Protein AF-0000000079576536 (afdb_homodimer)

Radius of gyration: 27.24 Å; Cα contacts (8 Å, |Δi|>4): 1091; chains: 2; bounding box: 53×83×66 Å

InterPro domains:
  IPR023696 Ureohydrolase domain superfamily [SSF52768] (43-243)

Organism: NCBI:txid418240

Nearest PDB structures (foldseek):
  3m1r-assembly2_A  TM=6.534E-01  e=5.932E-09  Bacillus subtilis
  7lox-assembly1_B-2  TM=6.594E-01  e=1.314E-08  Escherichia coli
  1gq6-assembly1_A-2  TM=6.313E-01  e=2.279E-08  Streptomyces clavuligerus
  1gq6-assembly1_C-2  TM=6.467E-01  e=3.953E-08  Streptomyces clavuligerus
  1gq6-assembly1_B  TM=6.017E-01  e=1.397E-08  Streptomyces clavuligerus

Solvent-accessible surface area (backbone atoms only — not comparable to full-atom values): 29236 Å² total; per-residue (Å²): 123,81,79,70,56,36,32,34,42,40,36,57,74,58,47,71,78,78,47,60,63,57,72,92,50,77,66,39,80,43,87,40,61,78,52,56,29,45,41,31,34,40,38,72,69,32,48,53,53,50,49,63,72,45,63,86,53,69,58,55,21,41,34,36,40,40,29,50,47,37,48,31,52,55,44,61,49,54,69,69,54,88,53,62,27,34,36,40,34,39,22,31,58,77,23,42,43,78,50,89,59,64,93,45,47,21,28,49,18,25,54,44,50,37,66,74,69,36,82,36,54,62,41,35,39,43,36,32,22,45,61,73,65,55,68,68,39,60,69,86,59,46,82,40,45,49,78,45,34,35,67,57,55,71,75,42,52,70,68,56,50,38,48,49,48,37,50,49,52,52,51,62,27,42,37,59,59,70,76,67,53,69,86,87,50,79,57,40,33,31,34,30,42,38,37,32,43,23,22,24,17,74,84,47,22,41,42,75,56,78,58,33,73,40,50,61,68,56,52,52,51,45,51,50,40,45,53,48,47,32,53,75,58,73,28,45,73,46,24,35,37,39,29,21,35,44,47,60,85,47,54,89,48,40,60,38,38,30,52,45,49,34,54,50,46,61,71,51,56,77,78,46,75,82,71,74,79,119,124,80,81,67,56,34,31,34,42,40,35,57,76,58,47,71,77,77,48,59,61,56,73,93,49,76,63,39,78,43,87,39,60,78,51,56,29,45,41,31,32,41,38,70,70,33,49,54,53,51,50,62,73,45,63,88,54,69,58,56,20,40,34,36,40,40,30,49,46,36,49,32,52,57,45,63,51,55,69,70,54,88,54,59,27,34,35,39,36,39,21,31,58,77,23,43,43,78,49,89,57,68,92,45,47,21,28,49,16,26,54,44,50,37,66,73,69,36,81,37,54,60,40,35,38,42,35,33,22,45,60,72,65,55,67,68,39,61,69,88,58,46,82,41,45,48,77,43,33,35,68,58,56,70,73,43,52,71,67,55,50,37,48,51,48,37,52,49,53,51,50,63,28,41,38,61,56,72,76,67,54,70,88,88,53,74,60,41,32,30,33,31,41,38,37,34,42,23,21,24,16,72,84,46,22,41,41,77,56,79,58,34,73,41,50,60,69,54,53,53,51,42,53,51,41,44,53,50,47,33,53,77,57,72,28,45,72,46,24,37,37,40,30,20,35,45,46,61,86,48,53,90,47,40,60,35,37,30,51,45,50,34,55,50,46,61,70,51,56,76,78,47,75,82,73,75,78,119

Sequence (556 aa):
MQEQNPIVLMNFSGIYREEEFWKNRQVSWIELQDVCGTNCYCDEEAIAEINKRTENYPTAGIHFIDSGNYHYMTRLWLTRMDQPFCLLVYDNHTDMQPPAFGGILSCGGWIAAALEELENLKYVILVGPDEAAYEQVDENLKDRVIFLSREKLQVMNDEERNWFLRETVSEVCNWRKSEGLQEDAEKFLPLYISVDKDVLCTEDAQTTWSQGDMRLTTLVSGVQTVLECAKESSGKIAGVDICGEADAEAVHENEANDYANEKLLEVFEGLFGKSDCEMQEQNPIVLMNFSGIYREEEFWKNRQVSWIELQDVCGTNCYCDEEAIAEINKRTENYPTAGIHFIDSGNYHYMTRLWLTRMDQPFCLLVYDNHTDMQPPAFGGILSCGGWIAAALEELENLKYVILVGPDEAAYEQVDENLKDRVIFLSREKLQVMNDEERNWFLRETVSEVCNWRKSEGLQEDAEKFLPLYISVDKDVLCTEDAQTTWSQGDMRLTTLVSGVQTVLECAKESSGKIAGVDICGEADAEAVHENEANDYANEKLLEVFEGLFGKSDCE

Secondary structure (DSSP, 8-state):
-----SEEEEESSSGGGG--TTTTS--EEEE-TT-SS-SSEE-HHHHHHHHHHHTTS-SSSEEE--BGGGTTHHHHHHTT--S-EEEEEE-SS---PPPSSTT-EETTTHHHHHHHH-TTEEEEEEES--HHHHHTS-HHHHTTEEEE-HHHHHH--HHHHHHHHHHHHHHHHTGGGTTT--TT------EEEEEEGGGB-TTT---SS----B-HHHHHHHHHHHHHHHHHTT--EEEEEEE-BPPTT-GGGHHHHHHHHHHHHHHHTTSS------/-----SEEEEESSSGGGG--TTTTS--EEEE-TT-SS-SSEE-HHHHHHHHHHHTTS-SSSEEE--BGGGTTHHHHHHTT--S-EEEEEE-SS---PPPSSTT-EETTTHHHHHHHH-TTEEEEEEES--HHHHHTS-HHHHTTEEEE-HHHHHH--HHHHHHHHHHHHHHHHTGGGTTT--TT------EEEEEEGGGB-TTT---SS----B-HHHHHHHHHHHHHHHHHTT--EEEEEEE-BPPTT-GGGHHHHHHHHHHHHHHHTTSS------

pLDDT: mean 90.39, std 14.5, range [27.52, 98.94]

Foldseek 3Di:
DPLAALAEEEDQACQCVLFCLPVPDDYHYQYCVPQPQQFQWRAPSSLVVVCVSCVPHAQRHEYEHEALSRLLVVLSSVLPDPAAAEEEEEDQAPLCDDDPDPPIGGSSRNLVVCQVPPPSYQAYEYAAYAPVRVVPHDPVSCVRYHYHHLVNVVVDDLVRLLVVLLVVLVCRQQVVVPVPPDDVSSARHAYEYEYACLSDDLQQADFPDHHHHDHLVSVLSNLLSNVVSCVVSVHAHRHYYYHGHHRSVVSVRRPSVSVSVNSVCVSCPPSDRPPPPD/DPLAALAEEEDQACQCVLFCLPVPDDYHYQYCVPQPQQFQWRAPSSLVVVCVSCVPHAQRHEYENAALFRLLVVLSSVLPDPAAAEEEEEDQAPLCDDDPDPPIGGSSRNLVVSQVPPPSYQAYEYAAYAPVRVVPHDPVSCVRYHYHHLVNVVVDDLVRLLVVLLVVLVCRQQVVVPVPPDDPPSARHAYEYEYACLSDDLQQADFPDHHHHDHLVSVLSNLLSNVVSCVVSVHAHRHYYYHGHHRSVVSVRRPSVSVSVNSVCVSCPPSDRDPPPD

Structure (mmCIF, N/CA/C/O backbone):
data_AF-0000000079576536-model_v1
#
loop_
_entity.id
_entity.type
_entity.pdbx_description
1 polymer Arginase
#
loop_
_atom_site.group_PDB
_atom_site.id
_atom_site.type_symbol
_atom_site.label_atom_id
_atom_site.label_alt_id
_atom_site.label_comp_id
_atom_site.label_asym_id
_atom_site.label_entity_id
_atom_site.label_seq_id
_atom_site.pdbx_PDB_ins_code
_atom_site.Cartn_x
_atom_site.Cartn_y
_atom_site.Cartn_z
_atom_site.occupancy
_atom_site.B_iso_or_equiv
_atom_site.auth_seq_id
_atom_site.auth_comp_id
_atom_site.auth_asym_id
_atom_site.auth_atom_id
_atom_site.pdbx_PDB_model_num
ATOM 1 N N . MET A 1 1 ? 29.531 -20.047 -3.162 1 31.42 1 MET A N 1
ATOM 2 C CA . MET A 1 1 ? 28.25 -19.516 -3.633 1 31.42 1 MET A CA 1
ATOM 3 C C . MET A 1 1 ? 27.156 -19.766 -2.604 1 31.42 1 MET A C 1
ATOM 5 O O . MET A 1 1 ? 26.938 -20.891 -2.164 1 31.42 1 MET A O 1
ATOM 9 N N . GLN A 1 2 ? 26.844 -18.891 -1.713 1 39.44 2 GLN A N 1
ATOM 10 C CA . GLN A 1 2 ? 25.984 -19.219 -0.586 1 39.44 2 GLN A CA 1
ATOM 11 C C . GLN A 1 2 ? 24.812 -20.094 -1.03 1 39.44 2 GLN A C 1
ATOM 13 O O . GLN A 1 2 ? 24.219 -19.844 -2.08 1 39.44 2 GLN A O 1
ATOM 18 N N . GLU A 1 3 ? 24.781 -21.234 -0.79 1 48.62 3 GLU A N 1
ATOM 19 C CA . GLU A 1 3 ? 23.719 -22.188 -1.109 1 48.62 3 GLU A CA 1
ATOM 20 C C . GLU A 1 3 ? 22.344 -21.547 -0.991 1 48.62 3 GLU A C 1
ATOM 22 O O . GLU A 1 3 ? 21.969 -21.078 0.081 1 48.62 3 GLU A O 1
ATOM 27 N N . GLN A 1 4 ? 21.922 -20.781 -2.004 1 60.38 4 GLN A N 1
ATOM 28 C CA . GLN A 1 4 ? 20.703 -19.969 -1.951 1 60.38 4 GLN A CA 1
ATOM 29 C C . GLN A 1 4 ? 19.484 -20.812 -1.621 1 60.38 4 GLN A C 1
ATOM 31 O O . GLN A 1 4 ? 19.266 -21.859 -2.242 1 60.38 4 GLN A O 1
ATOM 36 N N . ASN A 1 5 ? 19.016 -20.766 -0.429 1 67.5 5 ASN A N 1
ATOM 37 C CA . ASN A 1 5 ? 17.812 -21.453 0.055 1 67.5 5 ASN A CA 1
ATOM 38 C C . ASN A 1 5 ? 16.656 -21.312 -0.927 1 67.5 5 ASN A C 1
ATOM 40 O O . ASN A 1 5 ? 16.344 -20.203 -1.365 1 67.5 5 ASN A O 1
ATOM 44 N N . PRO A 1 6 ? 16.234 -22.453 -1.36 1 87.75 6 PRO A N 1
ATOM 45 C CA . PRO A 1 6 ? 15.203 -22.406 -2.404 1 87.75 6 PRO A CA 1
ATOM 46 C C . PRO A 1 6 ? 13.859 -21.891 -1.89 1 87.75 6 PRO A C 1
ATOM 48 O O . PRO A 1 6 ? 12.953 -21.625 -2.682 1 87.75 6 PRO A O 1
ATOM 51 N N . ILE A 1 7 ? 13.727 -21.656 -0.48 1 96.06 7 ILE A N 1
ATOM 52 C CA . ILE A 1 7 ? 12.469 -21.172 0.072 1 96.06 7 ILE A CA 1
ATOM 53 C C . ILE A 1 7 ? 12.617 -19.703 0.485 1 96.06 7 ILE A C 1
ATOM 55 O O . ILE A 1 7 ? 13.43 -19.375 1.354 1 96.06 7 ILE A O 1
ATOM 59 N N . VAL A 1 8 ? 11.859 -18.828 -0.082 1 97.31 8 VAL A N 1
ATOM 60 C CA . VAL A 1 8 ? 11.969 -17.391 0.143 1 97.31 8 VAL A CA 1
ATOM 61 C C . VAL A 1 8 ? 10.633 -16.828 0.639 1 97.31 8 VAL A C 1
ATOM 63 O O . VAL A 1 8 ? 9.586 -17.094 0.041 1 97.31 8 VAL A O 1
ATOM 66 N N . LEU A 1 9 ? 10.633 -16.156 1.767 1 97.88 9 LEU A N 1
ATOM 67 C CA . LEU A 1 9 ? 9.477 -15.438 2.285 1 97.88 9 LEU A CA 1
ATOM 68 C C . LEU A 1 9 ? 9.57 -13.953 1.946 1 97.88 9 LEU A C 1
ATOM 70 O O . LEU A 1 9 ? 10.445 -13.25 2.455 1 97.88 9 LEU A O 1
ATOM 74 N N . MET A 1 10 ? 8.758 -13.531 1.083 1 98 10 MET A N 1
ATOM 75 C CA . MET A 1 10 ? 8.68 -12.109 0.749 1 98 10 MET A CA 1
ATOM 76 C C . MET A 1 10 ? 7.691 -11.391 1.663 1 98 10 MET A C 1
ATOM 78 O O . MET A 1 10 ? 6.477 -11.531 1.512 1 98 10 MET A O 1
ATOM 82 N N . ASN A 1 11 ? 8.203 -10.586 2.537 1 95.25 11 ASN A N 1
ATOM 83 C CA . ASN A 1 11 ? 7.453 -10.039 3.664 1 95.25 11 ASN A CA 1
ATOM 84 C C . ASN A 1 11 ? 6.961 -8.625 3.379 1 95.25 11 ASN A C 1
ATOM 86 O O . ASN A 1 11 ? 7.691 -7.656 3.584 1 95.25 11 ASN A O 1
ATOM 90 N N . PHE A 1 12 ? 5.727 -8.508 3.041 1 94.56 12 PHE A N 1
ATOM 91 C CA . PHE A 1 12 ? 5.148 -7.207 2.73 1 94.56 12 PHE A CA 1
ATOM 92 C C . PHE A 1 12 ? 4.328 -6.684 3.906 1 94.56 12 PHE A C 1
ATOM 94 O O . PHE A 1 12 ? 4.121 -5.477 4.035 1 94.56 12 PHE A O 1
ATOM 101 N N . SER A 1 13 ? 3.846 -7.582 4.77 1 89.88 13 SER A N 1
ATOM 102 C CA . SER A 1 13 ? 2.865 -7.16 5.766 1 89.88 13 SER A CA 1
ATOM 103 C C . SER A 1 13 ? 3.281 -7.594 7.168 1 89.88 13 SER A C 1
ATOM 105 O O . SER A 1 13 ? 2.729 -7.117 8.164 1 89.88 13 SER A O 1
ATOM 107 N N . GLY A 1 14 ? 4.207 -8.539 7.246 1 88.12 14 GLY A N 1
ATOM 108 C CA . GLY A 1 14 ? 4.598 -9.086 8.539 1 88.12 14 GLY A CA 1
ATOM 109 C C . GLY A 1 14 ? 3.83 -10.344 8.906 1 88.12 14 GLY A C 1
ATOM 110 O O . GLY A 1 14 ? 4.098 -10.961 9.938 1 88.12 14 GLY A O 1
ATOM 111 N N . ILE A 1 15 ? 2.955 -10.836 8.109 1 91.62 15 ILE A N 1
ATOM 112 C CA . ILE A 1 15 ? 2.021 -11.906 8.438 1 91.62 15 ILE A CA 1
ATOM 113 C C . ILE A 1 15 ? 2.793 -13.203 8.688 1 91.62 15 ILE A C 1
ATOM 115 O O . ILE A 1 15 ? 2.398 -14.016 9.531 1 91.62 15 ILE A O 1
ATOM 119 N N . TYR A 1 16 ? 3.883 -13.422 7.992 1 93.88 16 TYR A N 1
ATOM 120 C CA . TYR A 1 16 ? 4.609 -14.688 8.086 1 93.88 16 TYR A CA 1
ATOM 121 C C . TYR A 1 16 ? 5.281 -14.828 9.445 1 93.88 16 TYR A C 1
ATOM 123 O O . TYR A 1 16 ? 5.625 -15.938 9.859 1 93.88 16 TYR A O 1
ATOM 131 N N . ARG A 1 17 ? 5.473 -13.719 10.148 1 89.38 17 ARG A N 1
ATOM 132 C CA . ARG A 1 17 ? 6.039 -13.773 11.492 1 89.38 17 ARG A CA 1
ATOM 133 C C . ARG A 1 17 ? 5.059 -14.406 12.469 1 89.38 17 ARG A C 1
ATOM 135 O O . ARG A 1 17 ? 5.461 -14.898 13.531 1 89.38 17 ARG A O 1
ATOM 142 N N . GLU A 1 18 ? 3.836 -14.414 12.086 1 89.31 18 GLU A N 1
ATOM 143 C CA . GLU A 1 18 ? 2.791 -14.969 12.938 1 89.31 18 GLU A CA 1
ATOM 144 C C . GLU A 1 18 ? 2.5 -16.422 12.578 1 89.31 18 GLU A C 1
ATOM 146 O O . GLU A 1 18 ? 1.554 -17.016 13.094 1 89.31 18 GLU A O 1
ATOM 151 N N . GLU A 1 19 ? 3.246 -16.969 11.695 1 94.12 19 GLU A N 1
ATOM 152 C CA . GLU A 1 19 ? 3.025 -18.344 11.234 1 94.12 19 GLU A CA 1
ATOM 153 C C . GLU A 1 19 ? 4.207 -19.234 11.586 1 94.12 19 GLU A C 1
ATOM 155 O O . GLU A 1 19 ? 5.242 -18.75 12.047 1 94.12 19 GLU A O 1
ATOM 160 N N . GLU A 1 20 ? 4.02 -20.547 11.422 1 95.75 20 GLU A N 1
ATOM 161 C CA . GLU A 1 20 ? 5.031 -21.484 11.906 1 95.75 20 GLU A CA 1
ATOM 162 C C . GLU A 1 20 ? 5.484 -22.438 10.797 1 95.75 20 GLU A C 1
ATOM 164 O O . GLU A 1 20 ? 6.48 -23.141 10.945 1 95.75 20 GLU A O 1
ATOM 169 N N . PHE A 1 21 ? 4.875 -22.438 9.609 1 97 21 PHE A N 1
ATOM 170 C CA . PHE A 1 21 ? 5.078 -23.453 8.578 1 97 21 PHE A CA 1
ATOM 171 C C . PHE A 1 21 ? 6.535 -23.484 8.125 1 97 21 PHE A C 1
ATOM 173 O O . PHE A 1 21 ? 7.016 -24.5 7.629 1 97 21 PHE A O 1
ATOM 180 N N . TRP A 1 22 ? 7.234 -22.359 8.367 1 96.19 22 TRP A N 1
ATOM 181 C CA . TRP A 1 22 ? 8.586 -22.219 7.824 1 96.19 22 TRP A CA 1
ATOM 182 C C . TRP A 1 22 ? 9.633 -22.469 8.898 1 96.19 22 TRP A C 1
ATOM 184 O O . TRP A 1 22 ? 10.82 -22.578 8.602 1 96.19 22 TRP A O 1
ATOM 194 N N . LYS A 1 23 ? 9.344 -22.562 10.148 1 94.56 23 LYS A N 1
ATOM 195 C CA . LYS A 1 23 ? 10.281 -22.516 11.273 1 94.56 23 LYS A CA 1
ATOM 196 C C . LYS A 1 23 ? 11.234 -23.703 11.234 1 94.56 23 LYS A C 1
ATOM 198 O O . LYS A 1 23 ? 12.383 -23.594 11.664 1 94.56 23 LYS A O 1
ATOM 203 N N . ASN A 1 24 ? 10.906 -24.891 10.75 1 91.69 24 ASN A N 1
ATOM 204 C CA . ASN A 1 24 ? 11.797 -26.047 10.719 1 91.69 24 ASN A CA 1
ATOM 205 C C . ASN A 1 24 ? 12.492 -26.172 9.367 1 91.69 24 ASN A C 1
ATOM 207 O O . ASN A 1 24 ? 12.961 -27.25 9.008 1 91.69 24 ASN A O 1
ATOM 211 N N . ARG A 1 25 ? 12.531 -25.078 8.664 1 91.62 25 ARG A N 1
ATOM 212 C CA . ARG A 1 25 ? 13.156 -25.062 7.344 1 91.62 25 ARG A CA 1
ATOM 213 C C . ARG A 1 25 ? 14.156 -23.906 7.238 1 91.62 25 ARG A C 1
ATOM 215 O O . ARG A 1 25 ? 14.086 -22.938 8 1 91.62 25 ARG A O 1
ATOM 222 N N . GLN A 1 26 ? 15.117 -24.172 6.422 1 91.56 26 GLN A N 1
ATOM 223 C CA . GLN A 1 26 ? 15.984 -23.047 6.062 1 91.56 26 GLN A CA 1
ATOM 224 C C . GLN A 1 26 ? 15.297 -22.125 5.055 1 91.56 26 GLN A C 1
ATOM 226 O O . GLN A 1 26 ? 15.023 -22.531 3.922 1 91.56 26 GLN A O 1
ATOM 231 N N . VAL A 1 27 ? 14.961 -20.984 5.504 1 95.12 27 VAL A N 1
ATOM 232 C CA . VAL A 1 27 ? 14.242 -20.047 4.645 1 95.12 27 VAL A CA 1
ATOM 233 C C . VAL A 1 27 ? 15 -18.719 4.578 1 95.12 27 VAL A C 1
ATOM 235 O O . VAL A 1 27 ? 15.828 -18.422 5.445 1 95.12 27 VAL A O 1
ATOM 238 N N . SER A 1 28 ? 14.844 -18 3.494 1 95.62 28 SER A N 1
ATOM 239 C CA . SER A 1 28 ? 15.336 -16.641 3.348 1 95.62 28 SER A CA 1
ATOM 240 C C . SER A 1 28 ? 14.203 -15.633 3.42 1 95.62 28 SER A C 1
ATOM 242 O O . SER A 1 28 ? 13.117 -15.867 2.879 1 95.62 28 SER A O 1
ATOM 244 N N . TRP A 1 29 ? 14.508 -14.539 4.102 1 95.44 29 TRP A N 1
ATOM 245 C CA . TRP A 1 29 ? 13.531 -13.461 4.215 1 95.44 29 TRP A CA 1
ATOM 246 C C . TRP A 1 29 ? 13.93 -12.281 3.342 1 95.44 29 TRP A C 1
ATOM 248 O O . TRP A 1 29 ? 15.086 -11.852 3.35 1 95.44 29 TRP A O 1
ATOM 258 N N . ILE A 1 30 ? 13.055 -11.82 2.592 1 96.62 30 ILE A N 1
ATOM 259 C CA . ILE A 1 30 ? 13.203 -10.539 1.914 1 96.62 30 ILE A CA 1
ATOM 260 C C . ILE A 1 30 ? 12.242 -9.516 2.521 1 96.62 30 ILE A C 1
ATOM 262 O O . ILE A 1 30 ? 11.023 -9.648 2.391 1 96.62 30 ILE A O 1
ATOM 266 N N . GLU A 1 31 ? 12.781 -8.531 3.184 1 93.88 31 GLU A N 1
ATOM 267 C CA . GLU A 1 31 ? 11.977 -7.512 3.857 1 93.88 31 GLU A CA 1
ATOM 268 C C . GLU A 1 31 ? 11.484 -6.457 2.871 1 93.88 31 GLU A C 1
ATOM 270 O O . GLU A 1 31 ? 12.289 -5.789 2.215 1 93.88 31 GLU A O 1
ATOM 275 N N . LEU A 1 32 ? 10.164 -6.305 2.816 1 95.44 32 LEU A N 1
ATOM 276 C CA . LEU A 1 32 ? 9.594 -5.406 1.818 1 95.44 32 LEU A CA 1
ATOM 277 C C . LEU A 1 32 ? 8.547 -4.492 2.441 1 95.44 32 LEU A C 1
ATOM 279 O O . LEU A 1 32 ? 7.852 -3.758 1.732 1 95.44 32 LEU A O 1
ATOM 283 N N . GLN A 1 33 ? 8.43 -4.52 3.688 1 90.19 33 GLN A N 1
ATOM 284 C CA . GLN A 1 33 ? 7.414 -3.727 4.371 1 90.19 33 GLN A CA 1
ATOM 285 C C . GLN A 1 33 ? 7.672 -2.232 4.195 1 90.19 33 GLN A C 1
ATOM 287 O O . GLN A 1 33 ? 6.738 -1.429 4.223 1 90.19 33 GLN A O 1
ATOM 292 N N . ASP A 1 34 ? 8.93 -1.904 3.961 1 89.44 34 ASP A N 1
ATOM 293 C CA . ASP A 1 34 ? 9.312 -0.499 3.895 1 89.44 34 ASP A CA 1
ATOM 294 C C . ASP A 1 34 ? 9.242 0.026 2.463 1 89.44 34 ASP A C 1
ATOM 296 O O . ASP A 1 34 ? 9.539 1.194 2.207 1 89.44 34 ASP A O 1
ATOM 300 N N . VAL A 1 35 ? 8.82 -0.808 1.533 1 93.56 35 VAL A N 1
ATOM 301 C CA . VAL A 1 35 ? 8.773 -0.386 0.137 1 93.56 35 VAL A CA 1
ATOM 302 C C . VAL A 1 35 ? 7.422 0.256 -0.161 1 93.56 35 VAL A C 1
ATOM 304 O O . VAL A 1 35 ? 6.375 -0.382 -0.008 1 93.56 35 VAL A O 1
ATOM 307 N N . CYS A 1 36 ? 7.41 1.509 -0.605 1 90.56 36 CYS A N 1
ATOM 308 C CA . CYS A 1 36 ? 6.211 2.26 -0.954 1 90.56 36 CYS A CA 1
ATOM 309 C C . CYS A 1 36 ? 5.668 1.822 -2.309 1 90.56 36 CYS A C 1
ATOM 311 O O . CYS A 1 36 ? 6.426 1.375 -3.17 1 90.56 36 CYS A O 1
ATOM 313 N N . GLY A 1 37 ? 4.324 1.981 -2.441 1 91.31 37 GLY A N 1
ATOM 314 C CA . GLY A 1 37 ? 3.723 1.738 -3.742 1 91.31 37 GLY A CA 1
ATOM 315 C C . GLY A 1 37 ? 3.605 0.264 -4.082 1 91.31 37 GLY A C 1
ATOM 316 O O . GLY A 1 37 ? 3.861 -0.141 -5.215 1 91.31 37 GLY A O 1
ATOM 317 N N . THR A 1 38 ? 3.266 -0.526 -3.031 1 95 38 THR A N 1
ATOM 318 C CA . THR A 1 38 ? 3.27 -1.961 -3.291 1 95 38 THR A CA 1
ATOM 319 C C . THR A 1 38 ? 1.916 -2.576 -2.949 1 95 38 THR A C 1
ATOM 321 O O . THR A 1 38 ? 1.654 -3.736 -3.275 1 95 38 THR A O 1
ATOM 324 N N . ASN A 1 39 ? 0.95 -1.879 -2.33 1 93.56 39 ASN A N 1
ATOM 325 C CA . ASN A 1 39 ? -0.309 -2.477 -1.897 1 93.56 39 ASN A CA 1
ATOM 326 C C . ASN A 1 39 ? -1.341 -2.488 -3.021 1 93.56 39 ASN A C 1
ATOM 328 O O . ASN A 1 39 ? -1.915 -1.449 -3.354 1 93.56 39 ASN A O 1
ATOM 332 N N . CYS A 1 40 ? -1.575 -3.701 -3.6 1 93.38 40 CYS A N 1
ATOM 333 C CA . CYS A 1 40 ? -2.506 -3.977 -4.691 1 93.38 40 CYS A CA 1
ATOM 334 C C . CYS A 1 40 ? -1.937 -3.51 -6.023 1 93.38 40 CYS A C 1
ATOM 336 O O . CYS A 1 40 ? -2.307 -4.031 -7.078 1 93.38 40 CYS A O 1
ATOM 338 N N . TYR A 1 41 ? -1.084 -2.547 -5.965 1 91.81 41 TYR A N 1
ATOM 339 C CA . TYR A 1 41 ? -0.394 -1.998 -7.125 1 91.81 41 TYR A CA 1
ATOM 340 C C . TYR A 1 41 ? 1.114 -1.979 -6.906 1 91.81 41 TYR A C 1
ATOM 342 O O . TYR A 1 41 ? 1.583 -2.076 -5.77 1 91.81 41 TYR A O 1
ATOM 350 N N . CYS A 1 42 ? 1.774 -1.908 -7.957 1 93.5 42 CYS A N 1
ATOM 351 C CA . CYS A 1 42 ? 3.227 -1.795 -7.895 1 93.5 42 CYS A CA 1
ATOM 352 C C . CYS A 1 42 ? 3.742 -0.783 -8.914 1 93.5 42 CYS A C 1
ATOM 354 O O . CYS A 1 42 ? 3.678 -1.022 -10.117 1 93.5 42 CYS A O 1
ATOM 356 N N . ASP A 1 43 ? 4.219 0.292 -8.445 1 89.5 43 ASP A N 1
ATOM 357 C CA . ASP A 1 43 ? 4.68 1.32 -9.375 1 89.5 43 ASP A CA 1
ATOM 358 C C . ASP A 1 43 ? 6.125 1.073 -9.789 1 89.5 43 ASP A C 1
ATOM 360 O O . ASP A 1 43 ? 6.762 0.132 -9.312 1 89.5 43 ASP A O 1
ATOM 364 N N . GLU A 1 44 ? 6.617 1.892 -10.688 1 91.69 44 GLU A N 1
ATOM 365 C CA . GLU A 1 44 ? 7.918 1.661 -11.305 1 91.69 44 GLU A CA 1
ATOM 366 C C . GLU A 1 44 ? 9.039 1.742 -10.273 1 91.69 44 GLU A C 1
ATOM 368 O O . GLU A 1 44 ? 10.008 0.979 -10.336 1 91.69 44 GLU A O 1
ATOM 373 N N . GLU A 1 45 ? 8.93 2.705 -9.375 1 91.5 45 GLU A N 1
ATOM 374 C CA . GLU A 1 45 ? 9.945 2.838 -8.336 1 91.5 45 GLU A CA 1
ATOM 375 C C . GLU A 1 45 ? 9.969 1.616 -7.422 1 91.5 45 GLU A C 1
ATOM 377 O O . GLU A 1 45 ? 11.039 1.143 -7.035 1 91.5 45 GLU A O 1
ATOM 382 N N . ALA A 1 46 ? 8.797 1.154 -7.07 1 95.12 46 ALA A N 1
ATOM 383 C CA . ALA A 1 46 ? 8.695 -0.059 -6.266 1 95.12 46 ALA A CA 1
ATOM 384 C C . ALA A 1 46 ? 9.281 -1.26 -7 1 95.12 46 ALA A C 1
ATOM 386 O O . ALA A 1 46 ? 10.016 -2.059 -6.414 1 95.12 46 ALA A O 1
ATOM 387 N N . ILE A 1 47 ? 8.961 -1.398 -8.281 1 97.31 47 ILE A N 1
ATOM 388 C CA . ILE A 1 47 ? 9.492 -2.49 -9.086 1 97.31 47 ILE A CA 1
ATOM 389 C C . ILE A 1 47 ? 11.016 -2.465 -9.055 1 97.31 47 ILE A C 1
ATOM 391 O O . ILE A 1 47 ? 11.656 -3.498 -8.852 1 97.31 47 ILE A O 1
ATOM 395 N N . ALA A 1 48 ? 11.578 -1.308 -9.234 1 97.19 48 ALA A N 1
ATOM 396 C CA . ALA A 1 48 ? 13.031 -1.17 -9.227 1 97.19 48 ALA A CA 1
ATOM 397 C C . ALA A 1 48 ? 13.617 -1.607 -7.891 1 97.19 48 ALA A C 1
ATOM 399 O O . ALA A 1 48 ? 14.602 -2.348 -7.852 1 97.19 48 ALA A O 1
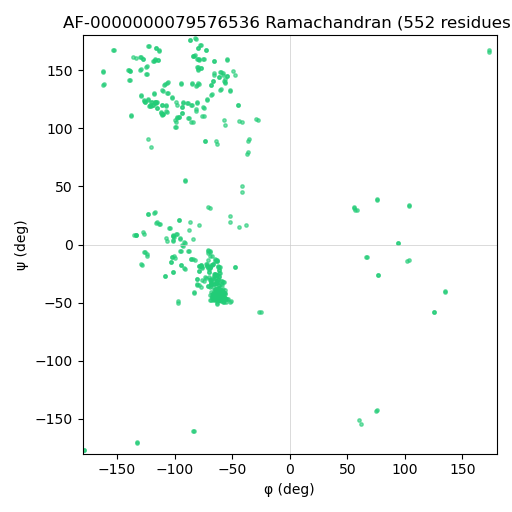ATOM 400 N N . GLU A 1 49 ? 13.008 -1.184 -6.812 1 97.25 49 GLU A N 1
ATOM 401 C CA . GLU A 1 49 ? 13.492 -1.528 -5.48 1 97.25 49 GLU A CA 1
ATOM 402 C C . GLU A 1 49 ? 13.344 -3.021 -5.207 1 97.25 49 GLU A C 1
ATOM 404 O O . GLU A 1 49 ? 14.25 -3.652 -4.656 1 97.25 49 GLU A O 1
ATOM 409 N N . ILE A 1 50 ? 12.242 -3.572 -5.582 1 98.31 50 ILE A N 1
ATOM 410 C CA . ILE A 1 50 ? 12 -4.996 -5.387 1 98.31 50 ILE A CA 1
ATOM 411 C C . ILE A 1 50 ? 13.008 -5.809 -6.195 1 98.31 50 ILE A C 1
ATOM 413 O O . ILE A 1 50 ? 13.57 -6.785 -5.695 1 98.31 50 ILE A O 1
ATOM 417 N N . ASN A 1 51 ? 13.211 -5.406 -7.441 1 97.94 51 ASN A N 1
ATOM 418 C CA . ASN A 1 51 ? 14.195 -6.094 -8.273 1 97.94 51 ASN A CA 1
ATOM 419 C C . ASN A 1 51 ? 15.586 -6.059 -7.645 1 97.94 51 ASN A C 1
ATOM 421 O O . ASN A 1 51 ? 16.297 -7.059 -7.66 1 97.94 51 ASN A O 1
ATOM 425 N N . LYS A 1 52 ? 15.922 -4.941 -7.105 1 97.88 52 LYS A N 1
ATOM 426 C CA . LYS A 1 52 ? 17.219 -4.812 -6.43 1 97.88 52 LYS A CA 1
ATOM 427 C C . LYS A 1 52 ? 17.312 -5.77 -5.246 1 97.88 52 LYS A C 1
ATOM 429 O O . LYS A 1 52 ? 18.312 -6.477 -5.098 1 97.88 52 LYS A O 1
ATOM 434 N N . ARG A 1 53 ? 16.297 -5.926 -4.461 1 97.12 53 ARG A N 1
ATOM 435 C CA . ARG A 1 53 ? 16.328 -6.723 -3.238 1 97.12 53 ARG A CA 1
ATOM 436 C C . ARG A 1 53 ? 16.219 -8.211 -3.551 1 97.12 53 ARG A C 1
ATOM 438 O O . ARG A 1 53 ? 16.609 -9.055 -2.738 1 97.12 53 ARG A O 1
ATOM 445 N N . THR A 1 54 ? 15.672 -8.531 -4.707 1 96.94 54 THR A N 1
ATOM 446 C CA . THR A 1 54 ? 15.469 -9.938 -5.043 1 96.94 54 THR A CA 1
ATOM 447 C C . THR A 1 54 ? 16.547 -10.422 -6.012 1 96.94 54 THR A C 1
ATOM 449 O O . THR A 1 54 ? 16.531 -11.586 -6.43 1 96.94 54 THR A O 1
ATOM 452 N N . GLU A 1 55 ? 17.5 -9.562 -6.34 1 95.12 55 GLU A N 1
ATOM 453 C CA . GLU A 1 55 ? 18.469 -9.828 -7.402 1 95.12 55 GLU A CA 1
ATOM 454 C C . GLU A 1 55 ? 19.266 -11.102 -7.121 1 95.12 55 GLU A C 1
ATOM 456 O O . GLU A 1 55 ? 19.578 -11.859 -8.039 1 95.12 55 GLU A O 1
ATOM 461 N N . ASN A 1 56 ? 19.516 -11.438 -5.852 1 93.62 56 ASN A N 1
ATOM 462 C CA . ASN A 1 56 ? 20.391 -12.547 -5.508 1 93.62 56 ASN A CA 1
ATOM 463 C C . ASN A 1 56 ? 19.594 -13.805 -5.184 1 93.62 56 ASN A C 1
ATOM 465 O O . ASN A 1 56 ? 20.156 -14.789 -4.695 1 93.62 56 ASN A O 1
ATOM 469 N N . TYR A 1 57 ? 18.328 -13.812 -5.406 1 94.12 57 TYR A N 1
ATOM 470 C CA . TYR A 1 57 ? 17.484 -14.984 -5.188 1 94.12 57 TYR A CA 1
ATOM 471 C C . TYR A 1 57 ? 17.031 -15.578 -6.512 1 94.12 57 TYR A C 1
ATOM 473 O O . TYR A 1 57 ? 16.672 -14.844 -7.441 1 94.12 57 TYR A O 1
ATOM 481 N N . PRO A 1 58 ? 17.047 -16.812 -6.602 1 90.69 58 PRO A N 1
ATOM 482 C CA . PRO A 1 58 ? 16.734 -17.438 -7.879 1 90.69 58 PRO A CA 1
ATOM 483 C C . PRO A 1 58 ? 15.227 -17.531 -8.133 1 90.69 58 PRO A C 1
ATOM 485 O O . PRO A 1 58 ? 14.445 -17.641 -7.191 1 90.69 58 PRO A O 1
ATOM 488 N N . THR A 1 59 ? 14.875 -17.547 -9.391 1 93.75 59 THR A N 1
ATOM 489 C CA . THR A 1 59 ? 13.508 -17.812 -9.805 1 93.75 59 THR A CA 1
ATOM 490 C C . THR A 1 59 ? 13.133 -19.266 -9.516 1 93.75 59 THR A C 1
ATOM 492 O O . THR A 1 59 ? 11.984 -19.578 -9.18 1 93.75 59 THR A O 1
ATOM 495 N N . ALA A 1 60 ? 14.188 -20.125 -9.664 1 94.31 60 ALA A N 1
ATOM 496 C CA . ALA A 1 60 ? 14.008 -21.547 -9.336 1 94.31 60 ALA A CA 1
ATOM 497 C C . ALA A 1 60 ? 13.953 -21.75 -7.828 1 94.31 60 ALA A C 1
ATOM 499 O O . ALA A 1 60 ? 14.977 -22 -7.188 1 94.31 60 ALA A O 1
ATOM 500 N N . GLY A 1 61 ? 12.828 -21.672 -7.254 1 95.62 61 GLY A N 1
ATOM 501 C CA . GLY A 1 61 ? 12.578 -21.812 -5.828 1 95.62 61 GLY A CA 1
ATOM 502 C C . GLY A 1 61 ? 11.109 -21.703 -5.469 1 95.62 61 GLY A C 1
ATOM 503 O O . GLY A 1 61 ? 10.242 -21.781 -6.344 1 95.62 61 GLY A O 1
ATOM 504 N N . ILE A 1 62 ? 10.852 -21.75 -4.195 1 97.88 62 ILE A N 1
ATOM 505 C CA . ILE A 1 62 ? 9.508 -21.578 -3.646 1 97.88 62 ILE A CA 1
ATOM 506 C C . ILE A 1 62 ? 9.391 -20.219 -2.98 1 97.88 62 ILE A C 1
ATOM 508 O O . ILE A 1 62 ? 10.039 -19.953 -1.967 1 97.88 62 ILE A O 1
ATOM 512 N N . HIS A 1 63 ? 8.578 -19.375 -3.521 1 98.31 63 HIS A N 1
ATOM 513 C CA . HIS A 1 63 ? 8.445 -18 -3.043 1 98.31 63 HIS A CA 1
ATOM 514 C C . HIS A 1 63 ? 7.074 -17.766 -2.41 1 98.31 63 HIS A C 1
ATOM 516 O O . HIS A 1 63 ? 6.051 -17.844 -3.09 1 98.31 63 HIS A O 1
ATOM 522 N N . PHE A 1 64 ? 7.016 -17.516 -1.146 1 98.56 64 PHE A N 1
ATOM 523 C CA . PHE A 1 64 ? 5.797 -17.062 -0.487 1 98.56 64 PHE A CA 1
ATOM 524 C C . PHE A 1 64 ? 5.66 -15.547 -0.591 1 98.56 64 PHE A C 1
ATOM 526 O O . PHE A 1 64 ? 6.504 -14.805 -0.078 1 98.56 64 PHE A O 1
ATOM 533 N N . ILE A 1 65 ? 4.609 -15.094 -1.198 1 98.31 65 ILE A N 1
ATOM 534 C CA . ILE A 1 65 ? 4.582 -13.695 -1.605 1 98.31 65 ILE A CA 1
ATOM 535 C C . ILE A 1 65 ? 3.459 -12.969 -0.873 1 98.31 65 ILE A C 1
ATOM 537 O O . ILE A 1 65 ? 2.775 -12.125 -1.455 1 98.31 65 ILE A O 1
ATOM 541 N N . ASP A 1 66 ? 3.104 -13.453 0.332 1 96.94 66 ASP A N 1
ATOM 542 C CA . ASP A 1 66 ? 2.223 -12.727 1.241 1 96.94 66 ASP A CA 1
ATOM 543 C C . ASP A 1 66 ? 0.772 -12.789 0.771 1 96.94 66 ASP A C 1
ATOM 545 O O . ASP A 1 66 ? 0.282 -13.859 0.403 1 96.94 66 ASP A O 1
ATOM 549 N N . SER A 1 67 ? -0.048 -11.742 0.905 1 96.12 67 SER A N 1
ATOM 550 C CA . SER A 1 67 ? -1.461 -11.789 0.542 1 96.12 67 SER A CA 1
ATOM 551 C C . SER A 1 67 ? -1.646 -11.688 -0.969 1 96.12 67 SER A C 1
ATOM 553 O O . SER A 1 67 ? -0.688 -11.438 -1.702 1 96.12 67 SER A O 1
ATOM 555 N N . GLY A 1 68 ? -2.836 -11.883 -1.426 1 97.5 68 GLY A N 1
ATOM 556 C CA . GLY A 1 68 ? -3.158 -11.758 -2.838 1 97.5 68 GLY A CA 1
ATOM 557 C C . GLY A 1 68 ? -2.955 -10.352 -3.369 1 97.5 68 GLY A C 1
ATOM 558 O O . GLY A 1 68 ? -2.92 -10.141 -4.582 1 97.5 68 GLY A O 1
ATOM 559 N N . ASN A 1 69 ? -2.801 -9.344 -2.443 1 96.12 69 ASN A N 1
ATOM 560 C CA . ASN A 1 69 ? -2.525 -7.969 -2.855 1 96.12 69 ASN A CA 1
ATOM 561 C C . ASN A 1 69 ? -1.214 -7.867 -3.627 1 96.12 69 ASN A C 1
ATOM 563 O O . ASN A 1 69 ? -0.985 -6.891 -4.344 1 96.12 69 ASN A O 1
ATOM 567 N N . TYR A 1 70 ? -0.39 -8.867 -3.455 1 97.81 70 TYR A N 1
ATOM 568 C CA . TYR A 1 70 ? 0.958 -8.797 -4.008 1 97.81 70 TYR A CA 1
ATOM 569 C C . TYR A 1 70 ? 1.172 -9.859 -5.078 1 97.81 70 TYR A C 1
ATOM 571 O O . TYR A 1 70 ? 2.311 -10.18 -5.426 1 97.81 70 TYR A O 1
ATOM 579 N N . HIS A 1 71 ? 0.043 -10.398 -5.625 1 98.62 71 HIS A N 1
ATOM 580 C CA . HIS A 1 71 ? 0.142 -11.492 -6.594 1 98.62 71 HIS A CA 1
ATOM 581 C C . HIS A 1 71 ? 0.861 -11.031 -7.859 1 98.62 71 HIS A C 1
ATOM 583 O O . HIS A 1 71 ? 1.353 -11.859 -8.633 1 98.62 71 HIS A O 1
ATOM 589 N N . TYR A 1 72 ? 1.04 -9.75 -8.031 1 98 72 TYR A N 1
ATOM 590 C CA . TYR A 1 72 ? 1.793 -9.227 -9.164 1 98 72 TYR A CA 1
ATOM 591 C C . TYR A 1 72 ? 3.264 -9.609 -9.062 1 98 72 TYR A C 1
ATOM 593 O O . TYR A 1 72 ? 4 -9.539 -10.055 1 98 72 TYR A O 1
ATOM 601 N N . MET A 1 73 ? 3.752 -10.023 -7.934 1 98.62 73 MET A N 1
ATOM 602 C CA . MET A 1 73 ? 5.129 -10.469 -7.754 1 98.62 73 MET A CA 1
ATOM 603 C C . MET A 1 73 ? 5.457 -11.625 -8.695 1 98.62 73 MET A C 1
ATOM 605 O O . MET A 1 73 ? 6.602 -11.766 -9.133 1 98.62 73 MET A O 1
ATOM 609 N N . THR A 1 74 ? 4.449 -12.469 -8.992 1 98.75 74 THR A N 1
ATOM 610 C CA . THR A 1 74 ? 4.648 -13.547 -9.953 1 98.75 74 THR A CA 1
ATOM 611 C C . THR A 1 74 ? 5.184 -13 -11.273 1 98.75 74 THR A C 1
ATOM 613 O O . THR A 1 74 ? 6.168 -13.516 -11.812 1 98.75 74 THR A O 1
ATOM 616 N N . ARG A 1 75 ? 4.559 -11.961 -11.727 1 98.19 75 ARG A N 1
ATOM 617 C CA . ARG A 1 75 ? 5.012 -11.375 -12.984 1 98.19 75 ARG A CA 1
ATOM 618 C C . ARG A 1 75 ? 6.469 -10.938 -12.891 1 98.19 75 ARG A C 1
ATOM 620 O O . ARG A 1 75 ? 7.23 -11.078 -13.852 1 98.19 75 ARG A O 1
ATOM 627 N N . LEU A 1 76 ? 6.902 -10.391 -11.797 1 98.38 76 LEU A N 1
ATOM 628 C CA . LEU A 1 76 ? 8.281 -9.945 -11.625 1 98.38 76 LEU A CA 1
ATOM 629 C C . LEU A 1 76 ? 9.242 -11.125 -11.688 1 98.38 76 LEU A C 1
ATOM 631 O O . LEU A 1 76 ? 10.305 -11.031 -12.297 1 98.38 76 LEU A O 1
ATOM 635 N N . TRP A 1 77 ? 8.898 -12.242 -11.078 1 98.19 77 TRP A N 1
ATOM 636 C CA . TRP A 1 77 ? 9.727 -13.438 -11.18 1 98.19 77 TRP A CA 1
ATOM 637 C C . TRP A 1 77 ? 9.766 -13.945 -12.617 1 98.19 77 TRP A C 1
ATOM 639 O O . TRP A 1 77 ? 10.828 -14.344 -13.117 1 98.19 77 TRP A O 1
ATOM 649 N N . LEU A 1 78 ? 8.633 -13.945 -13.312 1 98.5 78 LEU A N 1
ATOM 650 C CA . LEU A 1 78 ? 8.516 -14.484 -14.664 1 98.5 78 LEU A CA 1
ATOM 651 C C . LEU A 1 78 ? 9.359 -13.672 -15.648 1 98.5 78 LEU A C 1
ATOM 653 O O . LEU A 1 78 ? 9.797 -14.203 -16.672 1 98.5 78 LEU A O 1
ATOM 657 N N . THR A 1 79 ? 9.555 -12.398 -15.352 1 97.5 79 THR A N 1
ATOM 658 C CA . THR A 1 79 ? 10.336 -11.547 -16.25 1 97.5 79 THR A CA 1
ATOM 659 C C . THR A 1 79 ? 11.766 -12.062 -16.359 1 97.5 79 THR A C 1
ATOM 661 O O . THR A 1 79 ? 12.453 -11.781 -17.344 1 97.5 79 THR A O 1
ATOM 664 N N . ARG A 1 80 ? 12.172 -12.859 -15.438 1 96.56 80 ARG A N 1
ATOM 665 C CA . ARG A 1 80 ? 13.547 -13.352 -15.383 1 96.56 80 ARG A CA 1
ATOM 666 C C . ARG A 1 80 ? 13.711 -14.625 -16.203 1 96.56 80 ARG A C 1
ATOM 668 O O . ARG A 1 80 ? 14.82 -15.125 -16.375 1 96.56 80 ARG A O 1
ATOM 675 N N . MET A 1 81 ? 12.609 -15.164 -16.734 1 95.88 81 MET A N 1
ATOM 676 C CA . MET A 1 81 ? 12.672 -16.359 -17.562 1 95.88 81 MET A CA 1
ATOM 677 C C . MET A 1 81 ? 13.281 -16.062 -18.922 1 95.88 81 MET A C 1
ATOM 679 O O . MET A 1 81 ? 12.781 -15.203 -19.656 1 95.88 81 MET A O 1
ATOM 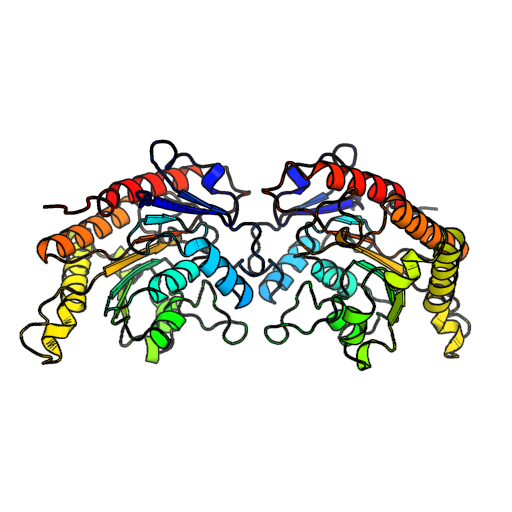683 N N . ASP A 1 82 ? 14.312 -16.75 -19.312 1 94.19 82 ASP A N 1
ATOM 684 C CA . ASP A 1 82 ? 15.055 -16.422 -20.531 1 94.19 82 ASP A CA 1
ATOM 685 C C . ASP A 1 82 ? 14.773 -17.438 -21.625 1 94.19 82 ASP A C 1
ATOM 687 O O . ASP A 1 82 ? 15.406 -17.422 -22.688 1 94.19 82 ASP A O 1
ATOM 691 N N . GLN A 1 83 ? 13.906 -18.344 -21.438 1 93.69 83 GLN A N 1
ATOM 692 C CA . GLN A 1 83 ? 13.469 -19.328 -22.438 1 93.69 83 GLN A CA 1
ATOM 693 C C . GLN A 1 83 ? 11.945 -19.484 -22.422 1 93.69 83 GLN A C 1
ATOM 695 O O . GLN A 1 83 ? 11.281 -19.094 -21.453 1 93.69 83 GLN A O 1
ATOM 700 N N . PRO A 1 84 ? 11.383 -20.016 -23.453 1 94.75 84 PRO A N 1
ATOM 701 C CA . PRO A 1 84 ? 9.938 -20.234 -23.484 1 94.75 84 PRO A CA 1
ATOM 702 C C . PRO A 1 84 ? 9.453 -21.094 -22.312 1 94.75 84 PRO A C 1
ATOM 704 O O . PRO A 1 84 ? 10.133 -22.047 -21.922 1 94.75 84 PRO A O 1
ATOM 707 N N . PHE A 1 85 ? 8.352 -20.75 -21.797 1 96.25 85 PHE A N 1
ATOM 708 C CA . PHE A 1 85 ? 7.816 -21.453 -20.641 1 96.25 85 PHE A CA 1
ATOM 709 C C . PHE A 1 85 ? 6.297 -21.359 -20.594 1 96.25 85 PHE A C 1
ATOM 711 O O . PHE A 1 85 ? 5.699 -20.594 -21.359 1 96.25 85 PHE A O 1
ATOM 718 N N . CYS A 1 86 ? 5.691 -22.203 -19.719 1 97.38 86 CYS A N 1
ATOM 719 C CA . CYS A 1 86 ? 4.262 -22.156 -19.438 1 97.38 86 CYS A CA 1
ATOM 720 C C . CYS A 1 86 ? 4 -21.812 -17.984 1 97.38 86 CYS A C 1
ATOM 722 O O . CYS A 1 86 ? 4.902 -21.922 -17.141 1 97.38 86 CYS A O 1
ATOM 724 N N . LEU A 1 87 ? 2.822 -21.344 -17.719 1 98.69 87 LEU A N 1
ATOM 725 C CA . LEU A 1 87 ? 2.426 -20.922 -16.375 1 98.69 87 LEU A CA 1
ATOM 726 C C . LEU A 1 87 ? 1.136 -21.609 -15.945 1 98.69 87 LEU A C 1
ATOM 728 O O . LEU A 1 87 ? 0.141 -21.578 -16.672 1 98.69 87 LEU A O 1
ATOM 732 N N . LEU A 1 88 ? 1.177 -22.281 -14.836 1 98.81 88 LEU A N 1
ATOM 733 C CA . LEU A 1 88 ? -0.018 -22.812 -14.188 1 98.81 88 LEU A CA 1
ATOM 734 C C . LEU A 1 88 ? -0.419 -21.938 -13 1 98.81 88 LEU A C 1
ATOM 736 O O . LEU A 1 88 ? 0.393 -21.688 -12.102 1 98.81 88 LEU A O 1
ATOM 740 N N . VAL A 1 89 ? -1.661 -21.5 -12.984 1 98.94 89 VAL A N 1
ATOM 741 C CA . VAL A 1 89 ? -2.135 -20.625 -11.906 1 98.94 89 VAL A CA 1
ATOM 742 C C . VAL A 1 89 ? -3.389 -21.234 -11.273 1 98.94 89 VAL A C 1
ATOM 744 O O . VAL A 1 89 ? -4.359 -21.531 -11.969 1 98.94 89 VAL A O 1
ATOM 747 N N . TYR A 1 90 ? -3.369 -21.484 -10 1 98.94 90 TYR A N 1
ATOM 748 C CA . TYR A 1 90 ? -4.566 -21.688 -9.195 1 98.94 90 TYR A CA 1
ATOM 749 C C . TYR A 1 90 ? -5.012 -20.375 -8.547 1 98.94 90 TYR A C 1
ATOM 751 O O . TYR A 1 90 ? -4.266 -19.781 -7.773 1 98.94 90 TYR A O 1
ATOM 759 N N . ASP A 1 91 ? -6.16 -19.891 -8.828 1 98.88 91 ASP A N 1
ATOM 760 C CA . ASP A 1 91 ? -6.652 -18.594 -8.391 1 98.88 91 ASP A CA 1
ATOM 761 C C . ASP A 1 91 ? -8.172 -18.516 -8.5 1 98.88 91 ASP A C 1
ATOM 763 O O . ASP A 1 91 ? -8.766 -19.031 -9.445 1 98.88 91 ASP A O 1
ATOM 767 N N . ASN A 1 92 ? -8.812 -17.953 -7.535 1 98.81 92 ASN A N 1
ATOM 768 C CA . ASN A 1 92 ? -10.242 -17.703 -7.645 1 98.81 92 ASN A CA 1
ATOM 769 C C . ASN A 1 92 ? -10.539 -16.562 -8.609 1 98.81 92 ASN A C 1
ATOM 771 O O . ASN A 1 92 ? -11.672 -16.406 -9.07 1 98.81 92 ASN A O 1
ATOM 775 N N . HIS A 1 93 ? -9.617 -15.758 -8.945 1 98.56 93 HIS A N 1
ATOM 776 C CA . HIS A 1 93 ? -9.742 -14.602 -9.82 1 98.56 93 HIS A CA 1
ATOM 777 C C . HIS A 1 93 ? -8.945 -14.797 -11.109 1 98.56 93 HIS A C 1
ATOM 779 O O . HIS A 1 93 ? -7.992 -15.578 -11.141 1 98.56 93 HIS A O 1
ATOM 785 N N . THR A 1 94 ? -9.336 -14.023 -12.125 1 98.56 94 THR A N 1
ATOM 786 C CA . THR A 1 94 ? -8.68 -14.227 -13.414 1 98.56 94 THR A CA 1
ATOM 787 C C . THR A 1 94 ? -7.332 -13.516 -13.453 1 98.56 94 THR A C 1
ATOM 789 O O . THR A 1 94 ? -6.426 -13.922 -14.18 1 98.56 94 THR A O 1
ATOM 792 N N . ASP A 1 95 ? -7.277 -12.43 -12.688 1 98 95 ASP A N 1
ATOM 793 C CA . ASP A 1 95 ? -6.129 -11.531 -12.664 1 98 95 ASP A CA 1
ATOM 794 C C . ASP A 1 95 ? -5.801 -11.023 -14.062 1 98 95 ASP A C 1
ATOM 796 O O . ASP A 1 95 ? -4.629 -10.836 -14.406 1 98 95 ASP A O 1
ATOM 800 N N . MET A 1 96 ? -6.738 -10.867 -14.883 1 97.56 96 MET A N 1
ATOM 801 C CA . MET A 1 96 ? -6.59 -10.344 -16.234 1 97.56 96 MET A CA 1
ATOM 802 C C . MET A 1 96 ? -7.469 -9.117 -16.453 1 97.56 96 MET A C 1
ATOM 804 O O . MET A 1 96 ? -7.934 -8.859 -17.562 1 97.56 96 MET A O 1
ATOM 808 N N . GLN A 1 97 ? -7.707 -8.477 -15.312 1 91.31 97 GLN A N 1
ATOM 809 C CA . GLN A 1 97 ? -8.438 -7.211 -15.367 1 91.31 97 GLN A CA 1
ATOM 810 C C . GLN A 1 97 ? -7.508 -6.059 -15.742 1 91.31 97 GLN A C 1
ATOM 812 O O . GLN A 1 97 ? -6.363 -6.004 -15.289 1 91.31 97 GLN A O 1
ATOM 817 N N . PRO A 1 98 ? -7.965 -5.215 -16.609 1 81.69 98 PRO A N 1
ATOM 818 C CA . PRO A 1 98 ? -7.145 -4.035 -16.891 1 81.69 98 PRO A CA 1
ATOM 819 C C . PRO A 1 98 ? -6.898 -3.17 -15.656 1 81.69 98 PRO A C 1
ATOM 821 O O . PRO A 1 98 ? -7.73 -3.137 -14.75 1 81.69 98 PRO A O 1
ATOM 824 N N . PRO A 1 99 ? -5.695 -2.539 -15.672 1 72.81 99 PRO A N 1
ATOM 825 C CA . PRO A 1 99 ? -5.449 -1.68 -14.516 1 72.81 99 PRO A CA 1
ATOM 826 C C . PRO A 1 99 ? -6.387 -0.475 -14.461 1 72.81 99 PRO A C 1
ATOM 828 O O . PRO A 1 99 ? -6.824 0.017 -15.5 1 72.81 99 PRO A O 1
ATOM 831 N N . ALA A 1 100 ? -6.676 -0.104 -13.266 1 66.81 100 ALA A N 1
ATOM 832 C CA . ALA A 1 100 ? -7.551 1.045 -13.039 1 66.81 100 ALA A CA 1
ATOM 833 C C . ALA A 1 100 ? -6.863 2.344 -13.453 1 66.81 100 ALA A C 1
ATOM 835 O O . ALA A 1 100 ? -7.523 3.301 -13.859 1 66.81 100 ALA A O 1
ATOM 836 N N . PHE A 1 101 ? -5.66 2.395 -13.219 1 70.12 101 PHE A N 1
ATOM 837 C CA . PHE A 1 101 ? -4.914 3.625 -13.453 1 70.12 101 PHE A CA 1
ATOM 838 C C . PHE A 1 101 ? -3.789 3.395 -14.453 1 70.12 101 PHE A C 1
ATOM 840 O O . PHE A 1 101 ? -2.658 3.092 -14.07 1 70.12 101 PHE A O 1
ATOM 847 N N . GLY A 1 102 ? -4.18 3.475 -15.617 1 68.31 102 GLY A N 1
ATOM 848 C CA . GLY A 1 102 ? -3.115 3.441 -16.609 1 68.31 102 GLY A CA 1
ATOM 849 C C . GLY A 1 102 ? -2.326 2.145 -16.594 1 68.31 102 GLY A C 1
ATOM 850 O O . GLY A 1 102 ? -2.883 1.077 -16.328 1 68.31 102 GLY A O 1
ATOM 851 N N . GLY A 1 103 ? -1.038 2.035 -17.016 1 75.88 103 GLY A N 1
ATOM 852 C CA . GLY A 1 103 ? -0.046 1 -17.25 1 75.88 103 GLY A CA 1
ATOM 853 C C . GLY A 1 103 ? 0.618 0.5 -15.984 1 75.88 103 GLY A C 1
ATOM 854 O O . GLY A 1 103 ? 1.632 -0.198 -16.047 1 75.88 103 GLY A O 1
ATOM 855 N N . ILE A 1 104 ? -0.103 0.834 -14.758 1 84.88 104 ILE A N 1
ATOM 856 C CA . ILE A 1 104 ? 0.526 0.409 -13.516 1 84.88 104 ILE A CA 1
ATOM 857 C C . ILE A 1 104 ? 0.263 -1.077 -13.281 1 84.88 104 ILE A C 1
ATOM 859 O O . ILE A 1 104 ? -0.837 -1.567 -13.547 1 84.88 104 ILE A O 1
ATOM 863 N N . LEU A 1 105 ? 1.212 -1.796 -12.844 1 93.19 105 LEU A N 1
ATOM 864 C CA . LEU A 1 105 ? 1.086 -3.217 -12.531 1 93.19 105 LEU A CA 1
ATOM 865 C C . LEU A 1 105 ? 0.196 -3.434 -11.312 1 93.19 105 LEU A C 1
ATOM 867 O O . LEU A 1 105 ? 0.366 -2.768 -10.289 1 93.19 105 LEU A O 1
ATOM 871 N N . SER A 1 106 ? -0.801 -4.305 -11.43 1 93.75 106 SER A N 1
ATOM 872 C CA . SER A 1 106 ? -1.742 -4.551 -10.344 1 93.75 106 SER A CA 1
ATOM 873 C C . SER A 1 106 ? -1.881 -6.043 -10.062 1 93.75 106 SER A C 1
ATOM 875 O O . SER A 1 106 ? -1.572 -6.875 -10.914 1 93.75 106 SER A O 1
ATOM 877 N N . CYS A 1 107 ? -2.377 -6.344 -8.891 1 95.69 107 CYS A N 1
ATOM 878 C CA . CYS A 1 107 ? -2.582 -7.734 -8.5 1 95.69 107 CYS A CA 1
ATOM 879 C C . CYS A 1 107 ? -3.715 -8.367 -9.297 1 95.69 107 CYS A C 1
ATOM 881 O O . CYS A 1 107 ? -3.729 -9.578 -9.516 1 95.69 107 CYS A O 1
ATOM 883 N N . GLY A 1 108 ? -4.641 -7.57 -9.828 1 95.5 108 GLY A N 1
ATOM 884 C CA . GLY A 1 108 ? -5.77 -8.086 -10.586 1 95.5 108 GLY A CA 1
ATOM 885 C C . GLY A 1 108 ? -5.512 -8.141 -12.078 1 95.5 108 GLY A C 1
ATOM 886 O O . GLY A 1 108 ? -6.348 -8.633 -12.844 1 95.5 108 GLY A O 1
ATOM 887 N N . GLY A 1 109 ? -4.32 -7.688 -12.453 1 96.12 109 GLY A N 1
ATOM 888 C CA . GLY A 1 109 ? -4.07 -7.605 -13.883 1 96.12 109 GLY A CA 1
ATOM 889 C C . GLY A 1 109 ? -2.725 -8.172 -14.289 1 96.12 109 GLY A C 1
ATOM 890 O O . GLY A 1 109 ? -2.301 -8.023 -15.438 1 96.12 109 GLY A O 1
ATOM 891 N N . TRP A 1 110 ? -2.025 -8.789 -13.414 1 97.75 110 TRP A N 1
ATOM 892 C CA . TRP A 1 110 ? -0.637 -9.164 -13.664 1 97.75 110 TRP A CA 1
ATOM 893 C C . TRP A 1 110 ? -0.55 -10.258 -14.719 1 97.75 110 TRP A C 1
ATOM 895 O O . TRP A 1 110 ? 0.432 -10.336 -15.461 1 97.75 110 TRP A O 1
ATOM 905 N N . ILE A 1 111 ? -1.573 -11.18 -14.844 1 98.56 111 ILE A N 1
ATOM 906 C CA . ILE A 1 111 ? -1.552 -12.203 -15.875 1 98.56 111 ILE A CA 1
ATOM 907 C C . ILE A 1 111 ? -1.698 -11.555 -17.25 1 98.56 111 ILE A C 1
ATOM 909 O O . ILE A 1 111 ? -0.988 -11.906 -18.188 1 98.56 111 ILE A O 1
ATOM 913 N N . ALA A 1 112 ? -2.67 -10.602 -17.375 1 96.94 112 ALA A N 1
ATOM 914 C CA . ALA A 1 112 ? -2.809 -9.875 -18.625 1 96.94 112 ALA A CA 1
ATOM 915 C C . ALA A 1 112 ? -1.497 -9.195 -19.016 1 96.94 112 ALA A C 1
ATOM 917 O O . ALA A 1 112 ? -1.054 -9.297 -20.156 1 96.94 112 ALA A O 1
ATOM 918 N N . ALA A 1 113 ? -0.876 -8.531 -18.094 1 95.81 113 ALA A N 1
ATOM 919 C CA . ALA A 1 113 ? 0.401 -7.863 -18.344 1 95.81 113 ALA A CA 1
ATOM 920 C C . ALA A 1 113 ? 1.465 -8.859 -18.781 1 95.81 113 ALA A C 1
ATOM 922 O O . ALA A 1 113 ? 2.24 -8.586 -19.703 1 95.81 113 ALA A O 1
ATOM 923 N N . ALA A 1 114 ? 1.516 -10.016 -18.141 1 97.69 114 ALA A N 1
ATOM 924 C CA . ALA A 1 114 ? 2.492 -11.039 -18.484 1 97.69 114 ALA A CA 1
ATOM 925 C C . ALA A 1 114 ? 2.271 -11.547 -19.922 1 97.69 114 ALA A C 1
ATOM 927 O O . ALA A 1 114 ? 3.223 -11.672 -20.688 1 97.69 114 ALA A O 1
ATOM 928 N N . LEU A 1 115 ? 1.03 -11.844 -20.234 1 96.94 115 LEU A N 1
ATOM 929 C CA . LEU A 1 115 ? 0.69 -12.336 -21.578 1 96.94 115 LEU A CA 1
ATOM 930 C C . LEU A 1 115 ? 1.033 -11.305 -22.641 1 96.94 115 LEU A C 1
ATOM 932 O O . LEU A 1 115 ? 1.476 -11.656 -23.734 1 96.94 115 LEU A O 1
ATOM 936 N N . GLU A 1 116 ? 0.896 -10.062 -22.344 1 94.81 116 GLU A N 1
ATOM 937 C CA . GLU A 1 116 ? 1.126 -8.992 -23.312 1 94.81 116 GLU A CA 1
ATOM 938 C C . GLU A 1 116 ? 2.615 -8.688 -23.453 1 94.81 116 GLU A C 1
ATOM 940 O O . GLU A 1 116 ? 3.09 -8.383 -24.547 1 94.81 116 GLU A O 1
ATOM 945 N N . GLU A 1 117 ? 3.334 -8.805 -22.391 1 95 117 GLU A N 1
ATOM 946 C CA . GLU A 1 117 ? 4.66 -8.188 -22.375 1 95 117 GLU A CA 1
ATOM 947 C C . GLU A 1 117 ? 5.758 -9.25 -22.438 1 95 117 GLU A C 1
ATOM 949 O O . GLU A 1 117 ? 6.887 -8.961 -22.844 1 95 117 GLU A O 1
ATOM 954 N N . LEU A 1 118 ? 5.449 -10.469 -21.938 1 97.31 118 LEU A N 1
ATOM 955 C CA . LEU A 1 118 ? 6.492 -11.484 -21.859 1 97.31 118 LEU A CA 1
ATOM 956 C C . LEU A 1 118 ? 6.438 -12.414 -23.078 1 97.31 118 LEU A C 1
ATOM 958 O O . LEU A 1 118 ? 5.594 -13.312 -23.125 1 97.31 118 LEU A O 1
ATOM 962 N N . GLU A 1 119 ? 7.379 -12.297 -23.906 1 95.94 119 GLU A N 1
ATOM 963 C CA . GLU A 1 119 ? 7.41 -13.07 -25.141 1 95.94 119 GLU A CA 1
ATOM 964 C C . GLU A 1 119 ? 7.629 -14.555 -24.859 1 95.94 119 GLU A C 1
ATOM 966 O O . GLU A 1 119 ? 7.117 -15.414 -25.594 1 95.94 119 GLU A O 1
ATOM 971 N N . ASN A 1 120 ? 8.336 -14.82 -23.844 1 96.25 120 ASN A N 1
ATOM 972 C CA . ASN A 1 120 ? 8.695 -16.203 -23.547 1 96.25 120 ASN A CA 1
ATOM 973 C C . ASN A 1 120 ? 7.531 -16.969 -22.922 1 96.25 120 ASN A C 1
ATOM 975 O O . ASN A 1 120 ? 7.562 -18.188 -22.844 1 96.25 120 ASN A O 1
ATOM 979 N N . LEU A 1 121 ? 6.566 -16.281 -22.422 1 97.44 121 LEU A N 1
ATOM 980 C CA . LEU A 1 121 ? 5.379 -16.953 -21.891 1 97.44 121 LEU A CA 1
ATOM 981 C C . LEU A 1 121 ? 4.496 -17.453 -23.031 1 97.44 121 LEU A C 1
ATOM 983 O O . LEU A 1 121 ? 3.941 -16.656 -23.797 1 97.44 121 LEU A O 1
ATOM 987 N N . LYS A 1 122 ? 4.332 -18.719 -23.078 1 95.69 122 LYS A N 1
ATOM 988 C CA . LYS A 1 122 ? 3.635 -19.281 -24.234 1 95.69 122 LYS A CA 1
ATOM 989 C C . LYS A 1 122 ? 2.162 -19.516 -23.906 1 95.69 122 LYS A C 1
ATOM 991 O O . LYS A 1 122 ? 1.279 -19.062 -24.641 1 95.69 122 LYS A O 1
ATOM 996 N N . TYR A 1 123 ? 1.92 -20.203 -22.75 1 96.56 123 TYR A N 1
ATOM 997 C CA . TYR A 1 123 ? 0.546 -20.5 -22.359 1 96.56 123 TYR A CA 1
ATOM 998 C C . TYR A 1 123 ? 0.353 -20.328 -20.859 1 96.56 123 TYR A C 1
ATOM 1000 O O . TYR A 1 123 ? 1.297 -20.484 -20.078 1 96.56 123 TYR A O 1
ATOM 1008 N N . VAL A 1 124 ? -0.852 -19.969 -20.5 1 98.44 124 VAL A N 1
ATOM 1009 C CA . VAL A 1 124 ? -1.288 -19.922 -19.109 1 98.44 124 VAL A CA 1
ATOM 1010 C C . VAL A 1 124 ? -2.406 -20.938 -18.891 1 98.44 124 VAL A C 1
ATOM 1012 O O . VAL A 1 124 ? -3.391 -20.969 -19.625 1 98.44 124 VAL A O 1
ATOM 1015 N N . ILE A 1 125 ? -2.207 -21.828 -18 1 98.5 125 ILE A N 1
ATOM 1016 C CA . ILE A 1 125 ? -3.277 -22.672 -17.5 1 98.5 125 ILE A CA 1
ATOM 1017 C C . ILE A 1 125 ? -3.883 -22.062 -16.234 1 98.5 125 ILE A C 1
ATOM 1019 O O . ILE A 1 125 ? -3.211 -21.953 -15.211 1 98.5 125 ILE A O 1
ATOM 1023 N N . LEU A 1 126 ? -5.129 -21.641 -16.312 1 98.81 126 LEU A N 1
ATOM 1024 C CA . LEU A 1 126 ? -5.805 -20.953 -15.211 1 98.81 126 LEU A CA 1
ATOM 1025 C C . LEU A 1 126 ? -6.902 -21.828 -14.617 1 98.81 126 LEU A C 1
ATOM 1027 O O . LEU A 1 126 ? -7.855 -22.203 -15.312 1 98.81 126 LEU A O 1
ATOM 1031 N N . VAL A 1 127 ? -6.793 -22.141 -13.367 1 98.81 127 VAL A N 1
ATOM 1032 C CA . VAL A 1 127 ? -7.715 -23.031 -12.68 1 98.81 127 VAL A CA 1
ATOM 1033 C C . VAL A 1 127 ? -8.383 -22.297 -11.516 1 98.81 127 VAL A C 1
ATOM 1035 O O . VAL A 1 127 ? -7.703 -21.781 -10.625 1 98.81 127 VAL A O 1
ATOM 1038 N N . GLY A 1 128 ? -9.758 -22.172 -11.555 1 98.75 128 GLY A N 1
ATOM 1039 C CA . GLY A 1 128 ? -10.352 -21.734 -10.312 1 98.75 128 GLY A CA 1
ATOM 1040 C C . GLY A 1 128 ? -11.398 -20.656 -10.508 1 98.75 128 GLY A C 1
ATOM 1041 O O . GLY A 1 128 ? -12.477 -20.703 -9.898 1 98.75 128 GLY A O 1
ATOM 1042 N N . PRO A 1 129 ? -11.242 -19.641 -11.398 1 98.75 129 PRO A N 1
ATOM 1043 C CA . PRO A 1 129 ? -12.219 -18.562 -11.516 1 98.75 129 PRO A CA 1
ATOM 1044 C C . PRO A 1 129 ? -13.57 -19.031 -12.023 1 98.75 129 PRO A C 1
ATOM 1046 O O . PRO A 1 129 ? -13.672 -20.109 -12.602 1 98.75 129 PRO A O 1
ATOM 1049 N N . ASP A 1 130 ? -14.547 -18.266 -11.734 1 98.25 130 ASP A N 1
ATOM 1050 C CA . ASP A 1 130 ? -15.859 -18.625 -12.273 1 98.25 130 ASP A CA 1
ATOM 1051 C C . ASP A 1 130 ? -15.977 -18.219 -13.742 1 98.25 130 ASP A C 1
ATOM 1053 O O . ASP A 1 130 ? -15.219 -17.359 -14.219 1 98.25 130 ASP A O 1
ATOM 1057 N N . GLU A 1 131 ? -16.875 -18.812 -14.43 1 98.25 131 GLU A N 1
ATOM 1058 C CA . GLU A 1 131 ? -17.047 -18.625 -15.867 1 98.25 131 GLU A CA 1
ATOM 1059 C C . GLU A 1 131 ? -17.453 -17.188 -16.188 1 98.25 131 GLU A C 1
ATOM 1061 O O . GLU A 1 131 ? -17.047 -16.625 -17.203 1 98.25 131 GLU A O 1
ATOM 1066 N N . ALA A 1 132 ? -18.281 -16.609 -15.375 1 97.81 132 ALA A N 1
ATOM 1067 C CA . ALA A 1 132 ? -18.75 -15.234 -15.609 1 97.81 132 ALA A CA 1
ATOM 1068 C C . ALA A 1 132 ? -17.578 -14.25 -15.617 1 97.81 132 ALA A C 1
ATOM 1070 O O . ALA A 1 132 ? -17.516 -13.367 -16.469 1 97.81 132 ALA A O 1
ATOM 1071 N N . ALA A 1 133 ? -16.656 -14.406 -14.648 1 97.06 133 ALA A N 1
ATOM 1072 C CA . ALA A 1 133 ? -15.484 -13.547 -14.57 1 97.06 133 ALA A CA 1
ATOM 1073 C C . ALA A 1 133 ? -14.602 -13.719 -15.805 1 97.06 133 ALA A C 1
ATOM 1075 O O . ALA A 1 133 ? -14.102 -12.742 -16.359 1 97.06 133 ALA A O 1
ATOM 1076 N N . TYR A 1 134 ? -14.438 -14.93 -16.234 1 97.75 134 TYR A N 1
ATOM 1077 C CA . TYR A 1 134 ? -13.586 -15.211 -17.375 1 97.75 134 TYR A CA 1
ATOM 1078 C C . TYR A 1 134 ? -14.203 -14.656 -18.656 1 97.75 134 TYR A C 1
ATOM 1080 O O . TYR A 1 134 ? -13.492 -14.219 -19.562 1 97.75 134 TYR A O 1
ATOM 1088 N N . GLU A 1 135 ? -15.508 -14.672 -18.734 1 97.19 135 GLU A N 1
ATOM 1089 C CA . GLU A 1 135 ? -16.203 -14.148 -19.922 1 97.19 135 GLU A CA 1
ATOM 1090 C C . GLU A 1 135 ? -15.883 -12.672 -20.125 1 97.19 135 GLU A C 1
ATOM 1092 O O . GLU A 1 135 ? -15.867 -12.188 -21.266 1 97.19 135 GLU A O 1
ATOM 1097 N N . GLN A 1 136 ? -15.523 -12.008 -19.094 1 95.62 136 GLN A N 1
ATOM 1098 C CA . GLN A 1 136 ? -15.281 -10.57 -19.156 1 95.62 136 GLN A CA 1
ATOM 1099 C C . GLN A 1 136 ? -13.844 -10.273 -19.594 1 95.62 136 GLN A C 1
ATOM 1101 O O . GLN A 1 136 ? -13.5 -9.125 -19.891 1 95.62 136 GLN A O 1
ATOM 1106 N N . VAL A 1 137 ? -13.031 -11.242 -19.594 1 96.5 137 VAL A N 1
ATOM 1107 C CA . VAL A 1 137 ? -11.633 -11.07 -19.984 1 96.5 137 VAL A CA 1
ATOM 1108 C C . VAL A 1 137 ? -11.539 -10.727 -21.469 1 96.5 137 VAL A C 1
ATOM 1110 O O . VAL A 1 137 ? -12.32 -11.234 -22.281 1 96.5 137 VAL A O 1
ATOM 1113 N N . ASP A 1 138 ? -10.656 -9.844 -21.828 1 94.62 138 ASP A N 1
ATOM 1114 C CA . ASP A 1 138 ? -10.414 -9.469 -23.219 1 94.62 138 ASP A CA 1
ATOM 1115 C C . ASP A 1 138 ? -10.164 -10.703 -24.078 1 94.62 138 ASP A C 1
ATOM 1117 O O . ASP A 1 138 ? -9.336 -11.555 -23.734 1 94.62 138 ASP A O 1
ATOM 1121 N N . GLU A 1 139 ? -10.789 -10.812 -25.203 1 95 139 GLU A N 1
ATOM 1122 C CA . GLU A 1 139 ? -10.727 -11.969 -26.109 1 95 139 GLU A CA 1
ATOM 1123 C C . GLU A 1 139 ? -9.305 -12.188 -26.625 1 95 139 GLU A C 1
ATOM 1125 O O . GLU A 1 139 ? -8.891 -13.328 -26.844 1 95 139 GLU A O 1
ATOM 1130 N N . ASN A 1 140 ? -8.539 -11.148 -26.75 1 94.06 140 ASN A N 1
ATOM 1131 C CA . ASN A 1 140 ? -7.188 -11.234 -27.312 1 94.06 140 ASN A CA 1
ATOM 1132 C C . ASN A 1 140 ? -6.246 -11.992 -26.375 1 94.06 140 ASN A C 1
ATOM 1134 O O . ASN A 1 140 ? -5.195 -12.477 -26.797 1 94.06 140 ASN A O 1
ATOM 1138 N N . LEU A 1 141 ? -6.656 -12.109 -25.125 1 95.25 141 LEU A N 1
ATOM 1139 C CA . LEU A 1 141 ? -5.816 -12.789 -24.141 1 95.25 141 LEU A CA 1
ATOM 1140 C C . LEU A 1 141 ? -6.148 -14.273 -24.078 1 95.25 141 LEU A C 1
ATOM 1142 O O . LEU A 1 141 ? -5.312 -15.086 -23.688 1 95.25 141 LEU A O 1
ATOM 1146 N N . LYS A 1 142 ? -7.281 -14.625 -24.516 1 96.44 142 LYS A N 1
ATOM 1147 C CA . LYS A 1 142 ? -7.828 -15.953 -24.266 1 96.44 142 LYS A CA 1
ATOM 1148 C C . LYS A 1 142 ? -7.164 -17 -25.156 1 96.44 142 LYS A C 1
ATOM 1150 O O . LYS A 1 142 ? -7.164 -18.188 -24.828 1 96.44 142 LYS A O 1
ATOM 1155 N N . ASP A 1 143 ? -6.543 -16.594 -26.25 1 94.75 143 ASP A N 1
ATOM 1156 C CA . ASP A 1 143 ? -5.957 -17.516 -27.203 1 94.75 143 ASP A CA 1
ATOM 1157 C C . ASP A 1 143 ? -4.828 -18.328 -26.562 1 94.75 143 ASP A C 1
ATOM 1159 O O . ASP A 1 143 ? -4.562 -19.453 -26.969 1 94.75 143 ASP A O 1
ATOM 1163 N N . ARG A 1 144 ? -4.215 -17.766 -25.547 1 95.81 144 ARG A N 1
ATOM 1164 C CA . ARG A 1 144 ? -3.078 -18.438 -24.922 1 95.81 144 ARG A CA 1
ATOM 1165 C C . ARG A 1 144 ? -3.412 -18.875 -23.5 1 95.81 144 ARG A C 1
ATOM 1167 O O . ARG A 1 144 ? -2.514 -19.156 -22.703 1 95.81 144 ARG A O 1
ATOM 1174 N N . VAL A 1 145 ? -4.723 -18.938 -23.172 1 98 145 VAL A N 1
ATOM 1175 C CA . VAL A 1 145 ? -5.148 -19.328 -21.844 1 98 145 VAL A CA 1
ATOM 1176 C C . VAL A 1 145 ? -6 -20.594 -21.922 1 98 145 VAL A C 1
ATOM 1178 O O . VAL A 1 145 ? -6.961 -20.656 -22.688 1 98 145 VAL A O 1
ATOM 1181 N N . ILE A 1 146 ? -5.586 -21.609 -21.297 1 97.94 146 ILE A N 1
ATOM 1182 C CA . ILE A 1 146 ? -6.43 -22.781 -21.047 1 97.94 146 ILE A CA 1
ATOM 1183 C C . ILE A 1 146 ? -7.117 -22.641 -19.703 1 97.94 146 ILE A C 1
ATOM 1185 O O . ILE A 1 146 ? -6.453 -22.562 -18.656 1 97.94 146 ILE A O 1
ATOM 1189 N N . PHE A 1 147 ? -8.43 -22.688 -19.797 1 98 147 PHE A N 1
ATOM 1190 C CA . PHE A 1 147 ? -9.211 -22.281 -18.641 1 98 147 PHE A CA 1
ATOM 1191 C C . PHE A 1 147 ? -10.016 -23.469 -18.094 1 98 147 PHE A C 1
ATOM 1193 O O . PHE A 1 147 ? -10.734 -24.125 -18.828 1 98 147 PHE A O 1
ATOM 1200 N N . LEU A 1 148 ? -9.789 -23.781 -16.828 1 98.44 148 LEU A N 1
ATOM 1201 C CA . LEU A 1 148 ? -10.633 -24.703 -16.062 1 98.44 148 LEU A CA 1
ATOM 1202 C C . LEU A 1 148 ? -11.414 -23.969 -14.984 1 98.44 148 LEU A C 1
ATOM 1204 O O . LEU A 1 148 ? -10.852 -23.594 -13.953 1 98.44 148 LEU A O 1
ATOM 1208 N N . SER A 1 149 ? -12.742 -23.891 -15.133 1 98.56 149 SER A N 1
ATOM 1209 C CA . SER A 1 149 ? -13.586 -23.016 -14.312 1 98.56 149 SER A CA 1
ATOM 1210 C C . SER A 1 149 ? -13.953 -23.672 -12.992 1 98.56 149 SER A C 1
ATOM 1212 O O . SER A 1 149 ? -13.852 -24.891 -12.852 1 98.56 149 SER A O 1
ATOM 1214 N N . ARG A 1 150 ? -14.359 -22.812 -12.125 1 98.38 150 ARG A N 1
ATOM 1215 C CA . ARG A 1 150 ? -14.883 -23.281 -10.852 1 98.38 150 ARG A CA 1
ATOM 1216 C C . ARG A 1 150 ? -16.078 -24.203 -11.055 1 98.38 150 ARG A C 1
ATOM 1218 O O . ARG A 1 150 ? -16.172 -25.25 -10.398 1 98.38 150 ARG A O 1
ATOM 1225 N N . GLU A 1 151 ? -16.969 -23.906 -11.977 1 98.12 151 GLU A N 1
ATOM 1226 C CA . GLU A 1 151 ? -18.172 -24.703 -12.258 1 98.12 151 GLU A CA 1
ATOM 1227 C C . GLU A 1 151 ? -17.812 -26.094 -12.781 1 98.12 151 GLU A C 1
ATOM 1229 O O . GLU A 1 151 ? -18.391 -27.078 -12.352 1 98.12 151 GLU A O 1
ATOM 1234 N N . LYS A 1 152 ? -16.859 -26.141 -13.68 1 97.75 152 LYS A N 1
ATOM 1235 C CA . LYS A 1 152 ? -16.422 -27.438 -14.195 1 97.75 152 LYS A CA 1
ATOM 1236 C C . LYS A 1 152 ? -15.75 -28.266 -13.102 1 97.75 152 LYS A C 1
ATOM 1238 O O . LYS A 1 152 ? -15.984 -29.469 -13 1 97.75 152 LYS A O 1
ATOM 1243 N N . LEU A 1 153 ? -14.922 -27.625 -12.281 1 97.62 153 LEU A N 1
ATOM 1244 C CA . LEU A 1 153 ? -14.242 -28.297 -11.18 1 97.62 153 LEU A CA 1
ATOM 1245 C C . LEU A 1 153 ? -15.242 -28.922 -10.219 1 97.62 153 LEU A C 1
ATOM 1247 O O . LEU A 1 153 ? -14.992 -30 -9.672 1 97.62 153 LEU A O 1
ATOM 1251 N N . GLN A 1 154 ? -16.359 -28.281 -10.031 1 95.88 154 GLN A N 1
ATOM 1252 C CA . GLN A 1 154 ? -17.359 -28.719 -9.062 1 95.88 154 GLN A CA 1
ATOM 1253 C C . GLN A 1 154 ? -18.031 -30 -9.508 1 95.88 154 GLN A C 1
ATOM 1255 O O . GLN A 1 154 ? -18.484 -30.797 -8.68 1 95.88 154 GLN A O 1
ATOM 1260 N N . VAL A 1 155 ? -18.109 -30.234 -10.797 1 96.88 155 VAL A N 1
ATOM 1261 C CA . VAL A 1 155 ? -18.859 -31.391 -11.273 1 96.88 155 VAL A CA 1
ATOM 1262 C C . VAL A 1 155 ? -17.891 -32.531 -11.625 1 96.88 155 VAL A C 1
ATOM 1264 O O . VAL A 1 155 ? -18.312 -33.656 -11.883 1 96.88 155 VAL A O 1
ATOM 1267 N N . MET A 1 156 ? -16.594 -32.219 -11.648 1 97.06 156 MET A N 1
ATOM 1268 C CA . MET A 1 156 ? -15.57 -33.25 -11.938 1 97.06 156 MET A CA 1
ATOM 1269 C C . MET A 1 156 ? -15.188 -34 -10.68 1 97.06 156 MET A C 1
ATOM 1271 O O . MET A 1 156 ? -15.094 -33.438 -9.602 1 97.06 156 MET A O 1
ATOM 1275 N N . ASN A 1 157 ? -15.039 -35.25 -10.828 1 95.69 157 ASN A N 1
ATOM 1276 C CA . ASN A 1 157 ? -14.43 -36 -9.734 1 95.69 157 ASN A CA 1
ATOM 1277 C C . ASN A 1 157 ? -12.906 -35.906 -9.781 1 95.69 157 ASN A C 1
ATOM 1279 O O . ASN A 1 157 ? -12.344 -35.281 -10.68 1 95.69 157 ASN A O 1
ATOM 1283 N N . ASP A 1 158 ? -12.211 -36.469 -8.867 1 94.81 158 ASP A N 1
ATOM 1284 C CA . ASP A 1 158 ? -10.766 -36.344 -8.719 1 94.81 158 ASP A CA 1
ATOM 1285 C C . ASP A 1 158 ? -10.039 -36.875 -9.961 1 94.81 158 ASP A C 1
ATOM 1287 O O . ASP A 1 158 ? -9.102 -36.25 -10.445 1 94.81 158 ASP A O 1
ATOM 1291 N N . GLU A 1 159 ? -10.461 -38 -10.461 1 95.81 159 GLU A N 1
ATOM 1292 C CA . GLU A 1 159 ? -9.828 -38.625 -11.617 1 95.81 159 GLU A CA 1
ATOM 1293 C C . GLU A 1 159 ? -9.953 -37.719 -12.852 1 95.81 159 GLU A C 1
ATOM 1295 O O . GLU A 1 159 ? -8.992 -37.594 -13.617 1 95.81 159 GLU A O 1
ATOM 1300 N N . GLU A 1 160 ? -11.086 -37.219 -13.008 1 96.94 160 GLU A N 1
ATOM 1301 C CA . GLU A 1 160 ? -11.344 -36.344 -14.148 1 96.94 160 GLU A CA 1
ATOM 1302 C C . GLU A 1 160 ? -10.5 -35.062 -14.078 1 96.94 160 GLU A C 1
ATOM 1304 O O . GLU A 1 160 ? -9.914 -34.656 -15.078 1 96.94 160 GLU A O 1
ATOM 1309 N N . ARG A 1 161 ? -10.469 -34.469 -12.906 1 96.81 161 ARG A N 1
ATOM 1310 C CA . ARG A 1 161 ? -9.688 -33.25 -12.703 1 96.81 161 ARG A CA 1
ATOM 1311 C C . ARG A 1 161 ? -8.211 -33.5 -12.977 1 96.81 161 ARG A C 1
ATOM 1313 O O . ARG A 1 161 ? -7.562 -32.719 -13.68 1 96.81 161 ARG A O 1
ATOM 1320 N N . ASN A 1 162 ? -7.719 -34.562 -12.406 1 96.5 162 ASN A N 1
ATOM 1321 C CA . ASN A 1 162 ? -6.305 -34.906 -12.57 1 96.5 162 ASN A CA 1
ATOM 1322 C C . ASN A 1 162 ? -5.973 -35.25 -14.016 1 96.5 162 ASN A C 1
ATOM 1324 O O . ASN A 1 162 ? -4.906 -34.875 -14.516 1 96.5 162 ASN A O 1
ATOM 1328 N N . TRP A 1 163 ? -6.891 -35.938 -14.641 1 96.38 163 TRP A N 1
ATOM 1329 C CA . TRP A 1 163 ? -6.695 -36.25 -16.047 1 96.38 163 TRP A CA 1
ATOM 1330 C C . TRP A 1 163 ? -6.633 -35 -16.891 1 96.38 163 TRP A C 1
ATOM 1332 O O . TRP A 1 163 ? -5.762 -34.844 -17.75 1 96.38 163 TRP A O 1
ATOM 1342 N N . PHE A 1 164 ? -7.508 -34.125 -16.688 1 96.06 164 PHE A N 1
ATOM 1343 C CA . PHE A 1 164 ? -7.523 -32.875 -17.406 1 96.06 164 PHE A CA 1
ATOM 1344 C C . PHE A 1 164 ? -6.203 -32.125 -17.234 1 96.06 164 PHE A C 1
ATOM 1346 O O . PHE A 1 164 ? -5.629 -31.641 -18.219 1 96.06 164 PHE A O 1
ATOM 1353 N N . LEU A 1 165 ? -5.738 -31.984 -16.031 1 97.5 165 LEU A N 1
ATOM 1354 C CA . LEU A 1 165 ? -4.504 -31.266 -15.734 1 97.5 165 LEU A CA 1
ATOM 1355 C C . LEU A 1 165 ? -3.312 -31.922 -16.422 1 97.5 165 LEU A C 1
ATOM 1357 O O . LEU A 1 165 ? -2.477 -31.25 -17.016 1 97.5 165 LEU A O 1
ATOM 1361 N N . ARG A 1 166 ? -3.248 -33.25 -16.344 1 95.69 166 ARG A N 1
ATOM 1362 C CA . ARG A 1 166 ? -2.16 -34 -16.953 1 95.69 166 ARG A CA 1
ATOM 1363 C C . ARG A 1 166 ? -2.141 -33.781 -18.469 1 95.69 166 ARG A C 1
ATOM 1365 O O . ARG A 1 166 ? -1.091 -33.5 -19.047 1 95.69 166 ARG A O 1
ATOM 1372 N N . GLU A 1 167 ? -3.283 -33.906 -19.062 1 95.25 167 GLU A N 1
ATOM 1373 C CA . GLU A 1 167 ? -3.385 -33.75 -20.5 1 95.25 167 GLU A CA 1
ATOM 1374 C C . GLU A 1 167 ? -3.047 -32.344 -20.938 1 95.25 167 GLU A C 1
ATOM 1376 O O . GLU A 1 167 ? -2.346 -32.156 -21.938 1 95.25 167 GLU A O 1
ATOM 1381 N N . THR A 1 168 ? -3.596 -31.422 -20.219 1 95.62 168 THR A N 1
ATOM 1382 C CA . THR A 1 168 ? -3.379 -30.016 -20.562 1 95.62 168 THR A CA 1
ATOM 1383 C C . THR A 1 168 ? -1.902 -29.656 -20.438 1 95.62 168 THR A C 1
ATOM 1385 O O . THR A 1 168 ? -1.323 -29.078 -21.359 1 95.62 168 THR A O 1
ATOM 1388 N N . VAL A 1 169 ? -1.27 -29.969 -19.312 1 95.5 169 VAL A N 1
ATOM 1389 C CA . VAL A 1 169 ? 0.141 -29.672 -19.094 1 95.5 169 VAL A CA 1
ATOM 1390 C C . VAL A 1 169 ? 0.988 -30.344 -20.172 1 95.5 169 VAL A C 1
ATOM 1392 O O . VAL A 1 169 ? 1.897 -29.734 -20.734 1 95.5 169 VAL A O 1
ATOM 1395 N N . SER A 1 170 ? 0.654 -31.594 -20.438 1 92.44 170 SER A N 1
ATOM 1396 C CA . SER A 1 170 ? 1.372 -32.344 -21.469 1 92.44 170 SER A CA 1
ATOM 1397 C C . SER A 1 170 ? 1.239 -31.656 -22.828 1 92.44 170 SER A C 1
ATOM 1399 O O . SER A 1 170 ? 2.227 -31.5 -23.547 1 92.44 170 SER A O 1
ATOM 1401 N N . GLU A 1 171 ? 0.081 -31.281 -23.125 1 91.06 171 GLU A N 1
ATOM 1402 C CA . GLU A 1 171 ? -0.185 -30.672 -24.438 1 91.06 171 GLU A CA 1
ATOM 1403 C C . GLU A 1 171 ? 0.522 -29.328 -24.562 1 91.06 171 GLU A C 1
ATOM 1405 O O . GLU A 1 171 ? 1.244 -29.094 -25.531 1 91.06 171 GLU A O 1
ATOM 1410 N N . VAL A 1 172 ? 0.399 -28.484 -23.578 1 91.75 172 VAL A N 1
ATOM 1411 C CA . VAL A 1 172 ? 0.871 -27.109 -23.703 1 91.75 172 VAL A CA 1
ATOM 1412 C C . VAL A 1 172 ? 2.389 -27.078 -23.547 1 91.75 172 VAL A C 1
ATOM 1414 O O . VAL A 1 172 ? 3.064 -26.266 -24.188 1 91.75 172 VAL A O 1
ATOM 1417 N N . CYS A 1 173 ? 2.916 -27.875 -22.719 1 91.25 173 CYS A N 1
ATOM 1418 C CA . CYS A 1 173 ? 4.352 -27.828 -22.469 1 91.25 173 CYS A CA 1
ATOM 1419 C C . CYS A 1 173 ? 5.113 -28.609 -23.531 1 91.25 173 CYS A C 1
ATOM 1421 O O . CYS A 1 173 ? 6.328 -28.469 -23.672 1 91.25 173 CYS A O 1
ATOM 1423 N N . ASN A 1 174 ? 4.383 -29.375 -24.281 1 83 174 ASN A N 1
ATOM 1424 C CA . ASN A 1 174 ? 5.012 -30.062 -25.406 1 83 174 ASN A CA 1
ATOM 1425 C C . ASN A 1 174 ? 4.715 -29.359 -26.734 1 83 174 ASN A C 1
ATOM 1427 O O . ASN A 1 174 ? 4.984 -29.891 -27.797 1 83 174 ASN A O 1
ATOM 1431 N N . TRP A 1 175 ? 4.051 -28.125 -26.672 1 64.25 175 TRP A N 1
ATOM 1432 C CA . TRP A 1 175 ? 3.555 -27.406 -27.844 1 64.25 175 TRP A CA 1
ATOM 1433 C C . TRP A 1 175 ? 4.648 -27.25 -28.906 1 64.25 175 TRP A C 1
ATOM 1435 O O . TRP A 1 175 ? 4.375 -27.297 -30.094 1 64.25 175 TRP A O 1
ATOM 1445 N N . ARG A 1 176 ? 5.879 -26.828 -28.719 1 56.5 176 ARG A N 1
ATOM 1446 C CA . ARG A 1 176 ? 6.832 -26.641 -29.812 1 56.5 176 ARG A CA 1
ATOM 1447 C C . ARG A 1 176 ? 6.852 -27.844 -30.75 1 56.5 176 ARG A C 1
ATOM 1449 O O . ARG A 1 176 ? 7.258 -27.734 -31.906 1 56.5 176 ARG A O 1
ATOM 1456 N N . LYS A 1 177 ? 6.359 -28.953 -30.234 1 51.59 177 LYS A N 1
ATOM 1457 C CA . LYS A 1 177 ? 6.391 -30.062 -31.172 1 51.59 177 LYS A CA 1
ATOM 1458 C C . LYS A 1 177 ? 5.512 -29.781 -32.406 1 51.59 177 LYS A C 1
ATOM 1460 O O . LYS A 1 177 ? 5.863 -30.156 -33.531 1 51.59 177 LYS A O 1
ATOM 1465 N N . SER A 1 178 ? 4.348 -28.984 -32.125 1 47.47 178 SER A N 1
ATOM 1466 C CA . SER A 1 178 ? 3.396 -28.922 -33.25 1 47.47 178 SER A CA 1
ATOM 1467 C C . SER A 1 178 ? 3.803 -27.859 -34.25 1 47.47 178 SER A C 1
ATOM 1469 O O . SER A 1 178 ? 3.252 -27.812 -35.375 1 47.47 178 SER A O 1
ATOM 1471 N N . GLU A 1 179 ? 4.277 -26.672 -33.781 1 50.47 179 GLU A N 1
ATOM 1472 C CA . GLU A 1 179 ? 4.449 -25.641 -34.812 1 50.47 179 GLU A CA 1
ATOM 1473 C C . GLU A 1 179 ? 5.613 -25.984 -35.719 1 50.47 179 GLU A C 1
ATOM 1475 O O . GLU A 1 179 ? 6.059 -25.125 -36.5 1 50.47 179 GLU A O 1
ATOM 1480 N N . GLY A 1 180 ? 5.938 -27.266 -36 1 46.16 180 GLY A N 1
ATOM 1481 C CA . GLY A 1 180 ? 6.914 -27.656 -37 1 46.16 180 GLY A CA 1
ATOM 1482 C C . GLY A 1 180 ? 8.328 -27.234 -36.656 1 46.16 180 GLY A C 1
ATOM 1483 O O . GLY A 1 180 ? 9.203 -27.172 -37.531 1 46.16 180 GLY A O 1
ATOM 1484 N N . LEU A 1 181 ? 8.43 -26.438 -35.688 1 46.94 181 LEU A N 1
ATOM 1485 C CA . LEU A 1 181 ? 9.812 -26.016 -35.469 1 46.94 181 LEU A CA 1
ATOM 1486 C C . LEU A 1 181 ? 10.734 -27.219 -35.312 1 46.94 181 LEU A C 1
ATOM 1488 O O . LEU A 1 181 ? 10.266 -28.312 -34.969 1 46.94 181 LEU A O 1
ATOM 1492 N N . GLN A 1 182 ? 12.227 -27.078 -35.531 1 44.41 182 GLN A N 1
ATOM 1493 C CA . GLN A 1 182 ? 13.312 -28.016 -35.781 1 44.41 182 GLN A CA 1
ATOM 1494 C C . GLN A 1 182 ? 13.273 -29.156 -34.781 1 44.41 182 GLN A C 1
ATOM 1496 O O . GLN A 1 182 ? 12.75 -29.016 -33.656 1 44.41 182 GLN A O 1
ATOM 1501 N N . GLU A 1 183 ? 13.719 -30.391 -35.125 1 46.06 183 GLU A N 1
ATOM 1502 C CA . GLU A 1 183 ? 13.969 -31.734 -34.594 1 46.06 183 GLU A CA 1
ATOM 1503 C C . GLU A 1 183 ? 14.258 -31.688 -33.094 1 46.06 183 GLU A C 1
ATOM 1505 O O . GLU A 1 183 ? 13.797 -32.531 -32.344 1 46.06 183 GLU A O 1
ATOM 1510 N N . ASP A 1 184 ? 15.273 -30.953 -32.75 1 46.44 184 ASP A N 1
ATOM 1511 C CA . ASP A 1 184 ? 15.93 -31.031 -31.438 1 46.44 184 ASP A CA 1
ATOM 1512 C C . ASP A 1 184 ? 15.031 -30.453 -30.344 1 46.44 184 ASP A C 1
ATOM 1514 O O . ASP A 1 184 ? 15.461 -30.312 -29.188 1 46.44 184 ASP A O 1
ATOM 1518 N N . ALA A 1 185 ? 13.875 -29.828 -30.641 1 48.5 185 ALA A N 1
ATOM 1519 C CA . ALA A 1 185 ? 13.086 -28.969 -29.781 1 48.5 185 ALA A CA 1
ATOM 1520 C C . ALA A 1 185 ? 12.148 -29.781 -28.891 1 48.5 185 ALA A C 1
ATOM 1522 O O . ALA A 1 185 ? 11.031 -29.359 -28.594 1 48.5 185 ALA A O 1
ATOM 1523 N N . GLU A 1 186 ? 12.125 -31.062 -28.844 1 53.81 186 GLU A N 1
ATOM 1524 C CA . GLU A 1 186 ? 11.391 -32.031 -28.031 1 53.81 186 GLU A CA 1
ATOM 1525 C C . GLU A 1 186 ? 11.367 -31.625 -26.562 1 53.81 186 GLU A C 1
ATOM 1527 O O . GLU A 1 186 ? 11.133 -32.469 -25.688 1 53.81 186 GLU A O 1
ATOM 1532 N N . LYS A 1 187 ? 11.664 -30.469 -26.172 1 70 187 LYS A N 1
ATOM 1533 C CA . LYS A 1 187 ? 11.914 -30.281 -24.75 1 70 187 LYS A CA 1
ATOM 1534 C C . LYS A 1 187 ? 10.688 -29.703 -24.047 1 70 187 LYS A C 1
ATOM 1536 O O . LYS A 1 187 ? 10.055 -28.781 -24.547 1 70 187 LYS A O 1
ATOM 1541 N N . PHE A 1 188 ? 9.961 -30.578 -23.219 1 83.94 188 PHE A N 1
ATOM 1542 C CA . PHE A 1 188 ? 8.977 -30.125 -22.25 1 83.94 188 PHE A CA 1
ATOM 1543 C C . PHE A 1 188 ? 9.336 -28.734 -21.734 1 83.94 188 PHE A C 1
ATOM 1545 O O . PHE A 1 188 ? 10.391 -28.547 -21.125 1 83.94 188 PHE A O 1
ATOM 1552 N N . LEU A 1 189 ? 8.539 -27.766 -22.188 1 92.75 189 LEU A N 1
ATOM 1553 C CA . LEU A 1 189 ? 8.797 -26.406 -21.734 1 92.75 189 LEU A CA 1
ATOM 1554 C C . LEU A 1 189 ? 8.766 -26.344 -20.203 1 92.75 189 LEU A C 1
ATOM 1556 O O . LEU A 1 189 ? 7.93 -26.984 -19.562 1 92.75 189 LEU A O 1
ATOM 1560 N N . PRO A 1 190 ? 9.68 -25.578 -19.641 1 95 190 PRO A N 1
ATOM 1561 C CA . PRO A 1 190 ? 9.594 -25.359 -18.203 1 95 190 PRO A CA 1
ATOM 1562 C C . PRO A 1 190 ? 8.234 -24.828 -17.766 1 95 190 PRO A C 1
ATOM 1564 O O . PRO A 1 190 ? 7.594 -24.078 -18.5 1 95 190 PRO A O 1
ATOM 1567 N N . LEU A 1 191 ? 7.828 -25.266 -16.578 1 97.06 191 LEU A N 1
ATOM 1568 C CA . LEU A 1 191 ? 6.531 -24.875 -16.031 1 97.06 191 LEU A CA 1
ATOM 1569 C C . LEU A 1 191 ? 6.703 -24.078 -14.734 1 97.06 191 LEU A C 1
ATOM 1571 O O . LEU A 1 191 ? 7.406 -24.516 -13.82 1 97.06 191 LEU A O 1
ATOM 1575 N N . TYR A 1 192 ? 6.172 -22.875 -14.711 1 98.38 192 TYR A N 1
ATOM 1576 C CA . TYR A 1 192 ? 6.059 -22.109 -13.469 1 98.38 192 TYR A CA 1
ATOM 1577 C C . TYR A 1 192 ? 4.691 -22.312 -12.828 1 98.38 192 TYR A C 1
ATOM 1579 O O . TYR A 1 192 ? 3.672 -22.328 -13.523 1 98.38 192 TYR A O 1
ATOM 1587 N N . ILE A 1 193 ? 4.625 -22.453 -11.508 1 98.75 193 ILE A N 1
ATOM 1588 C CA . ILE A 1 193 ? 3.367 -22.703 -10.812 1 98.75 193 ILE A CA 1
ATOM 1589 C C . ILE A 1 193 ? 3.107 -21.594 -9.805 1 98.75 193 ILE A C 1
ATOM 1591 O O . ILE A 1 193 ? 3.945 -21.312 -8.938 1 98.75 193 ILE A O 1
ATOM 1595 N N . SER A 1 194 ? 2.006 -20.938 -9.93 1 98.94 194 SER A N 1
ATOM 1596 C CA . SER A 1 194 ? 1.585 -19.906 -8.984 1 98.94 194 SER A CA 1
ATOM 1597 C C . SER A 1 194 ? 0.272 -20.281 -8.305 1 98.94 194 SER A C 1
ATOM 1599 O O . SER A 1 194 ? -0.702 -20.625 -8.977 1 98.94 194 SER A O 1
ATOM 1601 N N . VAL A 1 195 ? 0.236 -20.203 -6.973 1 98.94 195 VAL A N 1
ATOM 1602 C CA . VAL A 1 195 ? -0.958 -20.562 -6.219 1 98.94 195 VAL A CA 1
ATOM 1603 C C . VAL A 1 195 ? -1.427 -19.359 -5.391 1 98.94 195 VAL A C 1
ATOM 1605 O O . VAL A 1 195 ? -0.673 -18.844 -4.57 1 98.94 195 VAL A O 1
ATOM 1608 N N . ASP A 1 196 ? -2.594 -18.938 -5.633 1 98.94 196 ASP A N 1
ATOM 1609 C CA . ASP A 1 196 ? -3.307 -18.078 -4.703 1 98.94 196 ASP A CA 1
ATOM 1610 C C . ASP A 1 196 ? -4.289 -18.875 -3.848 1 98.94 196 ASP A C 1
ATOM 1612 O O . ASP A 1 196 ? -5.219 -19.484 -4.371 1 98.94 196 ASP A O 1
ATOM 1616 N N . LYS A 1 197 ? -4.156 -18.812 -2.643 1 98.62 197 LYS A N 1
ATOM 1617 C CA . LYS A 1 197 ? -4.949 -19.641 -1.736 1 98.62 197 LYS A CA 1
ATOM 1618 C C . LYS A 1 197 ? -6.414 -19.219 -1.743 1 98.62 197 LYS A C 1
ATOM 1620 O O . LYS A 1 197 ? -7.277 -19.938 -1.245 1 98.62 197 LYS A O 1
ATOM 1625 N N . ASP A 1 198 ? -6.707 -18.062 -2.395 1 98.44 198 ASP A N 1
ATOM 1626 C CA . ASP A 1 198 ? -8.109 -17.672 -2.418 1 98.44 198 ASP A CA 1
ATOM 1627 C C . ASP A 1 198 ? -8.922 -18.594 -3.336 1 98.44 198 ASP A C 1
ATOM 1629 O O . ASP A 1 198 ? -10.148 -18.516 -3.377 1 98.44 198 ASP A O 1
ATOM 1633 N N . VAL A 1 199 ? -8.281 -19.5 -4.012 1 98.88 199 VAL A N 1
ATOM 1634 C CA . VAL A 1 199 ? -8.992 -20.531 -4.766 1 98.88 199 VAL A CA 1
ATOM 1635 C C . VAL A 1 199 ? -9.641 -21.516 -3.801 1 98.88 199 VAL A C 1
ATOM 1637 O O . VAL A 1 199 ? -10.586 -22.219 -4.168 1 98.88 199 VAL A O 1
ATOM 1640 N N . LEU A 1 200 ? -9.18 -21.578 -2.588 1 98.62 200 LEU A N 1
ATOM 1641 C CA . LEU A 1 200 ? -9.641 -22.516 -1.576 1 98.62 200 LEU A CA 1
ATOM 1642 C C . LEU A 1 200 ? -10.93 -22.031 -0.925 1 98.62 200 LEU A C 1
ATOM 1644 O O . LEU A 1 200 ? -11.234 -20.844 -0.961 1 98.62 200 LEU A O 1
ATOM 1648 N N . CYS A 1 201 ? -11.625 -22.969 -0.328 1 98 201 CYS A N 1
ATOM 1649 C CA . CYS A 1 201 ? -12.789 -22.625 0.479 1 98 201 CYS A CA 1
ATOM 1650 C C . CYS A 1 201 ? -12.367 -21.984 1.801 1 98 201 CYS A C 1
ATOM 1652 O O . CYS A 1 201 ? -11.211 -22.078 2.197 1 98 201 CYS A O 1
ATOM 1654 N N . THR A 1 202 ? -13.297 -21.406 2.486 1 95.44 202 THR A N 1
ATOM 1655 C CA . THR A 1 202 ? -13.008 -20.609 3.67 1 95.44 202 THR A CA 1
ATOM 1656 C C . THR A 1 202 ? -12.586 -21.5 4.836 1 95.44 202 THR A C 1
ATOM 1658 O O . THR A 1 202 ? -11.938 -21.031 5.773 1 95.44 202 THR A O 1
ATOM 1661 N N . GLU A 1 203 ? -12.875 -22.766 4.805 1 95.5 203 GLU A N 1
ATOM 1662 C CA . GLU A 1 203 ? -12.453 -23.703 5.852 1 95.5 203 GLU A CA 1
ATOM 1663 C C . GLU A 1 203 ? -10.961 -23.984 5.773 1 95.5 203 GLU A C 1
ATOM 1665 O O . GLU A 1 203 ? -10.312 -24.234 6.789 1 95.5 203 GLU A O 1
ATOM 1670 N N . ASP A 1 204 ? -10.406 -23.891 4.586 1 97.5 204 ASP A N 1
ATOM 1671 C CA . ASP A 1 204 ? -9.031 -24.328 4.375 1 97.5 204 ASP A CA 1
ATOM 1672 C C . ASP A 1 204 ? -8.078 -23.141 4.301 1 97.5 204 ASP A C 1
ATOM 1674 O O . ASP A 1 204 ? -6.859 -23.297 4.414 1 97.5 204 ASP A O 1
ATOM 1678 N N . ALA A 1 205 ? -8.57 -21.922 4.117 1 96.44 205 ALA A N 1
ATOM 1679 C CA . ALA A 1 205 ? -7.785 -20.688 4.148 1 96.44 205 ALA A CA 1
ATOM 1680 C C . ALA A 1 205 ? -8.688 -19.469 4.332 1 96.44 205 ALA A C 1
ATOM 1682 O O . ALA A 1 205 ? -9.859 -19.484 3.955 1 96.44 205 ALA A O 1
ATOM 1683 N N . GLN A 1 206 ? -8.188 -18.516 4.949 1 94.88 206 GLN A N 1
ATOM 1684 C CA . GLN A 1 206 ? -8.828 -17.203 5.031 1 94.88 206 GLN A CA 1
ATOM 1685 C C . GLN A 1 206 ? -7.992 -16.141 4.328 1 94.88 206 GLN A C 1
ATOM 1687 O O . GLN A 1 206 ? -6.848 -15.891 4.711 1 94.88 206 GLN A O 1
ATOM 1692 N N . THR A 1 207 ? -8.562 -15.539 3.285 1 94.56 207 THR A N 1
ATOM 1693 C CA . THR A 1 207 ? -7.773 -14.625 2.467 1 94.56 207 THR A CA 1
ATOM 1694 C C . THR A 1 207 ? -8.414 -13.242 2.426 1 94.56 207 THR A C 1
ATOM 1696 O O . THR A 1 207 ? -9.523 -13.047 2.924 1 94.56 207 THR A O 1
ATOM 1699 N N . THR A 1 208 ? -7.73 -12.258 1.888 1 90.19 208 THR A N 1
ATOM 1700 C CA . THR A 1 208 ? -8.164 -10.875 1.793 1 90.19 208 THR A CA 1
ATOM 1701 C C . THR A 1 208 ? -9.18 -10.703 0.666 1 90.19 208 THR A C 1
ATOM 1703 O O . THR A 1 208 ? -9.953 -9.742 0.66 1 90.19 208 THR A O 1
ATOM 1706 N N . TRP A 1 209 ? -9.258 -11.594 -0.223 1 93.62 209 TRP A N 1
ATOM 1707 C CA . TRP A 1 209 ? -10.109 -11.508 -1.402 1 93.62 209 TRP A CA 1
ATOM 1708 C C . TRP A 1 209 ? -11.219 -12.555 -1.349 1 93.62 209 TRP A C 1
ATOM 1710 O O . TRP A 1 209 ? -11.172 -13.484 -0.542 1 93.62 209 TRP A O 1
ATOM 1720 N N . SER A 1 210 ? -12.219 -12.375 -2.242 1 95.94 210 SER A N 1
ATOM 1721 C CA . SER A 1 210 ? -13.258 -13.391 -2.336 1 95.94 210 SER A CA 1
ATOM 1722 C C . SER A 1 210 ? -12.664 -14.758 -2.68 1 95.94 210 SER A C 1
ATOM 1724 O O . SER A 1 210 ? -11.719 -14.844 -3.467 1 95.94 210 SER A O 1
ATOM 1726 N N . GLN A 1 211 ? -13.328 -15.742 -2.107 1 97 211 GLN A N 1
ATOM 1727 C CA . GLN A 1 211 ? -12.68 -17.047 -2.188 1 97 211 GLN A CA 1
ATOM 1728 C C . GLN A 1 211 ? -13.539 -18.031 -2.975 1 97 211 GLN A C 1
ATOM 1730 O O . GLN A 1 211 ? -14.727 -17.797 -3.186 1 97 211 GLN A O 1
ATOM 1735 N N . GLY A 1 212 ? -12.812 -19.062 -3.486 1 98.12 212 GLY A N 1
ATOM 1736 C CA . GLY A 1 212 ? -13.477 -20.188 -4.133 1 98.12 212 GLY A CA 1
ATOM 1737 C C . GLY A 1 212 ? -13.961 -21.234 -3.154 1 98.12 212 GLY A C 1
ATOM 1738 O O . GLY A 1 212 ? -14.242 -20.938 -1.995 1 98.12 212 GLY A O 1
ATOM 1739 N N . ASP A 1 213 ? -14.195 -22.422 -3.691 1 98.19 213 ASP A N 1
ATOM 1740 C CA . ASP A 1 213 ? -14.75 -23.484 -2.859 1 98.19 213 ASP A CA 1
ATOM 1741 C C . ASP A 1 213 ? -13.906 -24.75 -2.951 1 98.19 213 ASP A C 1
ATOM 1743 O O . ASP A 1 213 ? -14.32 -25.812 -2.5 1 98.19 213 ASP A O 1
ATOM 1747 N N . MET A 1 214 ? -12.727 -24.656 -3.562 1 98.38 214 MET A N 1
ATOM 1748 C CA . MET A 1 214 ? -11.852 -25.812 -3.701 1 98.38 214 MET A CA 1
ATOM 1749 C C . MET A 1 214 ? -11.297 -26.234 -2.346 1 98.38 214 MET A C 1
ATOM 1751 O O . MET A 1 214 ? -10.922 -25.406 -1.528 1 98.38 214 MET A O 1
ATOM 1755 N N . ARG A 1 215 ? -11.281 -27.5 -2.111 1 98.12 215 ARG A N 1
ATOM 1756 C CA . ARG A 1 215 ? -10.641 -28.016 -0.903 1 98.12 215 ARG A CA 1
ATOM 1757 C C . ARG A 1 215 ? -9.125 -28.078 -1.065 1 98.12 215 ARG A C 1
ATOM 1759 O O . ARG A 1 215 ? -8.625 -28.328 -2.162 1 98.12 215 ARG A O 1
ATOM 1766 N N . LEU A 1 216 ? -8.43 -27.938 0.06 1 98.62 216 LEU A N 1
ATOM 1767 C CA . LEU A 1 216 ? -6.977 -28.031 0.06 1 98.62 216 LEU A CA 1
ATOM 1768 C C . LEU A 1 216 ? -6.516 -29.375 -0.483 1 98.62 216 LEU A C 1
ATOM 1770 O O . LEU A 1 216 ? -5.543 -29.453 -1.237 1 98.62 216 LEU A O 1
ATOM 1774 N N . THR A 1 217 ? -7.207 -30.406 -0.155 1 98 217 THR A N 1
ATOM 1775 C CA . THR A 1 217 ? -6.859 -31.75 -0.628 1 98 217 THR A CA 1
ATOM 1776 C C . THR A 1 217 ? -6.941 -31.828 -2.15 1 98 217 THR A C 1
ATOM 1778 O O . THR A 1 217 ? -6.125 -32.469 -2.791 1 98 217 THR A O 1
ATOM 1781 N N . THR A 1 218 ? -7.898 -31.188 -2.699 1 98.12 218 THR A N 1
ATOM 1782 C CA . THR A 1 218 ? -8.062 -31.141 -4.148 1 98.12 218 THR A CA 1
ATOM 1783 C C . THR A 1 218 ? -6.906 -30.391 -4.805 1 98.12 218 THR A C 1
ATOM 1785 O O . THR A 1 218 ? -6.348 -30.859 -5.801 1 98.12 218 THR A O 1
ATOM 1788 N N . LEU A 1 219 ? -6.566 -29.25 -4.262 1 98.62 219 LEU A N 1
ATOM 1789 C CA . LEU A 1 219 ? -5.441 -28.469 -4.766 1 98.62 219 LEU A CA 1
ATOM 1790 C C . LEU A 1 219 ? -4.148 -29.281 -4.719 1 98.62 219 LEU A C 1
ATOM 1792 O O . LEU A 1 219 ? -3.428 -29.359 -5.715 1 98.62 219 LEU A O 1
ATOM 1796 N N . VAL A 1 220 ? -3.889 -29.891 -3.598 1 98.38 220 VAL A N 1
ATOM 1797 C CA . VAL A 1 220 ? -2.668 -30.656 -3.395 1 98.38 220 VAL A CA 1
ATOM 1798 C C . VAL A 1 220 ? -2.623 -31.828 -4.383 1 98.38 220 VAL A C 1
ATOM 1800 O O . VAL A 1 220 ? -1.591 -32.062 -5.012 1 98.38 220 VAL A O 1
ATOM 1803 N N . SER A 1 221 ? -3.738 -32.469 -4.566 1 97.88 221 SER A N 1
ATOM 1804 C CA . SER A 1 221 ? -3.828 -33.562 -5.52 1 97.88 221 SER A CA 1
ATOM 1805 C C . SER A 1 221 ? -3.529 -33.094 -6.941 1 97.88 221 SER A C 1
ATOM 1807 O O . SER A 1 221 ? -2.811 -33.75 -7.684 1 97.88 221 SER A O 1
ATOM 1809 N N . GLY A 1 222 ? -4.105 -32 -7.293 1 97.88 222 GLY A N 1
ATOM 1810 C CA . GLY A 1 222 ? -3.852 -31.438 -8.609 1 97.88 222 GLY A CA 1
ATOM 1811 C C . GLY A 1 222 ? -2.395 -31.094 -8.844 1 97.88 222 GLY A C 1
ATOM 18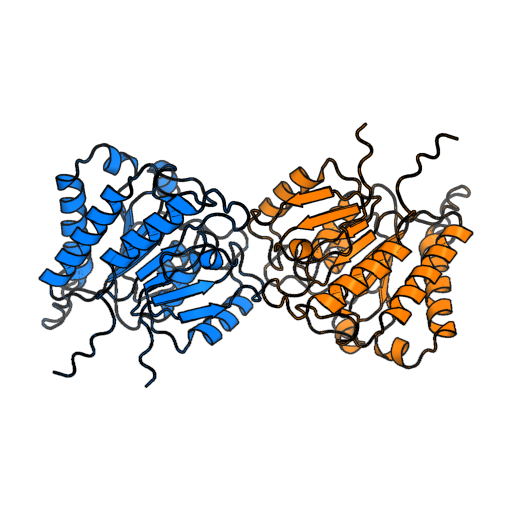12 O O . GLY A 1 222 ? -1.827 -31.422 -9.883 1 97.88 222 GLY A O 1
ATOM 1813 N N . VAL A 1 223 ? -1.792 -30.453 -7.863 1 98.19 223 VAL A N 1
ATOM 1814 C CA . VAL A 1 223 ? -0.39 -30.062 -7.953 1 98.19 223 VAL A CA 1
ATOM 1815 C C . VAL A 1 223 ? 0.489 -31.312 -8.062 1 98.19 223 VAL A C 1
ATOM 1817 O O . VAL A 1 223 ? 1.414 -31.344 -8.875 1 98.19 223 VAL A O 1
ATOM 1820 N N . GLN A 1 224 ? 0.199 -32.312 -7.312 1 97.62 224 GLN A N 1
ATOM 1821 C CA . GLN A 1 224 ? 0.957 -33.562 -7.375 1 97.62 224 GLN A CA 1
ATOM 1822 C C . GLN A 1 224 ? 0.865 -34.188 -8.758 1 97.62 224 GLN A C 1
ATOM 1824 O O . GLN A 1 224 ? 1.865 -34.688 -9.297 1 97.62 224 GLN A O 1
ATOM 1829 N N . THR A 1 225 ? -0.308 -34.188 -9.289 1 97.44 225 THR A N 1
ATOM 1830 C CA . THR A 1 225 ? -0.526 -34.719 -10.625 1 97.44 225 THR A CA 1
ATOM 1831 C C . THR A 1 225 ? 0.341 -33.969 -11.648 1 97.44 225 THR A C 1
ATOM 1833 O O . THR A 1 225 ? 0.973 -34.625 -12.5 1 97.44 225 THR A O 1
ATOM 1836 N N . VAL A 1 226 ? 0.416 -32.688 -11.531 1 97.38 226 VAL A N 1
ATOM 1837 C CA . VAL A 1 226 ? 1.187 -31.859 -12.445 1 97.38 226 VAL A CA 1
ATOM 1838 C C . VAL A 1 226 ? 2.678 -32.125 -12.273 1 97.38 226 VAL A C 1
ATOM 1840 O O . VAL A 1 226 ? 3.408 -32.281 -13.258 1 97.38 226 VAL A O 1
ATOM 1843 N N . LEU A 1 227 ? 3.139 -32.281 -11.047 1 96.81 227 LEU A N 1
ATOM 1844 C CA . LEU A 1 227 ? 4.543 -32.562 -10.766 1 96.81 227 LEU A CA 1
ATOM 1845 C C . LEU A 1 227 ? 4.945 -33.906 -11.32 1 96.81 227 LEU A C 1
ATOM 1847 O O . LEU A 1 227 ? 6.035 -34.062 -11.883 1 96.81 227 LEU A O 1
ATOM 1851 N N . GLU A 1 228 ? 4.07 -34.844 -11.227 1 95.31 228 GLU A N 1
ATOM 1852 C CA . GLU A 1 228 ? 4.324 -36.188 -11.773 1 95.31 228 GLU A CA 1
ATOM 1853 C C . GLU A 1 228 ? 4.418 -36.156 -13.297 1 95.31 228 GLU A C 1
ATOM 1855 O O . GLU A 1 228 ? 5.309 -36.781 -13.883 1 95.31 228 GLU A O 1
ATOM 1860 N N . CYS A 1 229 ? 3.518 -35.438 -13.836 1 94.25 229 CYS A N 1
ATOM 1861 C CA . CYS A 1 229 ? 3.51 -35.312 -15.289 1 94.25 229 CYS A CA 1
ATOM 1862 C C . CYS A 1 229 ? 4.809 -34.688 -15.781 1 94.25 229 CYS A C 1
ATOM 1864 O O . CYS A 1 229 ? 5.41 -35.156 -16.75 1 94.25 229 CYS A O 1
ATOM 1866 N N . ALA A 1 230 ? 5.219 -33.625 -15.141 1 92.81 230 ALA A N 1
ATOM 1867 C CA . ALA A 1 230 ? 6.465 -32.969 -15.508 1 92.81 230 ALA A CA 1
ATOM 1868 C C . ALA A 1 230 ? 7.656 -33.906 -15.352 1 92.81 230 ALA A C 1
ATOM 1870 O O . ALA A 1 230 ? 8.516 -33.969 -16.234 1 92.81 230 ALA A O 1
ATOM 1871 N N . LYS A 1 231 ? 7.664 -34.625 -14.258 1 91.69 231 LYS A N 1
ATOM 1872 C CA . LYS A 1 231 ? 8.742 -35.562 -13.992 1 91.69 231 LYS A CA 1
ATOM 1873 C C . LYS A 1 231 ? 8.797 -36.656 -15.055 1 91.69 231 LYS A C 1
ATOM 1875 O O . LYS A 1 231 ? 9.875 -37 -15.555 1 91.69 231 LYS A O 1
ATOM 1880 N N . GLU A 1 232 ? 7.695 -37.156 -15.438 1 91.12 232 GLU A N 1
ATOM 1881 C CA . GLU A 1 232 ? 7.598 -38.219 -16.438 1 91.12 232 GLU A CA 1
ATOM 1882 C C . GLU A 1 232 ? 8.086 -37.75 -17.797 1 91.12 232 GLU A C 1
ATOM 1884 O O . GLU A 1 232 ? 8.578 -38.531 -18.609 1 91.12 232 GLU A O 1
ATOM 1889 N N . SER A 1 233 ? 7.996 -36.5 -18 1 87.69 233 SER A N 1
ATOM 1890 C CA . SER A 1 233 ? 8.375 -35.938 -19.297 1 87.69 233 SER A CA 1
ATOM 1891 C C . SER A 1 233 ? 9.766 -35.312 -19.234 1 87.69 233 SER A C 1
ATOM 1893 O O . SER A 1 233 ? 10.156 -34.531 -20.125 1 87.69 233 SER A O 1
ATOM 1895 N N . SER A 1 234 ? 10.453 -35.5 -18.078 1 84.31 234 SER A N 1
ATOM 1896 C CA . SER A 1 234 ? 11.758 -34.906 -17.812 1 84.31 234 SER A CA 1
ATOM 1897 C C . SER A 1 234 ? 11.711 -33.375 -17.906 1 84.31 234 SER A C 1
ATOM 1899 O O . SER A 1 234 ? 12.664 -32.75 -18.359 1 84.31 234 SER A O 1
ATOM 1901 N N . GLY A 1 235 ? 10.539 -32.969 -17.578 1 86.88 235 GLY A N 1
ATOM 1902 C CA . GLY A 1 235 ? 10.352 -31.516 -17.594 1 86.88 235 GLY A CA 1
ATOM 1903 C C . GLY A 1 235 ? 10.828 -30.844 -16.312 1 86.88 235 GLY A C 1
ATOM 1904 O O . GLY A 1 235 ? 10.992 -31.5 -15.281 1 86.88 235 GLY A O 1
ATOM 1905 N N . LYS A 1 236 ? 11.023 -29.516 -16.406 1 90.38 236 LYS A N 1
ATOM 1906 C CA . LYS A 1 236 ? 11.523 -28.734 -15.281 1 90.38 236 LYS A CA 1
ATOM 1907 C C . LYS A 1 236 ? 10.438 -27.812 -14.727 1 90.38 236 LYS A C 1
ATOM 1909 O O . LYS A 1 236 ? 9.68 -27.203 -15.484 1 90.38 236 LYS A O 1
ATOM 1914 N N . ILE A 1 237 ? 10.344 -27.891 -13.43 1 96 237 ILE A N 1
ATOM 1915 C CA . ILE A 1 237 ? 9.594 -26.828 -12.766 1 96 237 ILE A CA 1
ATOM 1916 C C . ILE A 1 237 ? 10.477 -25.594 -12.594 1 96 237 ILE A C 1
ATOM 1918 O O . ILE A 1 237 ? 11.492 -25.641 -11.891 1 96 237 ILE A O 1
ATOM 1922 N N . ALA A 1 238 ? 10.102 -24.547 -13.25 1 96.25 238 ALA A N 1
ATOM 1923 C CA . ALA A 1 238 ? 10.945 -23.359 -13.328 1 96.25 238 ALA A CA 1
ATOM 1924 C C . ALA A 1 238 ? 10.93 -22.594 -12.016 1 96.25 238 ALA A C 1
ATOM 1926 O O . ALA A 1 238 ? 11.883 -21.875 -11.695 1 96.25 238 ALA A O 1
ATOM 1927 N N . GLY A 1 239 ? 9.875 -22.609 -11.273 1 97.31 239 GLY A N 1
ATOM 1928 C CA . GLY A 1 239 ? 9.648 -21.922 -10.016 1 97.31 239 GLY A CA 1
ATOM 1929 C C . GLY A 1 239 ? 8.227 -22.047 -9.508 1 97.31 239 GLY A C 1
ATOM 1930 O O . GLY A 1 239 ? 7.344 -22.5 -10.234 1 97.31 239 GLY A O 1
ATOM 1931 N N . VAL A 1 240 ? 8.07 -21.672 -8.273 1 98.44 240 VAL A N 1
ATOM 1932 C CA . VAL A 1 240 ? 6.77 -21.734 -7.609 1 98.44 240 VAL A CA 1
ATOM 1933 C C . VAL A 1 240 ? 6.574 -20.484 -6.742 1 98.44 240 VAL A C 1
ATOM 1935 O O . VAL A 1 240 ? 7.516 -20.016 -6.105 1 98.44 240 VAL A O 1
ATOM 1938 N N . ASP A 1 241 ? 5.355 -19.984 -6.742 1 98.69 241 ASP A N 1
ATOM 1939 C CA . ASP A 1 241 ? 5.043 -18.984 -5.723 1 98.69 241 ASP A CA 1
ATOM 1940 C C . ASP A 1 241 ? 3.652 -19.219 -5.141 1 98.69 241 ASP A C 1
ATOM 1942 O O . ASP A 1 241 ? 2.803 -19.844 -5.777 1 98.69 241 ASP A O 1
ATOM 1946 N N . ILE A 1 242 ? 3.496 -18.859 -3.914 1 98.81 242 ILE A N 1
ATOM 1947 C CA . ILE A 1 242 ? 2.262 -19.016 -3.154 1 98.81 242 ILE A CA 1
ATOM 1948 C C . ILE A 1 242 ? 1.887 -17.703 -2.49 1 98.81 242 ILE A C 1
ATOM 1950 O O . ILE A 1 242 ? 2.727 -17.062 -1.858 1 98.81 242 ILE A O 1
ATOM 1954 N N . CYS A 1 243 ? 0.652 -17.25 -2.689 1 98.56 243 CYS A N 1
ATOM 1955 C CA . CYS A 1 243 ? 0.144 -16.078 -1.994 1 98.56 243 CYS A CA 1
ATOM 1956 C C . CYS A 1 243 ? -1.238 -16.344 -1.411 1 98.56 243 CYS A C 1
ATOM 1958 O O . CYS A 1 243 ? -1.668 -17.5 -1.319 1 98.56 243 CYS A O 1
ATOM 1960 N N . GLY A 1 244 ? -1.875 -15.352 -0.938 1 97.44 244 GLY A N 1
ATOM 1961 C CA . GLY A 1 244 ? -3.238 -15.461 -0.445 1 97.44 244 GLY A CA 1
ATOM 1962 C C . GLY A 1 244 ? -3.328 -15.477 1.069 1 97.44 244 GLY A C 1
ATOM 1963 O O . GLY A 1 244 ? -4.145 -16.203 1.641 1 97.44 244 GLY A O 1
ATOM 1964 N N . GLU A 1 245 ? -2.455 -14.758 1.716 1 96.19 245 GLU A N 1
ATOM 1965 C CA . GLU A 1 245 ? -2.525 -14.633 3.168 1 96.19 245 GLU A CA 1
ATOM 1966 C C . GLU A 1 245 ? -3.656 -13.695 3.586 1 96.19 245 GLU A C 1
ATOM 1968 O O . GLU A 1 245 ? -4.129 -12.891 2.785 1 96.19 245 GLU A O 1
ATOM 1973 N N . ALA A 1 246 ? -4.035 -13.867 4.824 1 91.75 246 ALA A N 1
ATOM 1974 C CA . ALA A 1 246 ? -5.012 -12.961 5.426 1 91.75 246 ALA A CA 1
ATOM 1975 C C . ALA A 1 246 ? -4.352 -11.656 5.859 1 91.75 246 ALA A C 1
ATOM 1977 O O . ALA A 1 246 ? -3.129 -11.523 5.801 1 91.75 246 ALA A O 1
ATOM 1978 N N . ASP A 1 247 ? -5.254 -10.766 6.18 1 82.06 247 ASP A N 1
ATOM 1979 C CA . ASP A 1 247 ? -4.742 -9.523 6.754 1 82.06 247 ASP A CA 1
ATOM 1980 C C . ASP A 1 247 ? -3.986 -9.789 8.055 1 82.06 247 ASP A C 1
ATOM 1982 O O . ASP A 1 247 ? -4.395 -10.625 8.852 1 82.06 247 ASP A O 1
ATOM 1986 N N . ALA A 1 248 ? -2.934 -9.031 8.273 1 72.69 248 ALA A N 1
ATOM 1987 C CA . ALA A 1 248 ? -2.066 -9.242 9.43 1 72.69 248 ALA A CA 1
ATOM 1988 C C . ALA A 1 248 ? -2.836 -9.062 10.734 1 72.69 248 ALA A C 1
ATOM 1990 O O . ALA A 1 248 ? -2.479 -9.641 11.766 1 72.69 248 ALA A O 1
ATOM 1991 N N . GLU A 1 249 ? -3.861 -8.258 10.68 1 68.06 249 GLU A N 1
ATOM 1992 C CA . GLU A 1 249 ? -4.621 -8.023 11.906 1 68.06 249 GLU A CA 1
ATOM 1993 C C . GLU A 1 249 ? -5.574 -9.18 12.195 1 68.06 249 GLU A C 1
ATOM 1995 O O . GLU A 1 249 ? -6.051 -9.328 13.32 1 68.06 249 GLU A O 1
ATOM 2000 N N . ALA A 1 250 ? -5.844 -9.953 11.18 1 62.72 250 ALA A N 1
ATOM 2001 C CA . ALA A 1 250 ? -6.762 -11.078 11.352 1 62.72 250 ALA A CA 1
ATOM 2002 C C . ALA A 1 250 ? -6.008 -12.344 11.75 1 62.72 250 ALA A C 1
ATOM 2004 O O . ALA A 1 250 ? -6.176 -13.391 11.125 1 62.72 250 ALA A O 1
ATOM 2005 N N . VAL A 1 251 ? -5.242 -12.273 12.797 1 60.62 251 VAL A N 1
ATOM 2006 C CA . VAL A 1 251 ? -4.316 -13.32 13.211 1 60.62 251 VAL A CA 1
ATOM 2007 C C . VAL A 1 251 ? -5.09 -14.578 13.578 1 60.62 251 VAL A C 1
ATOM 2009 O O . VAL A 1 251 ? -4.648 -15.695 13.297 1 60.62 251 VAL A O 1
ATOM 2012 N N . HIS A 1 252 ? -6.254 -14.344 14.109 1 63.91 252 HIS A N 1
ATOM 2013 C CA . HIS A 1 252 ? -7.004 -15.5 14.586 1 63.91 252 HIS A CA 1
ATOM 2014 C C . HIS A 1 252 ? -7.406 -16.422 13.438 1 63.91 252 HIS A C 1
ATOM 2016 O O . HIS A 1 252 ? -7.703 -17.594 13.648 1 63.91 252 HIS A O 1
ATOM 2022 N N . GLU A 1 253 ? -7.289 -15.945 12.328 1 67.69 253 GLU A N 1
ATOM 2023 C CA . GLU A 1 253 ? -7.719 -16.688 11.148 1 67.69 253 GLU A CA 1
ATOM 2024 C C . GLU A 1 253 ? -6.52 -17.266 10.391 1 67.69 253 GLU A C 1
ATOM 2026 O O . GLU A 1 253 ? -6.68 -17.844 9.32 1 67.69 253 GLU A O 1
ATOM 2031 N N . ASN A 1 254 ? -5.398 -17.234 11.109 1 85.19 254 ASN A N 1
ATOM 2032 C CA . ASN A 1 254 ? -4.18 -17.516 10.359 1 85.19 254 ASN A CA 1
ATOM 2033 C C . ASN A 1 254 ? -3.787 -18.984 10.445 1 85.19 254 ASN A C 1
ATOM 2035 O O . ASN A 1 254 ? -2.912 -19.453 9.711 1 85.19 254 ASN A O 1
ATOM 2039 N N . GLU A 1 255 ? -4.5 -19.75 11.25 1 92 255 GLU A N 1
ATOM 2040 C CA . GLU A 1 255 ? -4.133 -21.156 11.43 1 92 255 GLU A CA 1
ATOM 2041 C C . GLU A 1 255 ? -4.367 -21.969 10.156 1 92 255 GLU A C 1
ATOM 2043 O O . GLU A 1 255 ? -3.531 -22.781 9.766 1 92 255 GLU A O 1
ATOM 2048 N N . ALA A 1 256 ? -5.527 -21.781 9.602 1 95.12 256 ALA A N 1
ATOM 2049 C CA . ALA A 1 256 ? -5.84 -22.484 8.359 1 95.12 256 ALA A CA 1
ATOM 2050 C C . ALA A 1 256 ? -4.828 -22.141 7.266 1 95.12 256 ALA A C 1
ATOM 2052 O O . ALA A 1 256 ? -4.387 -23.031 6.523 1 95.12 256 ALA A O 1
ATOM 2053 N N . ASN A 1 257 ? -4.43 -20.891 7.203 1 97.25 257 ASN A N 1
ATOM 2054 C CA . ASN A 1 257 ? -3.441 -20.469 6.215 1 97.25 257 ASN A CA 1
ATOM 2055 C C . ASN A 1 257 ? -2.076 -21.094 6.484 1 97.25 257 ASN A C 1
ATOM 2057 O O . ASN A 1 257 ? -1.399 -21.547 5.559 1 97.25 257 ASN A O 1
ATOM 2061 N N . ASP A 1 258 ? -1.707 -21.078 7.742 1 97 258 ASP A N 1
ATOM 2062 C CA . ASP A 1 258 ? -0.447 -21.703 8.148 1 97 258 ASP A CA 1
ATOM 2063 C C . ASP A 1 258 ? -0.397 -23.172 7.75 1 97 258 ASP A C 1
ATOM 2065 O O . ASP A 1 258 ? 0.605 -23.641 7.203 1 97 258 ASP A O 1
ATOM 2069 N N . TYR A 1 259 ? -1.431 -23.875 7.996 1 97.62 259 TYR A N 1
ATOM 2070 C CA . TYR A 1 259 ? -1.528 -25.281 7.641 1 97.62 259 TYR A CA 1
ATOM 2071 C C . TYR A 1 259 ? -1.477 -25.469 6.129 1 97.62 259 TYR A C 1
ATOM 2073 O O . TYR A 1 259 ? -0.769 -26.344 5.629 1 97.62 259 TYR A O 1
ATOM 2081 N N . ALA A 1 260 ? -2.232 -24.688 5.418 1 98.19 260 ALA A N 1
ATOM 2082 C CA . ALA A 1 260 ? -2.211 -24.766 3.957 1 98.19 260 ALA A CA 1
ATOM 2083 C C . ALA A 1 260 ? -0.804 -24.531 3.418 1 98.19 260 ALA A C 1
ATOM 2085 O O . ALA A 1 260 ? -0.348 -25.25 2.52 1 98.19 260 ALA A O 1
ATOM 2086 N N . ASN A 1 261 ? -0.127 -23.5 3.928 1 98.38 261 ASN A N 1
ATOM 2087 C CA . ASN A 1 261 ? 1.251 -23.234 3.533 1 98.38 261 ASN A CA 1
ATOM 2088 C C . ASN A 1 261 ? 2.154 -24.438 3.797 1 98.38 261 ASN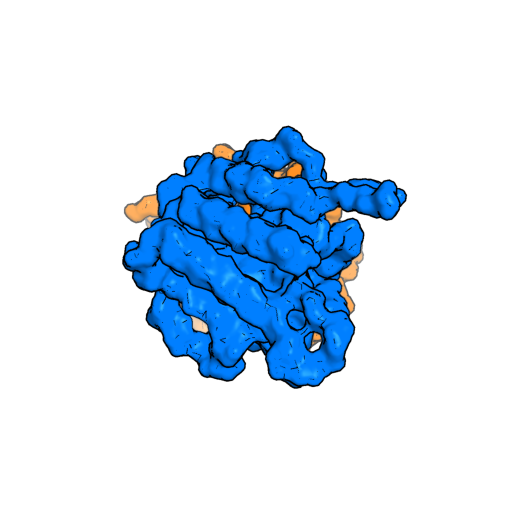 A C 1
ATOM 2090 O O . ASN A 1 261 ? 3.004 -24.766 2.969 1 98.38 261 ASN A O 1
ATOM 2094 N N . GLU A 1 262 ? 1.967 -25.047 4.898 1 97.94 262 GLU A N 1
ATOM 2095 C CA . GLU A 1 262 ? 2.762 -26.219 5.242 1 97.94 262 GLU A CA 1
ATOM 2096 C C . GLU A 1 262 ? 2.549 -27.344 4.234 1 97.94 262 GLU A C 1
ATOM 2098 O O . GLU A 1 262 ? 3.514 -27.938 3.758 1 97.94 262 GLU A O 1
ATOM 2103 N N . LYS A 1 263 ? 1.343 -27.625 3.922 1 98.12 263 LYS A N 1
ATOM 2104 C CA . LYS A 1 263 ? 1.021 -28.703 2.992 1 98.12 263 LYS A CA 1
ATOM 2105 C C . LYS A 1 263 ? 1.564 -28.406 1.597 1 98.12 263 LYS A C 1
ATOM 2107 O O . LYS A 1 263 ? 2.113 -29.297 0.938 1 98.12 263 LYS A O 1
ATOM 2112 N N . LEU A 1 264 ? 1.417 -27.203 1.195 1 98.25 264 LEU A N 1
ATOM 2113 C CA . LEU A 1 264 ? 1.926 -26.828 -0.119 1 98.25 264 LEU A CA 1
ATOM 2114 C C . LEU A 1 264 ? 3.449 -26.891 -0.148 1 98.25 264 LEU A C 1
ATOM 2116 O O . LEU A 1 264 ? 4.039 -27.359 -1.119 1 98.25 264 LEU A O 1
ATOM 2120 N N . LEU A 1 265 ? 4.031 -26.375 0.877 1 97.38 265 LEU A N 1
ATOM 2121 C CA . LEU A 1 265 ? 5.484 -26.438 0.975 1 97.38 265 LEU A CA 1
ATOM 2122 C C . LEU A 1 265 ? 5.973 -27.891 0.903 1 97.38 265 LEU A C 1
ATOM 2124 O O . LEU A 1 265 ? 6.957 -28.172 0.222 1 97.38 265 LEU A O 1
ATOM 2128 N N . GLU A 1 266 ? 5.312 -28.781 1.544 1 96 266 GLU A N 1
ATOM 2129 C CA . GLU A 1 266 ? 5.672 -30.203 1.543 1 96 266 GLU A CA 1
ATOM 2130 C C . GLU A 1 266 ? 5.613 -30.781 0.134 1 96 266 GLU A C 1
ATOM 2132 O O . GLU A 1 266 ? 6.453 -31.609 -0.236 1 96 266 GLU A O 1
ATOM 2137 N N . VAL A 1 267 ? 4.652 -30.328 -0.574 1 96.5 267 VAL A N 1
ATOM 2138 C CA . VAL A 1 267 ? 4.457 -30.859 -1.922 1 96.5 267 VAL A CA 1
ATOM 2139 C C . VAL A 1 267 ? 5.582 -30.359 -2.834 1 96.5 267 VAL A C 1
ATOM 2141 O O . VAL A 1 267 ? 6.043 -31.094 -3.709 1 96.5 267 VAL A O 1
ATOM 2144 N N . PHE A 1 268 ? 6.008 -29.141 -2.602 1 96.06 268 PHE A N 1
ATOM 2145 C CA . PHE A 1 268 ? 6.953 -28.516 -3.525 1 96.06 268 PHE A CA 1
ATOM 2146 C C . PHE A 1 268 ? 8.383 -28.719 -3.047 1 96.06 268 PHE A C 1
ATOM 2148 O O . PHE A 1 268 ? 9.336 -28.547 -3.814 1 96.06 268 PHE A O 1
ATOM 2155 N N . GLU A 1 269 ? 8.398 -29.062 -1.781 1 89.25 269 GLU A N 1
ATOM 2156 C CA . GLU A 1 269 ? 9.734 -29.172 -1.203 1 89.25 269 GLU A CA 1
ATOM 2157 C C . GLU A 1 269 ? 10.562 -30.234 -1.932 1 89.25 269 GLU A C 1
ATOM 2159 O O . GLU A 1 269 ? 10.055 -31.297 -2.287 1 89.25 269 GLU A O 1
ATOM 2164 N N . GLY A 1 270 ? 11.766 -30.062 -2.33 1 85.62 270 GLY A N 1
ATOM 2165 C CA . GLY A 1 270 ? 12.648 -31 -3.002 1 85.62 270 GLY A CA 1
ATOM 2166 C C . GLY A 1 270 ? 12.781 -30.734 -4.488 1 85.62 270 GLY A C 1
ATOM 2167 O O . GLY A 1 270 ? 13.633 -31.328 -5.16 1 85.62 270 GLY A O 1
ATOM 2168 N N . LEU A 1 271 ? 11.875 -29.906 -4.902 1 89.06 271 LEU A N 1
ATOM 2169 C CA . LEU A 1 271 ? 11.93 -29.594 -6.324 1 89.06 271 LEU A CA 1
ATOM 2170 C C . LEU A 1 271 ? 13.195 -28.812 -6.668 1 89.06 271 LEU A C 1
ATOM 2172 O O . LEU A 1 271 ? 13.664 -28.859 -7.809 1 89.06 271 LEU A O 1
ATOM 2176 N N . PHE A 1 272 ? 13.625 -28.047 -5.539 1 85.56 272 PHE A N 1
ATOM 2177 C CA . PHE A 1 272 ? 14.734 -27.125 -5.824 1 85.56 272 PHE A CA 1
ATOM 2178 C C . PHE A 1 272 ? 15.898 -27.391 -4.875 1 85.56 272 PHE A C 1
ATOM 2180 O O . PHE A 1 272 ? 15.695 -27.766 -3.721 1 85.56 272 PHE A O 1
ATOM 2187 N N . GLY A 1 273 ? 17.219 -27.234 -5.254 1 66.19 273 GLY A N 1
ATOM 2188 C CA . GLY A 1 273 ? 18.391 -27.391 -4.402 1 66.19 273 GLY A CA 1
ATOM 2189 C C . GLY A 1 273 ? 19.406 -28.391 -4.949 1 66.19 273 GLY A C 1
ATOM 2190 O O . GLY A 1 273 ? 20.609 -28.234 -4.746 1 66.19 273 GLY A O 1
ATOM 2191 N N . LYS A 1 274 ? 19.078 -29.766 -5.23 1 53.88 274 LYS A N 1
ATOM 2192 C CA . LYS A 1 274 ? 20.172 -30.719 -5.383 1 53.88 274 LYS A CA 1
ATOM 2193 C C . LYS A 1 274 ? 21.047 -30.375 -6.586 1 53.88 274 LYS A C 1
ATOM 2195 O O . LYS A 1 274 ? 20.547 -30.219 -7.699 1 53.88 274 LYS A O 1
ATOM 2200 N N . SER A 1 275 ? 22.031 -29.547 -6.48 1 43.97 275 SER A N 1
ATOM 2201 C CA . SER A 1 275 ? 23.109 -29.516 -7.465 1 43.97 275 SER A CA 1
ATOM 2202 C C . SER A 1 275 ? 23.438 -30.906 -7.973 1 43.97 275 SER A C 1
ATOM 2204 O O . SER A 1 275 ? 23.734 -31.812 -7.184 1 43.97 275 SER A O 1
ATOM 2206 N N . ASP A 1 276 ? 22.797 -31.375 -9.023 1 36.88 276 ASP A N 1
ATOM 2207 C CA . ASP A 1 276 ? 23.359 -32.531 -9.727 1 36.88 276 ASP A CA 1
ATOM 2208 C C . ASP A 1 276 ? 24.875 -32.406 -9.867 1 36.88 276 ASP A C 1
ATOM 2210 O O . ASP A 1 276 ? 25.359 -31.609 -10.68 1 36.88 276 ASP A O 1
ATOM 2214 N N . CYS A 1 277 ? 25.703 -32.156 -8.984 1 33.28 277 CYS A N 1
ATOM 2215 C CA . CYS A 1 277 ? 27.109 -32.5 -9.164 1 33.28 277 CYS A CA 1
ATOM 2216 C C . CYS A 1 277 ? 27.25 -33.969 -9.555 1 33.28 277 CYS A C 1
ATOM 2218 O O . CYS A 1 277 ? 27.766 -34.781 -8.781 1 33.28 277 CYS A O 1
ATOM 2220 N N . GLU A 1 278 ? 26.344 -34.781 -10.156 1 27.52 278 GLU A N 1
ATOM 2221 C CA . GLU A 1 278 ? 27 -35.844 -10.914 1 27.52 278 GLU A CA 1
ATOM 2222 C C . GLU A 1 278 ? 27.547 -35.312 -12.242 1 27.52 278 GLU A C 1
ATOM 2224 O O . GLU A 1 278 ? 26.922 -34.469 -12.875 1 27.52 278 GLU A O 1
ATOM 2229 N N . MET B 1 1 ? -25.562 10.797 21.625 1 31.42 1 MET B N 1
ATOM 2230 C CA . MET B 1 1 ? -24.547 11 20.578 1 31.42 1 MET B CA 1
ATOM 2231 C C . MET B 1 1 ? -23.172 10.531 21.047 1 31.42 1 MET B C 1
ATOM 2233 O O . MET B 1 1 ? -22.688 10.969 22.094 1 31.42 1 MET B O 1
ATOM 2237 N N . GLN B 1 2 ? -22.734 9.352 20.844 1 39.28 2 GLN B N 1
ATOM 2238 C CA . GLN B 1 2 ? -21.547 8.836 21.531 1 39.28 2 GLN B CA 1
ATOM 2239 C C . GLN B 1 2 ? -20.438 9.875 21.547 1 39.28 2 GLN B C 1
ATOM 2241 O O . GLN B 1 2 ? -20.188 10.555 20.562 1 39.28 2 GLN B O 1
ATOM 2246 N N . GLU B 1 3 ? -20.156 10.461 22.547 1 48.78 3 GLU B N 1
ATOM 2247 C CA . GLU B 1 3 ? -19.109 11.453 22.75 1 48.78 3 GLU B CA 1
ATOM 2248 C C . GLU B 1 3 ? -17.859 11.109 21.953 1 48.78 3 GLU B C 1
ATOM 2250 O O . GLU B 1 3 ? -17.25 10.062 22.156 1 48.78 3 GLU B O 1
ATOM 2255 N N . GLN B 1 4 ? -17.844 11.367 20.625 1 60.56 4 GLN B N 1
ATOM 2256 C CA . GLN B 1 4 ? -16.781 10.922 19.734 1 60.56 4 GLN B CA 1
ATOM 2257 C C . GLN B 1 4 ? -15.43 11.438 20.188 1 60.56 4 GLN B C 1
ATOM 2259 O O . GLN B 1 4 ? -15.273 12.617 20.484 1 60.56 4 GLN B O 1
ATOM 2264 N N . ASN B 1 5 ? -14.609 10.609 20.719 1 67.31 5 ASN B N 1
ATOM 2265 C CA . ASN B 1 5 ? -13.242 10.875 21.156 1 67.31 5 ASN B CA 1
ATOM 2266 C C . ASN B 1 5 ? -12.477 11.68 20.109 1 67.31 5 ASN B C 1
ATOM 2268 O O . ASN B 1 5 ? -12.469 11.328 18.922 1 67.31 5 ASN B O 1
ATOM 2272 N N . PRO B 1 6 ? -12.062 12.812 20.562 1 87.75 6 PRO B N 1
ATOM 2273 C CA . PRO B 1 6 ? -11.43 13.703 19.578 1 87.75 6 PRO B CA 1
ATOM 2274 C C . PRO B 1 6 ? -10.078 13.18 19.094 1 87.75 6 PRO B C 1
ATOM 2276 O O . PRO B 1 6 ? -9.5 13.727 18.156 1 87.75 6 PRO B O 1
ATOM 2279 N N . ILE B 1 7 ? -9.555 11.992 19.719 1 96 7 ILE B N 1
ATOM 2280 C CA . ILE B 1 7 ? -8.266 11.445 19.297 1 96 7 ILE B CA 1
ATOM 2281 C C . ILE B 1 7 ? -8.492 10.164 18.5 1 96 7 ILE B C 1
ATOM 2283 O O . ILE B 1 7 ? -9.031 9.188 19.016 1 96 7 ILE B O 1
ATOM 2287 N N . VAL B 1 8 ? -8.078 10.117 17.281 1 97.25 8 VAL B N 1
ATOM 2288 C CA . VAL B 1 8 ? -8.32 9 16.375 1 97.25 8 VAL B CA 1
ATOM 2289 C C . VAL B 1 8 ? -6.988 8.461 15.844 1 97.25 8 VAL B C 1
ATOM 2291 O O . VAL B 1 8 ? -6.148 9.227 15.367 1 97.25 8 VAL B O 1
ATOM 2294 N N . LEU B 1 9 ? -6.738 7.184 16.016 1 97.88 9 LEU B N 1
ATOM 2295 C CA . LEU B 1 9 ? -5.598 6.488 15.422 1 97.88 9 LEU B CA 1
ATOM 2296 C C . LEU B 1 9 ? -6 5.758 14.148 1 97.88 9 LEU B C 1
ATOM 2298 O O . LEU B 1 9 ? -6.766 4.793 14.195 1 97.88 9 LEU B O 1
ATOM 2302 N N . MET B 1 10 ? -5.574 6.246 13.07 1 98 10 MET B N 1
ATOM 2303 C CA . MET B 1 10 ? -5.805 5.578 11.797 1 98 10 MET B CA 1
ATOM 2304 C C . MET B 1 10 ? -4.699 4.57 11.5 1 98 10 MET B C 1
ATOM 2306 O O . MET B 1 10 ? -3.582 4.953 11.148 1 98 10 MET B O 1
ATOM 2310 N N . ASN B 1 11 ? -5.023 3.324 11.57 1 95.38 11 ASN B N 1
ATOM 2311 C CA . ASN B 1 11 ? -4.047 2.238 11.602 1 95.38 11 ASN B CA 1
ATOM 2312 C C . ASN B 1 11 ? -3.879 1.597 10.227 1 95.38 11 ASN B C 1
ATOM 2314 O O . ASN B 1 11 ? -4.66 0.724 9.844 1 95.38 11 ASN B O 1
ATOM 2318 N N . PHE B 1 12 ? -2.838 1.947 9.562 1 94.5 12 PHE B N 1
ATOM 2319 C CA . PHE B 1 12 ? -2.578 1.406 8.234 1 94.5 12 PHE B CA 1
ATOM 2320 C C . PHE B 1 12 ? -1.521 0.311 8.289 1 94.5 12 PHE B C 1
ATOM 2322 O O . PHE B 1 12 ? -1.458 -0.547 7.41 1 94.5 12 PHE B O 1
ATOM 2329 N N . SER B 1 13 ? -0.665 0.325 9.32 1 89.75 13 SER B N 1
ATOM 2330 C CA . SER B 1 13 ? 0.503 -0.55 9.305 1 89.75 13 SER B CA 1
ATOM 2331 C C . SER B 1 13 ? 0.603 -1.371 10.586 1 89.75 13 SER B C 1
ATOM 2333 O O . SER B 1 13 ? 1.354 -2.346 10.648 1 89.75 13 SER B O 1
ATOM 2335 N N . GLY B 1 14 ? -0.107 -0.944 11.617 1 88 14 GLY B N 1
ATOM 2336 C CA . GLY B 1 14 ? -0 -1.601 12.914 1 88 14 GLY B CA 1
ATOM 2337 C C . GLY B 1 14 ? 1.017 -0.949 13.828 1 88 14 GLY B C 1
ATOM 2338 O O . GLY B 1 14 ? 1.165 -1.352 14.984 1 88 14 GLY B O 1
ATOM 2339 N N . ILE B 1 15 ? 1.668 0.089 13.445 1 91.5 15 ILE B N 1
ATOM 2340 C CA . ILE B 1 15 ? 2.803 0.674 14.156 1 91.5 15 ILE B CA 1
ATOM 2341 C C . ILE B 1 15 ? 2.342 1.223 15.5 1 91.5 15 ILE B C 1
ATOM 2343 O O . ILE B 1 15 ? 3.09 1.184 16.484 1 91.5 15 ILE B O 1
ATOM 2347 N N . TYR B 1 16 ? 1.14 1.735 15.586 1 93.81 16 TYR B N 1
ATOM 2348 C CA . TYR B 1 16 ? 0.669 2.387 16.797 1 93.81 16 TYR B CA 1
ATOM 2349 C C . TYR B 1 16 ? 0.477 1.374 17.922 1 93.81 16 TYR B C 1
ATOM 2351 O O . TYR B 1 16 ? 0.445 1.74 19.094 1 93.81 16 TYR B O 1
ATOM 2359 N N . ARG B 1 17 ? 0.354 0.102 17.578 1 89.31 17 ARG B N 1
ATOM 2360 C CA . ARG B 1 17 ? 0.24 -0.943 18.594 1 89.31 17 ARG B CA 1
ATOM 2361 C C . ARG B 1 17 ? 1.556 -1.123 19.344 1 89.31 17 ARG B C 1
ATOM 2363 O O . ARG B 1 17 ? 1.574 -1.651 20.453 1 89.31 17 ARG B O 1
ATOM 2370 N N . GLU B 1 18 ? 2.586 -0.655 18.734 1 89.12 18 GLU B N 1
ATOM 2371 C CA . GLU B 1 18 ? 3.912 -0.776 19.328 1 89.12 18 GLU B CA 1
ATOM 2372 C C . GLU B 1 18 ? 4.281 0.484 20.109 1 89.12 18 GLU B C 1
ATOM 2374 O O . GLU B 1 18 ? 5.418 0.623 20.578 1 89.12 18 GLU B O 1
ATOM 2379 N N . GLU B 1 19 ? 3.385 1.386 20.219 1 94.06 19 GLU B N 1
ATOM 2380 C CA . GLU B 1 19 ? 3.646 2.652 20.906 1 94.06 19 GLU B CA 1
ATOM 2381 C C . GLU B 1 19 ? 2.773 2.805 22.141 1 94.06 19 GLU B C 1
ATOM 2383 O O . GLU B 1 19 ? 1.878 1.99 22.375 1 94.06 19 GLU B O 1
ATOM 2388 N N . GLU B 1 20 ? 3.09 3.812 22.969 1 95.69 20 GLU B N 1
ATOM 2389 C CA . GLU B 1 20 ? 2.422 3.918 24.266 1 95.69 20 GLU B CA 1
ATOM 2390 C C . GLU B 1 20 ? 1.794 5.297 24.453 1 95.69 20 GLU B C 1
ATOM 2392 O O . GLU B 1 20 ? 1.009 5.504 25.375 1 95.69 20 GLU B O 1
ATOM 2397 N N . PHE B 1 21 ? 2 6.27 23.562 1 97 21 PHE B N 1
ATOM 2398 C CA . PHE B 1 21 ? 1.639 7.664 23.766 1 97 21 PHE B CA 1
ATOM 2399 C C . PHE B 1 21 ? 0.134 7.812 23.969 1 97 21 PHE B C 1
ATOM 2401 O O . PHE B 1 21 ? -0.325 8.781 24.578 1 97 21 PHE B O 1
ATOM 2408 N N . TRP B 1 22 ? -0.621 6.797 23.484 1 96.06 22 TRP B N 1
ATOM 2409 C CA . TRP B 1 22 ? -2.074 6.918 23.484 1 96.06 22 TRP B CA 1
ATOM 2410 C C . TRP B 1 22 ? -2.693 6.129 24.625 1 96.06 22 TRP B C 1
ATOM 2412 O O . TRP B 1 22 ? -3.891 6.25 24.906 1 96.06 22 TRP B O 1
ATOM 2422 N N . LYS B 1 23 ? -2.018 5.297 25.328 1 94.44 23 LYS B N 1
ATOM 2423 C CA . LYS B 1 23 ? -2.557 4.301 26.25 1 94.44 23 LYS B CA 1
ATOM 2424 C C . LYS B 1 23 ? -3.299 4.961 27.406 1 94.44 23 LYS B C 1
ATOM 2426 O O . LYS B 1 23 ? -4.27 4.41 27.922 1 94.44 23 LYS B O 1
ATOM 2431 N N . ASN B 1 24 ? -2.975 6.137 27.906 1 91.5 24 ASN B N 1
ATOM 2432 C CA . ASN B 1 24 ? -3.656 6.781 29.031 1 91.5 24 ASN B CA 1
ATOM 2433 C C . ASN B 1 24 ? -4.707 7.777 28.547 1 91.5 24 ASN B C 1
ATOM 2435 O O . ASN B 1 24 ? -5.102 8.68 29.281 1 91.5 24 ASN B O 1
ATOM 2439 N N . ARG B 1 25 ? -5.121 7.578 27.312 1 91.44 25 ARG B N 1
ATOM 2440 C CA . ARG B 1 25 ? -6.117 8.461 26.719 1 91.44 25 ARG B CA 1
ATOM 2441 C C . ARG B 1 25 ? -7.254 7.652 26.094 1 91.44 25 ARG B C 1
ATOM 2443 O O . ARG B 1 25 ? -7.098 6.465 25.797 1 91.44 25 ARG B O 1
ATOM 2450 N N . GLN B 1 26 ? -8.375 8.297 26.125 1 91.56 26 GLN B N 1
ATOM 2451 C CA . GLN B 1 26 ? -9.461 7.715 25.328 1 91.56 26 GLN B CA 1
ATOM 2452 C C . GLN B 1 26 ? -9.25 7.961 23.844 1 91.56 26 GLN B C 1
ATOM 2454 O O . GLN B 1 26 ? -9.289 9.109 23.391 1 91.56 26 GLN B O 1
ATOM 2459 N N . VAL B 1 27 ? -8.961 6.93 23.156 1 95.12 27 VAL B N 1
ATOM 2460 C CA . VAL B 1 27 ? -8.688 7.062 21.719 1 95.12 27 VAL B CA 1
ATOM 2461 C C . VAL B 1 27 ? -9.617 6.141 20.938 1 95.12 27 VAL B C 1
ATOM 2463 O O . VAL B 1 27 ? -10.172 5.191 21.484 1 95.12 27 VAL B O 1
ATOM 2466 N N . SER B 1 28 ? -9.898 6.504 19.703 1 95.69 28 SER B N 1
ATOM 2467 C CA . SER B 1 28 ? -10.609 5.656 18.75 1 95.69 28 SER B CA 1
ATOM 2468 C C . SER B 1 28 ? -9.664 5.105 17.688 1 95.69 28 SER B C 1
ATOM 2470 O O . SER B 1 28 ? -8.781 5.816 17.203 1 95.69 28 SER B O 1
ATOM 2472 N N . TRP B 1 29 ? -9.898 3.836 17.391 1 95.44 29 TRP B N 1
ATOM 2473 C CA . TRP B 1 29 ? -9.102 3.186 16.359 1 95.44 29 TRP B CA 1
ATOM 2474 C C . TRP B 1 29 ? -9.914 3.006 15.07 1 95.44 29 TRP B C 1
ATOM 2476 O O . TRP B 1 29 ? -11.062 2.561 15.117 1 95.44 29 TRP B O 1
ATOM 2486 N N . ILE B 1 30 ? -9.383 3.387 14.031 1 96.62 30 ILE B N 1
ATOM 2487 C CA . ILE B 1 30 ? -9.922 3.035 12.719 1 96.62 30 ILE B CA 1
ATOM 2488 C C . ILE B 1 30 ? -8.977 2.055 12.023 1 96.62 30 ILE B C 1
ATOM 2490 O O . ILE B 1 30 ? -7.855 2.414 11.664 1 96.62 30 ILE B O 1
ATOM 2494 N N . GLU B 1 31 ? -9.414 0.84 11.844 1 93.94 31 GLU B N 1
ATOM 2495 C CA . GLU B 1 31 ? -8.602 -0.21 11.242 1 93.94 31 GLU B CA 1
ATOM 2496 C C . GLU B 1 31 ? -8.602 -0.097 9.719 1 93.94 31 GLU B C 1
ATOM 2498 O O . GLU B 1 31 ? -9.656 -0.166 9.086 1 93.94 31 GLU B O 1
ATOM 2503 N N . LEU B 1 32 ? -7.402 0.038 9.164 1 95.44 32 LEU B N 1
ATOM 2504 C CA . LEU B 1 32 ? -7.312 0.274 7.727 1 95.44 32 LEU B CA 1
ATOM 2505 C C . LEU B 1 32 ? -6.266 -0.635 7.09 1 95.44 32 LEU B C 1
ATOM 2507 O O . LEU B 1 32 ? -5.941 -0.483 5.91 1 95.44 32 LEU B O 1
ATOM 2511 N N . GLN B 1 33 ? -5.766 -1.522 7.809 1 90.06 33 GLN B N 1
ATOM 2512 C CA . GLN B 1 33 ? -4.715 -2.4 7.305 1 90.06 33 GLN B CA 1
ATOM 2513 C C . GLN B 1 33 ? -5.227 -3.277 6.168 1 90.06 33 GLN B C 1
ATOM 2515 O O . GLN B 1 33 ? -4.457 -3.682 5.293 1 90.06 33 GLN B O 1
ATOM 2520 N N . ASP B 1 34 ? -6.535 -3.498 6.176 1 89.38 34 ASP B N 1
ATOM 2521 C CA . ASP B 1 34 ? -7.125 -4.422 5.211 1 89.38 34 ASP B CA 1
ATOM 2522 C C . ASP B 1 34 ? -7.566 -3.686 3.945 1 89.38 34 ASP B C 1
ATOM 2524 O O . ASP B 1 34 ? -8.094 -4.301 3.016 1 89.38 34 ASP B O 1
ATOM 2528 N N . VAL B 1 35 ? -7.336 -2.395 3.895 1 93.44 35 VAL B N 1
ATOM 2529 C CA . VAL B 1 35 ? -7.777 -1.625 2.736 1 93.44 35 VAL B CA 1
ATOM 2530 C C . VAL B 1 35 ? -6.684 -1.627 1.667 1 93.44 35 VAL B C 1
ATOM 2532 O O . VAL B 1 35 ? -5.566 -1.173 1.914 1 93.44 35 VAL B O 1
ATOM 2535 N N . CYS B 1 36 ? -6.992 -2.113 0.466 1 90.44 36 CYS B N 1
ATOM 2536 C CA . CYS B 1 36 ? -6.074 -2.174 -0.666 1 90.44 36 CYS B CA 1
ATOM 2537 C C . CYS B 1 36 ? -5.914 -0.801 -1.309 1 90.44 36 CYS B C 1
ATOM 2539 O O . CYS B 1 36 ? -6.824 0.027 -1.252 1 90.44 36 CYS B O 1
ATOM 2541 N N . GLY B 1 37 ? -4.707 -0.614 -1.913 1 91.19 37 GLY B N 1
ATOM 2542 C CA . GLY B 1 37 ? -4.504 0.598 -2.691 1 91.19 37 GLY B CA 1
ATOM 2543 C C . GLY B 1 37 ? -4.293 1.83 -1.834 1 91.19 37 GLY B C 1
ATOM 2544 O O . GLY B 1 37 ? -4.824 2.902 -2.135 1 91.19 37 GLY B O 1
ATOM 2545 N N . THR B 1 38 ? -3.539 1.612 -0.725 1 95.06 38 THR B N 1
ATOM 2546 C CA . THR B 1 38 ? -3.422 2.744 0.189 1 95.06 38 THR B CA 1
ATOM 2547 C C . THR B 1 38 ? -1.956 3.096 0.43 1 95.06 38 THR B C 1
ATOM 2549 O O . THR B 1 38 ? -1.649 4.141 1.007 1 95.06 38 THR B O 1
ATOM 2552 N N . ASN B 1 39 ? -0.959 2.295 -0.003 1 93.69 39 ASN B N 1
ATOM 2553 C CA . ASN B 1 39 ? 0.443 2.545 0.311 1 93.69 39 ASN B CA 1
ATOM 2554 C C . ASN B 1 39 ? 1.068 3.537 -0.667 1 93.69 39 ASN B C 1
ATOM 2556 O O . ASN B 1 39 ? 1.343 3.191 -1.816 1 93.69 39 ASN B O 1
ATOM 2560 N N . CYS B 1 40 ? 1.282 4.789 -0.194 1 93.44 40 CYS B N 1
ATOM 2561 C CA . CYS B 1 40 ? 1.865 5.914 -0.92 1 93.44 40 CYS B CA 1
ATOM 2562 C C . CYS B 1 40 ? 0.854 6.523 -1.884 1 93.44 40 CYS B C 1
ATOM 2564 O O . CYS B 1 40 ? 0.959 7.699 -2.238 1 93.44 40 CYS B O 1
ATOM 2566 N N . TYR B 1 41 ? -0.066 5.727 -2.303 1 91.81 41 TYR B N 1
ATOM 2567 C CA . TYR B 1 41 ? -1.15 6.137 -3.188 1 91.81 41 TYR B CA 1
ATOM 2568 C C . TYR B 1 41 ? -2.506 5.746 -2.607 1 91.81 41 TYR B C 1
ATOM 2570 O O . TYR B 1 41 ? -2.586 4.898 -1.719 1 91.81 41 TYR B O 1
ATOM 2578 N N . CYS B 1 42 ? -3.463 6.395 -3.078 1 93.5 42 CYS B N 1
ATOM 2579 C CA . CYS B 1 42 ? -4.824 6.066 -2.678 1 93.5 42 CYS B CA 1
ATOM 2580 C C . CYS B 1 42 ? -5.766 6.09 -3.875 1 93.5 42 CYS B C 1
ATOM 2582 O O . CYS B 1 42 ? -6.043 7.156 -4.43 1 93.5 42 CYS B O 1
ATOM 2584 N N . ASP B 1 43 ? -6.23 4.984 -4.254 1 89.25 43 ASP B N 1
ATOM 2585 C CA . ASP B 1 43 ? -7.098 4.941 -5.426 1 89.25 43 ASP B CA 1
ATOM 2586 C C . ASP B 1 43 ? -8.555 5.203 -5.043 1 89.25 43 ASP B C 1
ATOM 2588 O O . ASP B 1 43 ? -8.867 5.375 -3.863 1 89.25 43 ASP B O 1
ATOM 2592 N N . GLU B 1 44 ? -9.414 5.262 -6.035 1 91.62 44 GLU B N 1
ATOM 2593 C CA . GLU B 1 44 ? -10.797 5.684 -5.828 1 91.62 44 GLU B CA 1
ATOM 2594 C C . GLU B 1 44 ? -11.539 4.699 -4.93 1 91.62 44 GLU B C 1
ATOM 2596 O O . GLU B 1 44 ? -12.359 5.109 -4.102 1 91.62 44 GLU B O 1
ATOM 2601 N N . GLU B 1 45 ? -11.289 3.422 -5.141 1 91.5 45 GLU B N 1
ATOM 2602 C CA . GLU B 1 45 ? -11.953 2.416 -4.312 1 91.5 45 GLU B CA 1
ATOM 2603 C C . GLU B 1 45 ? -11.508 2.531 -2.855 1 91.5 45 GLU B C 1
ATOM 2605 O O . GLU B 1 45 ? -12.328 2.4 -1.941 1 91.5 45 GLU B O 1
ATOM 2610 N N . ALA B 1 46 ? -10.234 2.734 -2.668 1 95.06 46 ALA B N 1
ATOM 2611 C CA . ALA B 1 46 ? -9.711 2.939 -1.319 1 95.06 46 ALA B CA 1
ATOM 2612 C C . ALA B 1 46 ? -10.32 4.188 -0.682 1 95.06 46 ALA B C 1
ATOM 2614 O O . ALA B 1 46 ? -10.711 4.168 0.488 1 95.06 46 ALA B O 1
ATOM 2615 N N . ILE B 1 47 ? -10.398 5.262 -1.432 1 97.25 47 ILE B N 1
ATOM 2616 C CA . ILE B 1 47 ? -10.984 6.504 -0.936 1 97.25 47 ILE B CA 1
ATOM 2617 C C . ILE B 1 47 ? -12.414 6.246 -0.469 1 97.25 47 ILE B C 1
ATOM 2619 O O . ILE B 1 47 ? -12.805 6.68 0.617 1 97.25 47 ILE B O 1
ATOM 2623 N N . ALA B 1 48 ? -13.156 5.543 -1.266 1 97.19 48 ALA B N 1
ATOM 2624 C CA . ALA B 1 48 ? -14.547 5.242 -0.918 1 97.19 48 ALA B CA 1
ATOM 2625 C C . ALA B 1 48 ? -14.625 4.449 0.383 1 97.19 48 ALA B C 1
ATOM 2627 O O . ALA B 1 48 ? -15.438 4.762 1.258 1 97.19 48 ALA B O 1
ATOM 2628 N N . GLU B 1 49 ? -13.781 3.463 0.521 1 97.25 49 GLU B N 1
ATOM 2629 C CA . GLU B 1 49 ? -13.773 2.627 1.719 1 97.25 49 GLU B CA 1
ATOM 2630 C C . GLU B 1 49 ? -13.336 3.424 2.945 1 97.25 49 GLU B C 1
ATOM 2632 O O . GLU B 1 49 ? -13.93 3.295 4.02 1 97.25 49 GLU B O 1
ATOM 2637 N N . ILE B 1 50 ? -12.336 4.219 2.789 1 98.25 50 ILE B N 1
ATOM 2638 C CA . ILE B 1 50 ? -11.844 5.039 3.889 1 98.25 50 ILE B CA 1
ATOM 2639 C C . ILE B 1 50 ? -12.922 6.027 4.324 1 98.25 50 ILE B C 1
ATOM 2641 O O . ILE B 1 50 ? -13.156 6.207 5.52 1 98.25 50 ILE B O 1
ATOM 2645 N N . ASN B 1 51 ? -13.555 6.652 3.344 1 97.88 51 ASN B N 1
ATOM 2646 C CA . ASN B 1 51 ? -14.633 7.582 3.662 1 97.88 51 ASN B CA 1
ATOM 2647 C C . ASN B 1 51 ? -15.758 6.891 4.438 1 97.88 51 ASN B C 1
ATOM 2649 O O . ASN B 1 51 ? -16.297 7.457 5.395 1 97.88 51 ASN B O 1
ATOM 2653 N N . LYS B 1 52 ? -16.062 5.715 4.031 1 97.88 52 LYS B N 1
ATOM 2654 C CA . LYS B 1 52 ? -17.094 4.945 4.73 1 97.88 52 LYS B CA 1
ATOM 2655 C C . LYS B 1 52 ? -16.688 4.676 6.176 1 97.88 52 LYS B C 1
ATOM 2657 O O . LYS B 1 52 ? -17.484 4.883 7.098 1 97.88 52 LYS B O 1
ATOM 2662 N N . ARG B 1 53 ? -15.469 4.348 6.453 1 97.12 53 ARG B N 1
ATOM 2663 C CA . ARG B 1 53 ? -15.008 3.953 7.777 1 97.12 53 ARG B CA 1
ATOM 2664 C C . ARG B 1 53 ? -14.789 5.172 8.672 1 97.12 53 ARG B C 1
ATOM 2666 O O . ARG B 1 53 ? -14.797 5.059 9.898 1 97.12 53 ARG B O 1
ATOM 2673 N N . THR B 1 54 ? -14.586 6.312 8.047 1 96.94 54 THR B N 1
ATOM 2674 C CA . THR B 1 54 ? -14.297 7.508 8.828 1 96.94 54 THR B CA 1
ATOM 2675 C C . THR B 1 54 ? -15.531 8.391 8.945 1 96.94 54 THR B C 1
ATOM 2677 O O . THR B 1 54 ? -15.484 9.461 9.555 1 96.94 54 THR B O 1
ATOM 2680 N N . GLU B 1 55 ? -16.672 7.938 8.414 1 95.06 55 GLU B N 1
ATOM 2681 C CA . GLU B 1 55 ? -17.859 8.766 8.273 1 95.06 55 GLU B CA 1
ATOM 2682 C C . GLU B 1 55 ? -18.328 9.273 9.633 1 95.06 55 GLU B C 1
ATOM 2684 O O . GLU B 1 55 ? -18.812 10.406 9.75 1 95.06 55 GLU B O 1
ATOM 2689 N N . ASN B 1 56 ? -18.125 8.508 10.719 1 93.62 56 ASN B N 1
ATOM 2690 C CA . ASN B 1 56 ? -18.672 8.859 12.023 1 93.62 56 ASN B CA 1
ATOM 2691 C C . ASN B 1 56 ? -17.641 9.555 12.898 1 93.62 56 ASN B C 1
ATOM 2693 O O . ASN B 1 56 ? -17.875 9.758 14.094 1 93.62 56 ASN B O 1
ATOM 2697 N N . TYR B 1 57 ? -16.531 9.906 12.375 1 94.12 57 TYR B N 1
ATOM 2698 C CA . TYR B 1 57 ? -15.5 10.625 13.109 1 94.12 57 TYR B CA 1
ATOM 2699 C C . TYR B 1 57 ? -15.383 12.07 12.617 1 94.12 57 TYR B C 1
ATOM 2701 O O . TYR B 1 57 ? -15.438 12.32 11.414 1 94.12 57 TYR B O 1
ATOM 2709 N N . PRO B 1 58 ? -15.266 12.93 13.484 1 90.69 58 PRO B N 1
ATOM 2710 C CA . PRO B 1 58 ? -15.266 14.344 13.094 1 90.69 58 PRO B CA 1
ATOM 2711 C C . PRO B 1 58 ? -13.906 14.805 12.555 1 90.69 58 PRO B C 1
ATOM 2713 O O . PRO B 1 58 ? -12.867 14.289 12.969 1 90.69 58 PRO B O 1
ATOM 2716 N N . THR B 1 59 ? -13.953 15.797 11.719 1 93.75 59 THR B N 1
ATOM 2717 C CA . THR B 1 59 ? -12.75 16.469 11.258 1 93.75 59 THR B CA 1
ATOM 2718 C C . THR B 1 59 ? -12.102 17.25 12.398 1 93.75 59 THR B C 1
ATOM 2720 O O . THR B 1 59 ? -10.875 17.359 12.469 1 93.75 59 THR B O 1
ATOM 2723 N N . ALA B 1 60 ? -13.016 17.781 13.273 1 94.31 60 ALA B N 1
ATOM 2724 C CA . ALA B 1 60 ? -12.547 18.484 14.469 1 94.31 60 ALA B CA 1
ATOM 2725 C C . ALA B 1 60 ? -12 17.5 15.5 1 94.31 60 ALA B C 1
ATOM 2727 O O . ALA B 1 60 ? -12.742 17.031 16.359 1 94.31 60 ALA B O 1
ATOM 2728 N N . GLY B 1 61 ? -10.773 17.188 15.445 1 95.62 61 GLY B N 1
ATOM 2729 C CA . GLY B 1 61 ? -10.086 16.234 16.312 1 95.62 61 GLY B CA 1
ATOM 2730 C C . GLY B 1 61 ? -8.609 16.109 16 1 95.62 61 GLY B C 1
ATOM 2731 O O . GLY B 1 61 ? -8.055 16.938 15.273 1 95.62 61 GLY B O 1
ATOM 2732 N N . ILE B 1 62 ? -7.977 15.234 16.703 1 97.88 62 ILE B N 1
ATOM 2733 C CA . ILE B 1 62 ? -6.566 14.914 16.484 1 97.88 62 ILE B CA 1
ATOM 2734 C C . ILE B 1 62 ? -6.445 13.539 15.828 1 97.88 62 ILE B C 1
ATOM 2736 O O . ILE B 1 62 ? -6.785 12.523 16.438 1 97.88 62 ILE B O 1
ATOM 2740 N N . HIS B 1 63 ? -5.969 13.508 14.633 1 98.38 63 HIS B N 1
ATOM 2741 C CA . HIS B 1 63 ? -5.891 12.281 13.852 1 98.38 63 HIS B CA 1
ATOM 2742 C C . HIS B 1 63 ? -4.441 11.852 13.633 1 98.38 63 HIS B C 1
ATOM 2744 O O . HIS B 1 63 ? -3.678 12.555 12.977 1 98.38 63 HIS B O 1
ATOM 2750 N N . PHE B 1 64 ? -4.039 10.758 14.188 1 98.56 64 PHE B N 1
ATOM 2751 C CA . PHE B 1 64 ? -2.758 10.141 13.859 1 98.56 64 PHE B CA 1
ATOM 2752 C C . PHE B 1 64 ? -2.881 9.258 12.625 1 98.56 64 PHE B C 1
ATOM 2754 O O . PHE B 1 64 ? -3.625 8.273 12.641 1 98.56 64 PHE B O 1
ATOM 2761 N N . ILE B 1 65 ? -2.141 9.562 11.609 1 98.31 65 ILE B N 1
ATOM 2762 C CA . ILE B 1 65 ? -2.451 8.953 10.32 1 98.31 65 ILE B CA 1
ATOM 2763 C C . ILE B 1 65 ? -1.273 8.094 9.859 1 98.31 65 ILE B C 1
ATOM 2765 O O . ILE B 1 65 ? -0.944 8.07 8.672 1 98.31 65 ILE B O 1
ATOM 2769 N N . ASP B 1 66 ? -0.486 7.578 10.836 1 96.94 66 ASP B N 1
ATOM 2770 C CA . ASP B 1 66 ? 0.515 6.551 10.562 1 96.94 66 ASP B CA 1
ATOM 2771 C C . ASP B 1 66 ? 1.745 7.148 9.883 1 96.94 66 ASP B C 1
ATOM 2773 O O . ASP B 1 66 ? 2.248 8.188 10.305 1 96.94 66 ASP B O 1
ATOM 2777 N N . SER B 1 67 ? 2.406 6.477 8.922 1 96.12 67 SER B N 1
ATOM 2778 C CA . SER B 1 67 ? 3.631 6.977 8.312 1 96.12 67 SER B CA 1
ATOM 2779 C C . SER B 1 67 ? 3.332 8.062 7.281 1 96.12 67 SER B C 1
ATOM 2781 O O . SER B 1 67 ? 2.17 8.305 6.949 1 96.12 67 SER B O 1
ATOM 2783 N N . GLY B 1 68 ? 4.348 8.695 6.797 1 97.44 68 GLY B N 1
ATOM 2784 C CA . GLY B 1 68 ? 4.199 9.703 5.762 1 97.44 68 GLY B CA 1
ATOM 2785 C C . GLY B 1 68 ? 3.641 9.148 4.465 1 97.44 68 GLY B C 1
ATOM 2786 O O . GLY B 1 68 ? 3.203 9.914 3.598 1 97.44 68 GLY B O 1
ATOM 2787 N N . ASN B 1 69 ? 3.627 7.785 4.312 1 96.06 69 ASN B N 1
ATOM 2788 C CA . ASN B 1 69 ? 3.043 7.156 3.133 1 96.06 69 ASN B CA 1
ATOM 2789 C C . ASN B 1 69 ? 1.558 7.48 3.002 1 96.06 69 ASN B C 1
ATOM 2791 O O . ASN B 1 69 ? 0.981 7.348 1.922 1 96.06 69 ASN B O 1
ATOM 2795 N N . TYR B 1 70 ? 0.985 7.891 4.109 1 97.81 70 TYR B N 1
ATOM 2796 C CA . TYR B 1 70 ? -0.463 8.062 4.141 1 97.81 70 TYR B CA 1
ATOM 2797 C C . TYR B 1 70 ? -0.836 9.523 4.363 1 97.81 70 TYR B C 1
ATOM 2799 O O . TYR B 1 70 ? -1.967 9.828 4.75 1 97.81 70 TYR B O 1
ATOM 2807 N N . HIS B 1 71 ? 0.13 10.445 4.098 1 98.62 71 HIS B N 1
ATOM 2808 C CA . HIS B 1 71 ? -0.103 11.859 4.363 1 98.62 71 HIS B CA 1
ATOM 2809 C C . HIS B 1 71 ? -1.233 12.398 3.494 1 98.62 71 HIS B C 1
ATOM 2811 O O . HIS B 1 71 ? -1.814 13.445 3.805 1 98.62 71 HIS B O 1
ATOM 2817 N N . TYR B 1 72 ? -1.641 11.672 2.484 1 98 72 TYR B N 1
ATOM 2818 C CA . TYR B 1 72 ? -2.773 12.062 1.654 1 98 72 TYR B CA 1
ATOM 2819 C C . TYR B 1 72 ? -4.07 12.031 2.451 1 98 72 TYR B C 1
ATOM 2821 O O . TYR B 1 72 ? -5.074 12.617 2.039 1 98 72 TYR B O 1
ATOM 2829 N N . MET B 1 73 ? -4.129 11.391 3.582 1 98.62 73 MET B N 1
ATOM 2830 C CA . MET B 1 73 ? -5.305 11.352 4.441 1 98.62 73 MET B CA 1
ATOM 2831 C C . MET B 1 73 ? -5.738 12.758 4.84 1 98.62 73 MET B C 1
ATOM 2833 O O . MET B 1 73 ? -6.93 13.016 5.035 1 98.62 73 MET B O 1
ATOM 2837 N N . THR B 1 74 ? -4.762 13.672 4.98 1 98.75 74 THR B N 1
ATOM 2838 C CA . THR B 1 74 ? -5.086 15.062 5.277 1 98.75 74 THR B CA 1
ATOM 2839 C C . THR B 1 74 ? -6.074 15.617 4.25 1 98.75 74 THR B C 1
ATOM 2841 O O . THR B 1 74 ? -7.09 16.203 4.617 1 98.75 74 THR B O 1
ATOM 2844 N N . ARG B 1 75 ? -5.777 15.359 3.014 1 98.19 75 ARG B N 1
ATOM 2845 C CA . ARG B 1 75 ? -6.672 15.844 1.972 1 98.19 75 ARG B CA 1
ATOM 2846 C C . ARG B 1 75 ? -8.078 15.281 2.148 1 98.19 75 ARG B C 1
ATOM 2848 O O . ARG B 1 75 ? -9.07 15.977 1.918 1 98.19 75 ARG B O 1
ATOM 2855 N N . LEU B 1 76 ? -8.234 14.055 2.531 1 98.38 76 LEU B N 1
ATOM 2856 C CA . LEU B 1 76 ? -9.539 13.438 2.732 1 98.38 76 LEU B CA 1
ATOM 2857 C C . LEU B 1 76 ? -10.297 14.117 3.869 1 98.38 76 LEU B C 1
ATOM 2859 O O . LEU B 1 76 ? -11.5 14.359 3.764 1 98.38 76 LEU B O 1
ATOM 2863 N N . TRP B 1 77 ? -9.625 14.438 4.953 1 98.12 77 TRP B N 1
ATOM 2864 C CA . TRP B 1 77 ? -10.258 15.18 6.035 1 98.12 77 TRP B CA 1
ATOM 2865 C C . TRP B 1 77 ? -10.664 16.578 5.574 1 98.12 77 TRP B C 1
ATOM 2867 O O . TRP B 1 77 ? -11.758 17.047 5.895 1 98.12 77 TRP B O 1
ATOM 2877 N N . LEU B 1 78 ? -9.812 17.25 4.801 1 98.5 78 LEU B N 1
ATOM 2878 C CA . LEU B 1 78 ? -10.047 18.625 4.367 1 98.5 78 LEU B CA 1
ATOM 2879 C C . LEU B 1 78 ? -11.25 18.719 3.438 1 98.5 78 LEU B C 1
ATOM 2881 O O . LEU B 1 78 ? -11.906 19.75 3.354 1 98.5 78 LEU B O 1
ATOM 2885 N N . THR B 1 79 ? -11.531 17.625 2.727 1 97.5 79 THR B N 1
ATOM 2886 C CA . THR B 1 79 ? -12.664 17.625 1.806 1 97.5 79 THR B CA 1
ATOM 2887 C C . THR B 1 79 ? -13.969 17.844 2.557 1 97.5 79 THR B C 1
ATOM 2889 O O . THR B 1 79 ? -14.961 18.297 1.975 1 97.5 79 THR B O 1
ATOM 2892 N N . ARG B 1 80 ? -13.953 17.609 3.83 1 96.56 80 ARG B N 1
ATOM 2893 C CA . ARG B 1 80 ? -15.156 17.703 4.645 1 96.56 80 ARG B CA 1
ATOM 2894 C C . ARG B 1 80 ? -15.375 19.125 5.152 1 96.56 80 ARG B C 1
ATOM 2896 O O . ARG B 1 80 ? -16.406 19.406 5.777 1 96.56 80 ARG B O 1
ATOM 2903 N N . MET B 1 81 ? -14.422 20.016 4.898 1 95.88 81 MET B N 1
ATOM 2904 C CA . MET B 1 81 ? -14.555 21.406 5.32 1 95.88 81 MET B CA 1
ATOM 2905 C C . MET B 1 81 ? -15.594 22.125 4.473 1 95.88 81 MET B C 1
ATOM 2907 O O . MET B 1 81 ? -15.469 22.188 3.25 1 95.88 81 MET B O 1
ATOM 2911 N N . ASP B 1 82 ? -16.578 22.719 5.082 1 94.19 82 ASP B N 1
ATOM 2912 C CA . ASP B 1 82 ? -17.703 23.312 4.352 1 94.19 82 ASP B CA 1
ATOM 2913 C C . ASP B 1 82 ? -17.625 24.828 4.363 1 94.19 82 ASP B C 1
ATOM 2915 O O . ASP B 1 82 ? -18.547 25.516 3.9 1 94.19 82 ASP B O 1
ATOM 2919 N N . GLN B 1 83 ? -16.641 25.422 4.898 1 93.69 83 GLN B N 1
ATOM 2920 C CA . GLN B 1 83 ? -16.391 26.859 4.914 1 93.69 83 GLN B CA 1
ATOM 2921 C C . GLN B 1 83 ? -14.938 27.172 4.555 1 93.69 83 GLN B C 1
ATOM 2923 O O . GLN B 1 83 ? -14.07 26.297 4.637 1 93.69 83 GLN B O 1
ATOM 2928 N N . PRO B 1 84 ? -14.641 28.359 4.156 1 94.75 84 PRO B N 1
ATOM 2929 C CA . PRO B 1 84 ? -13.25 28.719 3.867 1 94.75 84 PRO B CA 1
ATOM 2930 C C . PRO B 1 84 ? -12.32 28.484 5.051 1 94.75 84 PRO B C 1
ATOM 2932 O O . PRO B 1 84 ? -12.695 28.719 6.199 1 94.75 84 PRO B O 1
ATOM 2935 N N . PHE B 1 85 ? -11.172 28.047 4.742 1 96.25 85 PHE B N 1
ATOM 2936 C CA . PHE B 1 85 ? -10.211 27.719 5.793 1 96.25 85 PHE B CA 1
ATOM 2937 C C . PHE B 1 85 ? -8.781 27.844 5.277 1 96.25 85 PHE B C 1
ATOM 2939 O O . PHE B 1 85 ? -8.562 28 4.074 1 96.25 85 PHE B O 1
ATOM 2946 N N . CYS B 1 86 ? -7.82 27.828 6.246 1 97.31 86 CYS B N 1
ATOM 2947 C CA . CYS B 1 86 ? -6.395 27.797 5.945 1 97.31 86 CYS B CA 1
ATOM 2948 C C . CYS B 1 86 ? -5.75 26.516 6.477 1 97.31 86 CYS B C 1
ATOM 2950 O O . CYS B 1 86 ? -6.328 25.844 7.32 1 97.31 86 CYS B O 1
ATOM 2952 N N . LEU B 1 87 ? -4.625 26.188 5.914 1 98.69 87 LEU B N 1
ATOM 2953 C CA . LEU B 1 87 ? -3.904 24.969 6.266 1 98.69 87 LEU B CA 1
ATOM 2954 C C . LEU B 1 87 ? -2.459 25.281 6.637 1 98.69 87 LEU B C 1
ATOM 2956 O O . LEU B 1 87 ? -1.749 25.953 5.879 1 98.69 87 LEU B O 1
ATOM 2960 N N . LEU B 1 88 ? -2.061 24.891 7.809 1 98.81 88 LEU B N 1
ATOM 2961 C CA . LEU B 1 88 ? -0.662 24.922 8.219 1 98.81 88 LEU B CA 1
ATOM 2962 C C . LEU B 1 88 ? -0.044 23.516 8.156 1 98.81 88 LEU B C 1
ATOM 2964 O O . LEU B 1 88 ? -0.57 22.578 8.75 1 98.81 88 LEU B O 1
ATOM 2968 N N . VAL B 1 89 ? 1.061 23.391 7.449 1 98.94 89 VAL B N 1
ATOM 2969 C CA . VAL B 1 89 ? 1.711 22.094 7.297 1 98.94 89 VAL B CA 1
ATOM 2970 C C . VAL B 1 89 ? 3.17 22.203 7.734 1 98.94 89 VAL B C 1
ATOM 2972 O O . VAL B 1 89 ? 3.912 23.062 7.254 1 98.94 89 VAL B O 1
ATOM 2975 N N . TYR B 1 90 ? 3.584 21.422 8.672 1 98.94 90 TYR B N 1
ATOM 2976 C CA . TYR B 1 90 ? 4.988 21.125 8.938 1 98.94 90 TYR B CA 1
ATOM 2977 C C . TYR B 1 90 ? 5.418 19.859 8.211 1 98.94 90 TYR B C 1
ATOM 2979 O O . TYR B 1 90 ? 4.859 18.781 8.445 1 98.94 90 TYR B O 1
ATOM 2987 N N . ASP B 1 91 ? 6.34 19.906 7.34 1 98.88 91 ASP B N 1
ATOM 2988 C CA . ASP B 1 91 ? 6.75 18.797 6.477 1 98.88 91 ASP B CA 1
ATOM 2989 C C . ASP B 1 91 ? 8.133 19.047 5.887 1 98.88 91 ASP B C 1
ATOM 2991 O O . ASP B 1 91 ? 8.469 20.172 5.527 1 98.88 91 ASP B O 1
ATOM 2995 N N . ASN B 1 92 ? 8.953 18.062 5.855 1 98.81 92 ASN B N 1
ATOM 2996 C CA . ASN B 1 92 ? 10.227 18.188 5.16 1 98.81 92 ASN B CA 1
ATOM 2997 C C . ASN B 1 92 ? 10.047 18.203 3.646 1 98.81 92 ASN B C 1
ATOM 2999 O O . ASN B 1 92 ? 10.953 18.609 2.914 1 98.81 92 ASN B O 1
ATOM 3003 N N . HIS B 1 93 ? 8.953 17.797 3.137 1 98.56 93 HIS B N 1
ATOM 3004 C CA . HIS B 1 93 ? 8.641 17.719 1.715 1 98.56 93 HIS B CA 1
ATOM 3005 C C . HIS B 1 93 ? 7.52 18.688 1.342 1 98.56 93 HIS B C 1
ATOM 3007 O O . HIS B 1 93 ? 6.727 19.078 2.197 1 98.56 93 HIS B O 1
ATOM 3013 N N . THR B 1 94 ? 7.469 19 0.053 1 98.56 94 THR B N 1
ATOM 3014 C CA . THR B 1 94 ? 6.484 19.984 -0.359 1 98.56 94 THR B CA 1
ATOM 3015 C C . THR B 1 94 ? 5.105 19.359 -0.496 1 98.56 94 THR B C 1
ATOM 3017 O O . THR B 1 94 ? 4.086 20.031 -0.339 1 98.56 94 THR B O 1
ATOM 3020 N N . ASP B 1 95 ? 5.133 18.078 -0.836 1 98 95 ASP B N 1
ATOM 3021 C CA . ASP B 1 95 ? 3.928 17.297 -1.137 1 98 95 ASP B CA 1
ATOM 3022 C C . ASP B 1 95 ? 3.115 17.969 -2.246 1 98 95 ASP B C 1
ATOM 3024 O O . ASP B 1 95 ? 1.883 17.938 -2.225 1 98 95 ASP B O 1
ATOM 3028 N N . MET B 1 96 ? 3.719 18.609 -3.145 1 97.5 96 MET B N 1
ATOM 3029 C CA . MET B 1 96 ? 3.088 19.25 -4.289 1 97.5 96 MET B CA 1
ATOM 3030 C C . MET B 1 96 ? 3.672 18.734 -5.598 1 97.5 96 MET B C 1
ATOM 3032 O O . MET B 1 96 ? 3.736 19.469 -6.59 1 97.5 96 MET B O 1
ATOM 3036 N N . GLN B 1 97 ? 4.156 17.5 -5.469 1 91.25 97 GLN B N 1
ATOM 3037 C CA . GLN 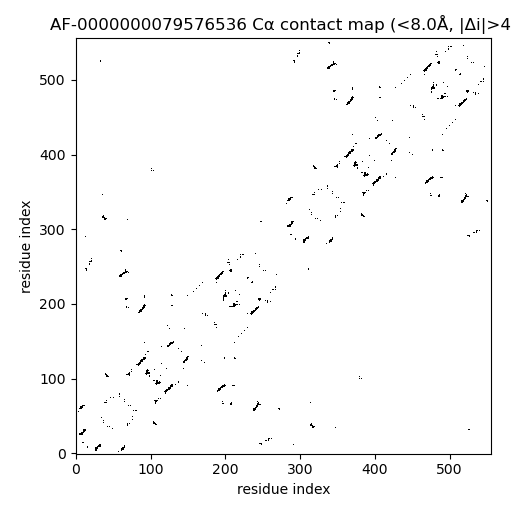B 1 97 ? 4.641 16.828 -6.668 1 91.25 97 GLN B CA 1
ATOM 3038 C C . GLN B 1 97 ? 3.488 16.234 -7.469 1 91.25 97 GLN B C 1
ATOM 3040 O O . GLN B 1 97 ? 2.531 15.711 -6.898 1 91.25 97 GLN B O 1
ATOM 3045 N N . PRO B 1 98 ? 3.553 16.391 -8.75 1 81.81 98 PRO B N 1
ATOM 3046 C CA . PRO B 1 98 ? 2.52 15.734 -9.555 1 81.81 98 PRO B CA 1
ATOM 3047 C C . PRO B 1 98 ? 2.52 14.211 -9.398 1 81.81 98 PRO B C 1
ATOM 3049 O O . PRO B 1 98 ? 3.562 13.617 -9.125 1 81.81 98 PRO B O 1
ATOM 3052 N N . PRO B 1 99 ? 1.278 13.656 -9.523 1 72.81 99 PRO B N 1
ATOM 3053 C CA . PRO B 1 99 ? 1.254 12.203 -9.406 1 72.81 99 PRO B CA 1
ATOM 3054 C C . PRO B 1 99 ? 1.997 11.5 -10.539 1 72.81 99 PRO B C 1
ATOM 3056 O O . PRO B 1 99 ? 2.049 12.016 -11.664 1 72.81 99 PRO B O 1
ATOM 3059 N N . ALA B 1 100 ? 2.582 10.406 -10.172 1 66.81 100 ALA B N 1
ATOM 3060 C CA . ALA B 1 100 ? 3.312 9.609 -11.148 1 66.81 100 ALA B CA 1
ATOM 3061 C C . ALA B 1 100 ? 2.359 8.969 -12.156 1 66.81 100 ALA B C 1
ATOM 3063 O O . ALA B 1 100 ? 2.729 8.734 -13.312 1 66.81 100 ALA B O 1
ATOM 3064 N N . PHE B 1 101 ? 1.298 8.617 -11.711 1 70.5 101 PHE B N 1
ATOM 3065 C CA . PHE B 1 101 ? 0.35 7.883 -12.539 1 70.5 101 PHE B CA 1
ATOM 3066 C C . PHE B 1 101 ? -0.99 8.609 -12.602 1 70.5 101 PHE B C 1
ATOM 3068 O O . PHE B 1 101 ? -1.854 8.398 -11.75 1 70.5 101 PHE B O 1
ATOM 3075 N N . GLY B 1 102 ? -1.036 9.391 -13.539 1 68.31 102 GLY B N 1
ATOM 3076 C CA . GLY B 1 102 ? -2.352 9.977 -13.75 1 68.31 102 GLY B CA 1
ATOM 3077 C C . GLY B 1 102 ? -2.852 10.766 -12.555 1 68.31 102 GLY B C 1
ATOM 3078 O O . GLY B 1 102 ? -2.072 11.438 -11.875 1 68.31 102 GLY B O 1
ATOM 3079 N N . GLY B 1 103 ? -4.168 10.914 -12.258 1 76.06 103 GLY B N 1
ATOM 3080 C CA . GLY B 1 103 ? -4.973 11.664 -11.305 1 76.06 103 GLY B CA 1
ATOM 3081 C C . GLY B 1 103 ? -5.145 10.953 -9.977 1 76.06 103 GLY B C 1
ATOM 3082 O O . GLY B 1 103 ? -6.008 11.32 -9.172 1 76.06 103 GLY B O 1
ATOM 3083 N N . ILE B 1 104 ? -4.168 9.93 -9.727 1 84.88 104 ILE B N 1
ATOM 3084 C CA . ILE B 1 104 ? -4.324 9.188 -8.477 1 84.88 104 ILE B CA 1
ATOM 3085 C C . ILE B 1 104 ? -3.783 10.023 -7.316 1 84.88 104 ILE B C 1
ATOM 3087 O O . ILE B 1 104 ? -2.756 10.695 -7.445 1 84.88 104 ILE B O 1
ATOM 3091 N N . LEU B 1 105 ? -4.438 10.047 -6.234 1 93.19 105 LEU B N 1
ATOM 3092 C CA . LEU B 1 105 ? -4.016 10.758 -5.035 1 93.19 105 LEU B CA 1
ATOM 3093 C C . LEU B 1 105 ? -2.775 10.117 -4.426 1 93.19 105 LEU B C 1
ATOM 3095 O O . LEU B 1 105 ? -2.721 8.898 -4.262 1 93.19 105 LEU B O 1
ATOM 3099 N N . SER B 1 106 ? -1.752 10.914 -4.148 1 93.81 106 SER B N 1
ATOM 3100 C CA . SER B 1 106 ? -0.498 10.391 -3.611 1 93.81 106 SER B CA 1
ATOM 3101 C C . SER B 1 106 ? -0.063 11.172 -2.377 1 93.81 106 SER B C 1
ATOM 3103 O O . SER B 1 106 ? -0.494 12.312 -2.17 1 93.81 106 SER B O 1
ATOM 3105 N N . CYS B 1 107 ? 0.811 10.57 -1.615 1 95.69 107 CYS B N 1
ATOM 3106 C CA . CYS B 1 107 ? 1.327 11.211 -0.412 1 95.69 107 CYS B CA 1
ATOM 3107 C C . CYS B 1 107 ? 2.24 12.383 -0.768 1 95.69 107 CYS B C 1
ATOM 3109 O O . CYS B 1 107 ? 2.373 13.328 0.007 1 95.69 107 CYS B O 1
ATOM 3111 N N . GLY B 1 108 ? 2.828 12.391 -1.956 1 95.56 108 GLY B N 1
ATOM 3112 C CA . GLY B 1 108 ? 3.736 13.445 -2.371 1 95.56 108 GLY B CA 1
ATOM 3113 C C . GLY B 1 108 ? 3.045 14.562 -3.139 1 95.56 108 GLY B C 1
ATOM 3114 O O . GLY B 1 108 ? 3.672 15.562 -3.484 1 95.56 108 GLY B O 1
ATOM 3115 N N . GLY B 1 109 ? 1.743 14.383 -3.312 1 96.12 109 GLY B N 1
ATOM 3116 C CA . GLY B 1 109 ? 1.061 15.359 -4.148 1 96.12 109 GLY B CA 1
ATOM 3117 C C . GLY B 1 109 ? -0.252 15.836 -3.553 1 96.12 109 GLY B C 1
ATOM 3118 O O . GLY B 1 109 ? -1.024 16.531 -4.219 1 96.12 109 GLY B O 1
ATOM 3119 N N . TRP B 1 110 ? -0.557 15.484 -2.361 1 97.75 110 TRP B N 1
ATOM 3120 C CA . TRP B 1 110 ? -1.886 15.719 -1.803 1 97.75 110 TRP B CA 1
ATOM 3121 C C . TRP B 1 110 ? -2.137 17.203 -1.587 1 97.75 110 TRP B C 1
ATOM 3123 O O . TRP B 1 110 ? -3.277 17.672 -1.669 1 97.75 110 TRP B O 1
ATOM 3133 N N . ILE B 1 111 ? -1.077 18.031 -1.291 1 98.56 111 ILE B N 1
ATOM 3134 C CA . ILE B 1 111 ? -1.27 19.469 -1.138 1 98.56 111 ILE B CA 1
ATOM 3135 C C . ILE B 1 111 ? -1.647 20.094 -2.482 1 98.56 111 ILE B C 1
ATOM 3137 O O . ILE B 1 111 ? -2.555 20.922 -2.559 1 98.56 111 ILE B O 1
ATOM 3141 N N . ALA B 1 112 ? -0.913 19.703 -3.564 1 96.94 112 ALA B N 1
ATOM 3142 C CA . ALA B 1 112 ? -1.275 20.188 -4.895 1 96.94 112 ALA B CA 1
ATOM 3143 C C . ALA B 1 112 ? -2.727 19.844 -5.227 1 96.94 112 ALA B C 1
ATOM 3145 O O . ALA B 1 112 ? -3.48 20.703 -5.691 1 96.94 112 ALA B O 1
ATOM 3146 N N . ALA B 1 113 ? -3.125 18.625 -4.977 1 95.81 113 ALA B N 1
ATOM 3147 C CA . ALA B 1 113 ? -4.496 18.203 -5.223 1 95.81 113 ALA B CA 1
ATOM 3148 C C . ALA B 1 113 ? -5.488 19.031 -4.414 1 95.81 113 ALA B C 1
ATOM 3150 O O . ALA B 1 113 ? -6.539 19.422 -4.926 1 95.81 113 ALA B O 1
ATOM 3151 N N . ALA B 1 114 ? -5.172 19.281 -3.164 1 97.69 114 ALA B N 1
ATOM 3152 C CA . ALA B 1 114 ? -6.047 20.078 -2.307 1 97.69 114 ALA B CA 1
ATOM 3153 C C . ALA B 1 114 ? -6.207 21.5 -2.846 1 97.69 114 ALA B C 1
ATOM 3155 O O . ALA B 1 114 ? -7.32 22.016 -2.922 1 97.69 114 ALA B O 1
ATOM 3156 N N . LEU B 1 115 ? -5.102 22.109 -3.201 1 96.94 115 LEU B N 1
ATOM 3157 C CA . LEU B 1 115 ? -5.117 23.484 -3.729 1 96.94 115 LEU B CA 1
ATOM 3158 C C . LEU B 1 115 ? -5.918 23.547 -5.027 1 96.94 115 LEU B C 1
ATOM 3160 O O . LEU B 1 115 ? -6.617 24.531 -5.277 1 96.94 115 LEU B O 1
ATOM 3164 N N . GLU B 1 116 ? -5.875 22.547 -5.812 1 94.81 116 GLU B N 1
ATOM 3165 C CA . GLU B 1 116 ? -6.539 22.531 -7.109 1 94.81 116 GLU B CA 1
ATOM 3166 C C . GLU B 1 116 ? -8.031 22.219 -6.965 1 94.81 116 GLU B C 1
ATOM 3168 O O . GLU B 1 116 ? -8.852 22.766 -7.695 1 94.81 116 GLU B O 1
ATOM 3173 N N . GLU B 1 117 ? -8.359 21.406 -6.031 1 95 117 GLU B N 1
ATOM 3174 C CA . GLU B 1 117 ? -9.695 20.812 -6.07 1 95 117 GLU B CA 1
ATOM 3175 C C . GLU B 1 117 ? -10.594 21.391 -4.977 1 95 117 GLU B C 1
ATOM 3177 O O . GLU B 1 117 ? -11.82 21.359 -5.09 1 95 117 GLU B O 1
ATOM 3182 N N . LEU B 1 118 ? -9.969 21.859 -3.865 1 97.31 118 LEU B N 1
ATOM 3183 C CA . LEU B 1 118 ? -10.789 22.328 -2.748 1 97.31 118 LEU B CA 1
ATOM 3184 C C . LEU B 1 118 ? -10.969 23.844 -2.793 1 97.31 118 LEU B C 1
ATOM 3186 O O . LEU B 1 118 ? -10.062 24.594 -2.416 1 97.31 118 LEU B O 1
ATOM 3190 N N . GLU B 1 119 ? -12.125 24.25 -3.08 1 95.88 119 GLU B N 1
ATOM 3191 C CA . GLU B 1 119 ? -12.414 25.672 -3.227 1 95.88 119 GLU B CA 1
ATOM 3192 C C . GLU B 1 119 ? -12.32 26.406 -1.887 1 95.88 119 GLU B C 1
ATOM 3194 O O . GLU B 1 119 ? -11.938 27.578 -1.833 1 95.88 119 GLU B O 1
ATOM 3199 N N . ASN B 1 120 ? -12.633 25.703 -0.87 1 96.31 120 ASN B N 1
ATOM 3200 C CA . ASN B 1 120 ? -12.68 26.344 0.442 1 96.31 120 ASN B CA 1
ATOM 3201 C C . ASN B 1 120 ? -11.281 26.547 1.021 1 96.31 120 ASN B C 1
ATOM 3203 O O . ASN B 1 120 ? -11.109 27.281 1.991 1 96.31 120 ASN B O 1
ATOM 3207 N N . LEU B 1 121 ? -10.32 25.844 0.511 1 97.44 121 LEU B N 1
ATOM 3208 C CA . LEU B 1 121 ? -8.953 26.062 0.953 1 97.44 121 LEU B CA 1
ATOM 3209 C C . LEU B 1 121 ? -8.391 27.359 0.383 1 97.44 121 LEU B C 1
ATOM 3211 O O . LEU B 1 121 ? -8.219 27.484 -0.832 1 97.44 121 LEU B O 1
ATOM 3215 N N . LYS B 1 122 ? -8.07 28.25 1.249 1 95.75 122 LYS B N 1
ATOM 3216 C CA . LYS B 1 122 ? -7.688 29.562 0.768 1 95.75 122 LYS B CA 1
ATOM 3217 C C . LYS B 1 122 ? -6.172 29.703 0.688 1 95.75 122 LYS B C 1
ATOM 3219 O O . LYS B 1 122 ? -5.629 30.078 -0.357 1 95.75 122 LYS B O 1
ATOM 3224 N N . TYR B 1 123 ? -5.484 29.312 1.804 1 96.56 123 TYR B N 1
ATOM 3225 C CA . TYR B 1 123 ? -4.031 29.406 1.833 1 96.56 123 TYR B CA 1
ATOM 3226 C C . TYR B 1 123 ? -3.414 28.203 2.533 1 96.56 123 TYR B C 1
ATOM 3228 O O . TYR B 1 123 ? -4.039 27.594 3.406 1 96.56 123 TYR B O 1
ATOM 3236 N N . VAL B 1 124 ? -2.225 27.891 2.104 1 98.44 124 VAL B N 1
ATOM 3237 C CA . VAL B 1 124 ? -1.392 26.875 2.76 1 98.44 124 VAL B CA 1
ATOM 3238 C C . VAL B 1 124 ? -0.125 27.531 3.307 1 98.44 124 VAL B C 1
ATOM 3240 O O . VAL B 1 124 ? 0.578 28.25 2.58 1 98.44 124 VAL B O 1
ATOM 3243 N N . ILE B 1 125 ? 0.088 27.422 4.551 1 98.5 125 ILE B N 1
ATOM 3244 C CA . ILE B 1 125 ? 1.372 27.766 5.152 1 98.5 125 ILE B CA 1
ATOM 3245 C C . ILE B 1 125 ? 2.24 26.516 5.258 1 98.5 125 ILE B C 1
ATOM 3247 O O . ILE B 1 125 ? 1.91 25.578 5.992 1 98.5 125 ILE B O 1
ATOM 3251 N N . LEU B 1 126 ? 3.324 26.469 4.523 1 98.88 126 LEU B N 1
ATOM 3252 C CA . LEU B 1 126 ? 4.199 25.297 4.457 1 98.88 126 LEU B CA 1
ATOM 3253 C C . LEU B 1 126 ? 5.539 25.578 5.121 1 98.88 126 LEU B C 1
ATOM 3255 O O . LEU B 1 126 ? 6.273 26.469 4.691 1 98.88 126 LEU B O 1
ATOM 3259 N N . VAL B 1 127 ? 5.867 24.828 6.117 1 98.81 127 VAL B N 1
ATOM 3260 C CA . VAL B 1 127 ? 7.074 25.047 6.91 1 98.81 127 VAL B CA 1
ATOM 3261 C C . VAL B 1 127 ? 7.957 23.797 6.844 1 98.81 127 VAL B C 1
ATOM 3263 O O . VAL B 1 127 ? 7.52 22.703 7.199 1 98.81 127 VAL B O 1
ATOM 3266 N N . GLY B 1 128 ? 9.219 23.953 6.312 1 98.75 128 GLY B N 1
ATOM 3267 C CA . GLY B 1 128 ? 10.094 22.812 6.535 1 98.75 128 GLY B CA 1
ATOM 3268 C C . GLY B 1 128 ? 10.867 22.406 5.293 1 98.75 128 GLY B C 1
ATOM 3269 O O . GLY B 1 128 ? 12.07 22.141 5.359 1 98.75 128 GLY B O 1
ATOM 3270 N N . PRO B 1 129 ? 10.297 22.391 4.07 1 98.75 129 PRO B N 1
ATOM 3271 C CA . PRO B 1 129 ? 11.016 21.906 2.893 1 98.75 129 PRO B CA 1
ATOM 3272 C C . PRO B 1 129 ? 12.211 22.781 2.529 1 98.75 129 PRO B C 1
ATOM 3274 O O . PRO B 1 129 ? 12.273 23.938 2.953 1 98.75 129 PRO B O 1
ATOM 3277 N N . ASP B 1 130 ? 13.102 22.219 1.833 1 98.25 130 ASP B N 1
ATOM 3278 C CA . ASP B 1 130 ? 14.219 23.031 1.372 1 98.25 130 ASP B CA 1
ATOM 3279 C C . ASP B 1 130 ? 13.82 23.875 0.161 1 98.25 130 ASP B C 1
ATOM 3281 O O . ASP B 1 130 ? 12.844 23.562 -0.522 1 98.25 130 ASP B O 1
ATOM 3285 N N . GLU B 1 131 ? 14.539 24.906 -0.075 1 98.19 131 GLU B N 1
ATOM 3286 C CA . GLU B 1 131 ? 14.234 25.875 -1.124 1 98.19 131 GLU B CA 1
ATOM 3287 C C . GLU B 1 131 ? 14.32 25.234 -2.506 1 98.19 131 GLU B C 1
ATOM 3289 O O . GLU B 1 131 ? 13.531 25.562 -3.396 1 98.19 131 GLU B O 1
ATOM 3294 N N . ALA B 1 132 ? 15.266 24.359 -2.709 1 97.81 132 ALA B N 1
ATOM 3295 C CA . ALA B 1 132 ? 15.43 23.719 -4.008 1 97.81 132 ALA B CA 1
ATOM 3296 C C . ALA B 1 132 ? 14.195 22.906 -4.383 1 97.81 132 ALA B C 1
ATOM 3298 O O . ALA B 1 132 ? 13.742 22.953 -5.527 1 97.81 132 ALA B O 1
ATOM 3299 N N . ALA B 1 133 ? 13.648 22.172 -3.418 1 97.06 133 ALA B N 1
ATOM 3300 C CA . ALA B 1 133 ? 12.438 21.391 -3.652 1 97.06 133 ALA B CA 1
ATOM 3301 C C . ALA B 1 133 ? 11.25 22.281 -3.984 1 97.06 133 ALA B C 1
ATOM 3303 O O . ALA B 1 133 ? 10.469 21.984 -4.887 1 97.06 133 ALA B O 1
ATOM 3304 N N . TYR B 1 134 ? 11.141 23.359 -3.287 1 97.75 134 TYR B N 1
ATOM 3305 C CA . TYR B 1 134 ? 10.031 24.281 -3.5 1 97.75 134 TYR B CA 1
ATOM 3306 C C . TYR B 1 134 ? 10.133 24.969 -4.859 1 97.75 134 TYR B C 1
ATOM 3308 O O . TYR B 1 134 ? 9.125 25.25 -5.5 1 97.75 134 TYR B O 1
ATOM 3316 N N . GLU B 1 135 ? 11.344 25.219 -5.297 1 97.12 135 GLU B N 1
ATOM 3317 C CA . GLU B 1 135 ? 11.555 25.859 -6.594 1 97.12 135 GLU B CA 1
ATOM 3318 C C . GLU B 1 135 ? 10.984 25 -7.723 1 97.12 135 GLU B C 1
ATOM 3320 O O . GLU B 1 135 ? 10.547 25.531 -8.75 1 97.12 135 GLU B O 1
ATOM 3325 N N . GLN B 1 136 ? 10.875 23.75 -7.484 1 95.56 136 GLN B N 1
ATOM 3326 C CA . GLN B 1 136 ? 10.414 22.828 -8.523 1 95.56 136 GLN B CA 1
ATOM 3327 C C . GLN B 1 136 ? 8.891 22.75 -8.555 1 95.56 136 GLN B C 1
ATOM 3329 O O . GLN B 1 136 ? 8.32 22.172 -9.484 1 95.56 136 GLN B O 1
ATOM 3334 N N . VAL B 1 137 ? 8.266 23.25 -7.59 1 96.44 137 VAL B N 1
ATOM 3335 C CA . VAL B 1 137 ? 6.805 23.219 -7.516 1 96.44 137 VAL B CA 1
ATOM 3336 C C . VAL B 1 137 ? 6.215 24.094 -8.625 1 96.44 137 VAL B C 1
ATOM 3338 O O . VAL B 1 137 ? 6.766 25.141 -8.969 1 96.44 137 VAL B O 1
ATOM 3341 N N . ASP B 1 138 ? 5.148 23.656 -9.227 1 94.5 138 ASP B N 1
ATOM 3342 C CA . ASP B 1 138 ? 4.434 24.406 -10.25 1 94.5 138 ASP B CA 1
ATOM 3343 C C . ASP B 1 138 ? 4.109 25.828 -9.766 1 94.5 138 ASP B C 1
ATOM 3345 O O . ASP B 1 138 ? 3.561 26 -8.68 1 94.5 138 ASP B O 1
ATOM 3349 N N . GLU B 1 139 ? 4.367 26.828 -10.547 1 95 139 GLU B N 1
ATOM 3350 C CA . GLU B 1 139 ? 4.199 28.234 -10.203 1 95 139 GLU B CA 1
ATOM 3351 C C . GLU B 1 139 ? 2.736 28.562 -9.906 1 95 139 GLU B C 1
ATOM 3353 O O . GLU B 1 139 ? 2.443 29.406 -9.062 1 95 139 GLU B O 1
ATOM 3358 N N . ASN B 1 140 ? 1.823 27.875 -10.523 1 94.06 140 ASN B N 1
ATOM 3359 C CA . ASN B 1 140 ? 0.398 28.141 -10.375 1 94.06 140 ASN B CA 1
ATOM 3360 C C . ASN B 1 140 ? -0.099 27.812 -8.977 1 94.06 140 ASN B C 1
ATOM 3362 O O . ASN B 1 140 ? -1.153 28.281 -8.555 1 94.06 140 ASN B O 1
ATOM 3366 N N . LEU B 1 141 ? 0.686 27.031 -8.266 1 95.19 141 LEU B N 1
ATOM 3367 C CA . LEU B 1 141 ? 0.291 26.625 -6.922 1 95.19 141 LEU B CA 1
ATOM 3368 C C . LEU B 1 141 ? 0.835 27.594 -5.879 1 95.19 141 LEU B C 1
ATOM 3370 O O . LEU B 1 141 ? 0.29 27.703 -4.777 1 95.19 141 LEU B O 1
ATOM 3374 N N . LYS B 1 142 ? 1.811 28.312 -6.227 1 96.5 142 LYS B N 1
ATOM 3375 C CA . LYS B 1 142 ? 2.592 29.062 -5.254 1 96.5 142 LYS B CA 1
ATOM 3376 C C . LYS B 1 142 ? 1.844 30.312 -4.797 1 96.5 142 LYS B C 1
ATOM 3378 O O . LYS B 1 142 ? 2.117 30.844 -3.723 1 96.5 142 LYS B O 1
ATOM 3383 N N . ASP B 1 143 ? 0.871 30.766 -5.559 1 94.75 143 ASP B N 1
ATOM 3384 C CA . ASP B 1 143 ? 0.162 32 -5.254 1 94.75 143 ASP B CA 1
ATOM 3385 C C . ASP B 1 143 ? -0.587 31.906 -3.928 1 94.75 143 ASP B C 1
ATOM 3387 O O . ASP B 1 143 ? -0.797 32.906 -3.246 1 94.75 143 ASP B O 1
ATOM 3391 N N . ARG B 1 144 ? -0.939 30.688 -3.547 1 95.81 144 ARG B N 1
ATOM 3392 C CA . ARG B 1 144 ? -1.718 30.5 -2.326 1 95.81 144 ARG B CA 1
ATOM 3393 C C . ARG B 1 144 ? -0.903 29.766 -1.263 1 95.81 144 ARG B C 1
ATOM 3395 O O . ARG B 1 144 ? -1.463 29.234 -0.304 1 95.81 144 ARG B O 1
ATOM 3402 N N . VAL B 1 145 ? 0.441 29.75 -1.441 1 98 145 VAL B N 1
ATOM 3403 C CA . VAL B 1 145 ? 1.311 29.078 -0.486 1 98 145 VAL B CA 1
ATOM 3404 C C . VAL B 1 145 ? 2.27 30.078 0.148 1 98 145 VAL B C 1
ATOM 3406 O O . VAL B 1 145 ? 2.945 30.828 -0.558 1 98 145 VAL B O 1
ATOM 3409 N N . ILE B 1 146 ? 2.227 30.219 1.408 1 97.94 146 ILE B N 1
ATOM 3410 C CA . ILE B 1 146 ? 3.262 30.922 2.158 1 97.94 146 ILE B CA 1
ATOM 3411 C C . ILE B 1 146 ? 4.309 29.922 2.65 1 97.94 146 ILE B C 1
ATOM 3413 O O . ILE B 1 146 ? 3.986 29 3.404 1 97.94 146 ILE B O 1
ATOM 3417 N N . PHE B 1 147 ? 5.516 30.219 2.223 1 97.94 147 PHE B N 1
ATOM 3418 C CA . PHE B 1 147 ? 6.551 29.203 2.369 1 97.94 147 PHE B CA 1
ATOM 3419 C C . PHE B 1 147 ? 7.637 29.672 3.326 1 97.94 147 PHE B C 1
ATOM 3421 O O . PHE B 1 147 ? 8.188 30.766 3.164 1 97.94 147 PHE B O 1
ATOM 3428 N N . LEU B 1 148 ? 7.863 28.906 4.379 1 98.44 148 LEU B N 1
ATOM 3429 C CA . LEU B 1 148 ? 9.016 29.062 5.258 1 98.44 148 LEU B CA 1
ATOM 3430 C C . LEU B 1 148 ? 9.977 27.891 5.109 1 98.44 148 LEU B C 1
ATOM 3432 O O . LEU B 1 148 ? 9.711 26.797 5.613 1 98.44 148 LEU B O 1
ATOM 3436 N N . SER B 1 149 ? 11.172 28.141 4.551 1 98.56 149 SER B N 1
ATOM 3437 C CA . SER B 1 149 ? 12.086 27.094 4.125 1 98.56 149 SER B CA 1
ATOM 3438 C C . SER B 1 149 ? 12.93 26.594 5.289 1 98.56 149 SER B C 1
ATOM 3440 O O . SER B 1 149 ? 13.055 27.266 6.312 1 98.56 149 SER B O 1
ATOM 3442 N N . ARG B 1 150 ? 13.461 25.438 5.027 1 98.38 150 ARG B N 1
ATOM 3443 C CA . ARG B 1 150 ? 14.414 24.875 5.977 1 98.38 150 ARG B CA 1
ATOM 3444 C C . ARG B 1 150 ? 15.602 25.812 6.18 1 98.38 150 ARG B C 1
ATOM 3446 O O . ARG B 1 150 ? 16.047 26.016 7.309 1 98.38 150 ARG B O 1
ATOM 3453 N N . GLU B 1 151 ? 16.109 26.422 5.137 1 98.12 151 GLU B N 1
ATOM 3454 C CA . GLU B 1 151 ? 17.266 27.312 5.18 1 98.12 151 GLU B CA 1
ATOM 3455 C C . GLU B 1 151 ? 16.969 28.562 6.02 1 98.12 151 GLU B C 1
ATOM 3457 O O . GLU B 1 151 ? 17.797 28.984 6.832 1 98.12 151 GLU B O 1
ATOM 3462 N N . LYS B 1 152 ? 15.82 29.125 5.828 1 97.69 152 LYS B N 1
ATOM 3463 C CA . LYS B 1 152 ? 15.438 30.297 6.621 1 97.69 152 LYS B CA 1
ATOM 3464 C C . LYS B 1 152 ? 15.258 29.922 8.094 1 97.69 152 LYS B C 1
ATOM 3466 O O . LYS B 1 152 ? 15.68 30.672 8.977 1 97.69 152 LYS B O 1
ATOM 3471 N N . LEU B 1 153 ? 14.633 28.766 8.352 1 97.62 153 LEU B N 1
ATOM 3472 C CA . LEU B 1 153 ? 14.422 28.297 9.711 1 97.62 153 LEU B CA 1
ATOM 3473 C C . LEU B 1 153 ? 15.758 28.125 10.438 1 97.62 153 LEU B C 1
ATOM 3475 O O . LEU B 1 153 ? 15.844 28.391 11.641 1 97.62 153 LEU B O 1
ATOM 3479 N N . GLN B 1 154 ? 16.766 27.734 9.734 1 95.81 154 GLN B N 1
ATOM 3480 C CA . GLN B 1 154 ? 18.078 27.453 10.32 1 95.81 154 GLN B CA 1
ATOM 3481 C C . GLN B 1 154 ? 18.75 28.719 10.812 1 95.81 154 GLN B C 1
ATOM 3483 O O . GLN B 1 154 ? 19.547 28.688 11.758 1 95.81 154 GLN B O 1
ATOM 3488 N N . VAL B 1 155 ? 18.469 29.828 10.203 1 96.81 155 VAL B N 1
ATOM 3489 C CA . VAL B 1 155 ? 19.172 31.062 10.547 1 96.81 155 VAL B CA 1
ATOM 3490 C C . VAL B 1 155 ? 18.328 31.906 11.477 1 96.81 155 VAL B C 1
ATOM 3492 O O . VAL B 1 155 ? 18.797 32.906 12.031 1 96.81 155 VAL B O 1
ATOM 3495 N N . MET B 1 156 ? 17.047 31.547 11.641 1 97.06 156 MET B N 1
ATOM 3496 C CA . MET B 1 156 ? 16.141 32.281 12.531 1 97.06 156 MET B CA 1
ATOM 3497 C C . MET B 1 156 ? 16.281 31.781 13.969 1 97.06 156 MET B C 1
ATOM 3499 O O . MET B 1 156 ? 16.438 30.594 14.211 1 97.06 156 MET B O 1
ATOM 3503 N N . ASN B 1 157 ? 16.281 32.688 14.852 1 95.62 157 ASN B N 1
ATOM 3504 C CA . ASN B 1 157 ? 16.141 32.281 16.234 1 95.62 157 ASN B CA 1
ATOM 3505 C C . ASN B 1 157 ? 14.688 32.031 16.625 1 95.62 157 ASN B C 1
ATOM 3507 O O . ASN B 1 157 ? 13.789 32.219 15.797 1 95.62 157 ASN B O 1
ATOM 3511 N N . ASP B 1 158 ? 14.398 31.609 17.797 1 94.75 158 ASP B N 1
ATOM 3512 C CA . ASP B 1 158 ? 13.07 31.219 18.25 1 94.75 158 ASP B CA 1
ATOM 3513 C C . ASP B 1 158 ? 12.086 32.375 18.125 1 94.75 158 ASP B C 1
ATOM 3515 O O . ASP B 1 158 ? 10.961 32.188 17.656 1 94.75 158 ASP B O 1
ATOM 3519 N N . GLU B 1 159 ? 12.492 33.531 18.531 1 95.75 159 GLU B N 1
ATOM 3520 C CA . GLU B 1 159 ? 11.625 34.719 18.5 1 95.75 159 GLU B CA 1
ATOM 3521 C C . GLU B 1 159 ? 11.234 35.062 17.078 1 95.75 159 GLU B C 1
ATOM 3523 O O . GLU B 1 159 ? 10.078 35.406 16.812 1 95.75 159 GLU B O 1
ATOM 3528 N N . GLU B 1 160 ? 12.18 35.031 16.25 1 96.88 160 GLU B N 1
ATOM 3529 C CA . GLU B 1 160 ? 11.945 35.344 14.844 1 96.88 160 GLU B CA 1
ATOM 3530 C C . GLU B 1 160 ? 10.992 34.344 14.203 1 96.88 160 GLU B C 1
ATOM 3532 O O . GLU B 1 160 ? 10.078 34.719 13.469 1 96.88 160 GLU B O 1
ATOM 3537 N N . ARG B 1 161 ? 11.227 33.062 14.445 1 96.75 161 ARG B N 1
ATOM 3538 C CA . ARG B 1 161 ? 10.383 32 13.898 1 96.75 161 ARG B CA 1
ATOM 3539 C C . ARG B 1 161 ? 8.945 32.156 14.383 1 96.75 161 ARG B C 1
ATOM 3541 O O . ARG B 1 161 ? 8.008 32.094 13.586 1 96.75 161 ARG B O 1
ATOM 3548 N N . ASN B 1 162 ? 8.812 32.375 15.672 1 96.44 162 ASN B N 1
ATOM 3549 C CA . ASN B 1 162 ? 7.484 32.5 16.266 1 96.44 162 ASN B CA 1
ATOM 3550 C C . ASN B 1 162 ? 6.77 33.75 15.758 1 96.44 162 ASN B C 1
ATOM 3552 O O . ASN B 1 162 ? 5.562 33.719 15.516 1 96.44 162 ASN B O 1
ATOM 3556 N N . TRP B 1 163 ? 7.555 34.781 15.609 1 96.31 163 TRP B N 1
ATOM 3557 C CA . TRP B 1 163 ? 6.984 36.031 15.078 1 96.31 163 TRP B CA 1
ATOM 3558 C C . TRP B 1 163 ? 6.48 35.812 13.648 1 96.31 163 TRP B C 1
ATOM 3560 O O . TRP B 1 163 ? 5.379 36.25 13.305 1 96.31 163 TRP B O 1
ATOM 3570 N N . PHE B 1 164 ? 7.242 35.25 12.875 1 96.12 164 PHE B N 1
ATOM 3571 C CA . PHE B 1 164 ? 6.855 34.969 11.492 1 96.12 164 PHE B CA 1
ATOM 3572 C C . PHE B 1 164 ? 5.559 34.156 11.453 1 96.12 164 PHE B C 1
ATOM 3574 O O . PHE B 1 164 ? 4.645 34.469 10.688 1 96.12 164 PHE B O 1
ATOM 3581 N N . LEU B 1 165 ? 5.469 33.094 12.195 1 97.5 165 LEU B N 1
ATOM 3582 C CA . LEU B 1 165 ? 4.293 32.219 12.219 1 97.5 165 LEU B CA 1
ATOM 3583 C C . LEU B 1 165 ? 3.059 33 12.672 1 97.5 165 LEU B C 1
ATOM 3585 O O . LEU B 1 165 ? 1.99 32.875 12.07 1 97.5 165 LEU B O 1
ATOM 3589 N N . ARG B 1 166 ? 3.217 33.781 13.727 1 95.75 166 ARG B N 1
ATOM 3590 C CA . ARG B 1 166 ? 2.109 34.594 14.25 1 95.75 166 ARG B CA 1
ATOM 3591 C C . ARG B 1 166 ? 1.598 35.562 13.203 1 95.75 166 ARG B C 1
ATOM 3593 O O . ARG B 1 166 ? 0.39 35.656 12.969 1 95.75 166 ARG B O 1
ATOM 3600 N N . GLU B 1 167 ? 2.52 36.25 12.594 1 95.31 167 GLU B N 1
ATOM 3601 C CA . GLU B 1 167 ? 2.15 37.25 11.594 1 95.31 167 GLU B CA 1
ATOM 3602 C C . GLU B 1 167 ? 1.491 36.594 10.375 1 95.31 167 GLU B C 1
ATOM 3604 O O . GLU B 1 167 ? 0.498 37.094 9.859 1 95.31 167 GLU B O 1
ATOM 3609 N N . THR B 1 168 ? 2.088 35.531 9.953 1 95.69 168 THR B N 1
ATOM 3610 C CA . THR B 1 168 ? 1.577 34.844 8.773 1 95.69 168 THR B CA 1
ATOM 3611 C C . THR B 1 168 ? 0.173 34.312 9.031 1 95.69 168 THR B C 1
ATOM 3613 O O . THR B 1 168 ? -0.738 34.531 8.227 1 95.69 168 THR B O 1
ATOM 3616 N N . VAL B 1 169 ? -0.038 33.594 10.117 1 95.5 169 VAL B N 1
ATOM 3617 C CA . VAL B 1 169 ? -1.341 33.031 10.461 1 95.5 169 VAL B CA 1
ATOM 3618 C C . VAL B 1 169 ? -2.365 34.156 10.602 1 95.5 169 VAL B C 1
ATOM 3620 O O . VAL B 1 169 ? -3.484 34.031 10.094 1 95.5 169 VAL B O 1
ATOM 3623 N N . SER B 1 170 ? -1.948 35.219 11.266 1 92.44 170 SER B N 1
ATOM 3624 C CA . SER B 1 170 ? -2.832 36.344 11.422 1 92.44 170 SER B CA 1
ATOM 3625 C C . SER B 1 170 ? -3.225 36.938 10.07 1 92.44 170 SER B C 1
ATOM 3627 O O . SER B 1 170 ? -4.395 37.25 9.836 1 92.44 170 SER B O 1
ATOM 3629 N N . GLU B 1 171 ? -2.289 37.094 9.258 1 91.19 171 GLU B N 1
ATOM 3630 C CA . GLU B 1 171 ? -2.527 37.688 7.949 1 91.19 171 GLU B CA 1
ATOM 3631 C C . GLU B 1 171 ? -3.43 36.812 7.086 1 91.19 171 GLU B C 1
ATOM 3633 O O . GLU B 1 171 ? -4.441 37.281 6.559 1 91.19 171 GLU B O 1
ATOM 3638 N N . VAL B 1 172 ? -3.137 35.562 7.02 1 91.81 172 VAL B N 1
ATOM 3639 C CA . VAL B 1 172 ? -3.818 34.688 6.062 1 91.81 172 VAL B CA 1
ATOM 3640 C C . VAL B 1 172 ? -5.203 34.312 6.59 1 91.81 172 VAL B C 1
ATOM 3642 O O . VAL B 1 172 ? -6.152 34.188 5.812 1 91.81 172 VAL B O 1
ATOM 3645 N N . CYS B 1 173 ? -5.324 34.156 7.828 1 91.25 173 CYS B N 1
ATOM 3646 C CA . CYS B 1 173 ? -6.605 33.719 8.391 1 91.25 173 CYS B CA 1
ATOM 3647 C C . CYS B 1 173 ? -7.531 34.938 8.586 1 91.25 173 CYS B C 1
ATOM 3649 O O . CYS B 1 173 ? -8.742 34.75 8.766 1 91.25 173 CYS B O 1
ATOM 3651 N N . ASN B 1 174 ? -6.977 36.094 8.484 1 83 174 ASN B N 1
ATOM 3652 C CA . ASN B 1 174 ? -7.812 37.281 8.523 1 83 174 ASN B CA 1
ATOM 3653 C C . ASN B 1 174 ? -8.047 37.844 7.125 1 83 174 ASN B C 1
ATOM 3655 O O . ASN B 1 174 ? -8.547 38.969 6.98 1 83 174 ASN B O 1
ATOM 3659 N N . TRP B 1 175 ? -7.59 37.094 6.027 1 64.25 175 TRP B N 1
ATOM 3660 C CA . TRP B 1 175 ? -7.59 37.562 4.648 1 64.25 175 TRP B CA 1
ATOM 3661 C C . TRP B 1 175 ? -8.969 38.094 4.25 1 64.25 175 TRP B C 1
ATOM 3663 O O . TRP B 1 175 ? -9.078 39.062 3.498 1 64.25 175 TRP B O 1
ATOM 3673 N N . ARG B 1 176 ? -10.133 37.5 4.422 1 56.66 176 ARG B N 1
ATOM 3674 C CA . ARG B 1 176 ? -11.391 38.062 3.93 1 56.66 176 ARG B CA 1
ATOM 3675 C C . ARG B 1 176 ? -11.531 39.531 4.293 1 56.66 176 ARG B C 1
ATOM 3677 O O . ARG B 1 176 ? -12.281 40.25 3.65 1 56.66 176 ARG B O 1
ATOM 3684 N N . LYS B 1 177 ? -10.781 39.938 5.266 1 51.69 177 LYS B N 1
ATOM 3685 C CA . LYS B 1 177 ? -10.945 41.344 5.555 1 51.69 177 LYS B CA 1
ATOM 3686 C C . LYS B 1 177 ? -10.531 42.219 4.367 1 51.69 177 LYS B C 1
ATOM 3688 O O . LYS B 1 177 ? -11.164 43.219 4.078 1 51.69 177 LYS B O 1
ATOM 3693 N N . SER B 1 178 ? -9.469 41.688 3.559 1 47.62 178 SER B N 1
ATOM 3694 C CA . SER B 1 178 ? -8.922 42.594 2.574 1 47.62 178 SER B CA 1
ATOM 3695 C C . SER B 1 178 ? -9.758 42.625 1.298 1 47.62 178 SER B C 1
ATOM 3697 O O . SER B 1 178 ? -9.578 43.469 0.441 1 47.62 178 SER B O 1
ATOM 3699 N N . GLU B 1 179 ? -10.219 41.406 0.83 1 50.44 179 GLU B N 1
ATOM 3700 C CA . GLU B 1 179 ? -10.828 41.469 -0.494 1 50.44 179 GLU B CA 1
ATOM 3701 C C . GLU B 1 179 ? -12.164 42.219 -0.455 1 50.44 179 GLU B C 1
ATOM 3703 O O . GLU B 1 179 ? -12.938 42.156 -1.413 1 50.44 179 GLU B O 1
ATOM 3708 N N . GLY B 1 180 ? -12.375 43.219 0.427 1 46.19 180 GLY B N 1
ATOM 3709 C CA . GLY B 1 180 ? -13.547 44.094 0.411 1 46.19 180 GLY B CA 1
ATOM 3710 C C . GLY B 1 180 ? -14.828 43.344 0.746 1 46.19 180 GLY B C 1
ATOM 3711 O O . GLY B 1 180 ? -15.922 43.812 0.433 1 46.19 180 GLY B O 1
ATOM 3712 N N . LEU B 1 181 ? -14.734 42.062 0.767 1 46.78 181 LEU B N 1
ATOM 3713 C CA . LEU B 1 181 ? -16.031 41.438 1.01 1 46.78 181 LEU B CA 1
ATOM 3714 C C . LEU B 1 181 ? -16.656 42 2.289 1 46.78 181 LEU B C 1
ATOM 3716 O O . LEU B 1 181 ? -15.961 42.5 3.162 1 46.78 181 LEU B O 1
ATOM 3720 N N . GLN B 1 182 ? -18.156 41.875 2.482 1 44.34 182 GLN 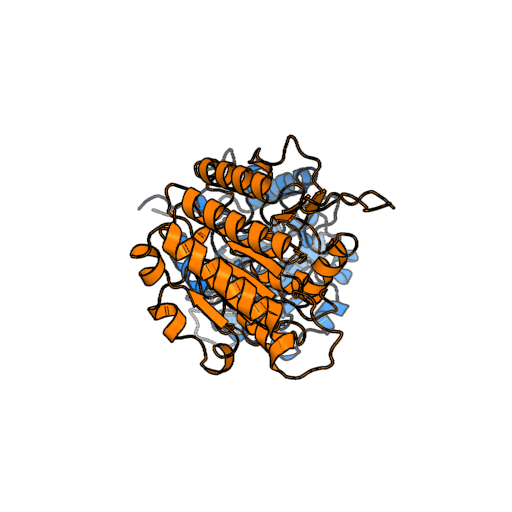B N 1
ATOM 3721 C CA . GLN B 1 182 ? -19.094 42.531 3.383 1 44.34 182 GLN B CA 1
ATOM 3722 C C . GLN B 1 182 ? -18.578 42.531 4.816 1 44.34 182 GLN B C 1
ATOM 3724 O O . GLN B 1 182 ? -17.797 41.656 5.199 1 44.34 182 GLN B O 1
ATOM 3729 N N . GLU B 1 183 ? -18.859 43.594 5.617 1 45.91 183 GLU B N 1
ATOM 3730 C CA . GLU B 1 183 ? -18.703 44.062 6.996 1 45.91 183 GLU B CA 1
ATOM 3731 C C . GLU B 1 183 ? -18.578 42.875 7.957 1 45.91 183 GLU B C 1
ATOM 3733 O O . GLU B 1 183 ? -17.766 42.906 8.891 1 45.91 183 GLU B O 1
ATOM 3738 N N . ASP B 1 184 ? -19.578 42.031 7.957 1 45.94 184 ASP B N 1
ATOM 3739 C CA . ASP B 1 184 ? -19.828 41.062 9.023 1 45.94 184 ASP B CA 1
ATOM 3740 C C . ASP B 1 184 ? -18.781 39.938 9.016 1 45.94 184 ASP B C 1
ATOM 3742 O O . ASP B 1 184 ? -18.875 39 9.805 1 45.94 184 ASP B O 1
ATOM 3746 N N . ALA B 1 185 ? -17.938 39.75 7.965 1 48.06 185 ALA B N 1
ATOM 3747 C CA . ALA B 1 185 ? -17.188 38.531 7.758 1 48.06 185 ALA B CA 1
ATOM 3748 C C . ALA B 1 185 ? -15.859 38.562 8.5 1 48.06 185 ALA B C 1
ATOM 3750 O O . ALA B 1 185 ? -14.797 38.656 7.879 1 48.06 185 ALA B O 1
ATOM 3751 N N . GLU B 1 186 ? -15.508 39.406 9.406 1 53.72 186 GLU B N 1
ATOM 3752 C CA . GLU B 1 186 ? -14.398 39.562 10.344 1 53.72 186 GLU B CA 1
ATOM 3753 C C . GLU B 1 186 ? -13.961 38.219 10.922 1 53.72 186 GLU B C 1
ATOM 3755 O O . GLU B 1 186 ? -13.328 38.156 11.977 1 53.72 186 GLU B O 1
ATOM 3760 N N . LYS B 1 187 ? -14.273 37.125 10.422 1 69.94 187 LYS B N 1
ATOM 3761 C CA . LYS B 1 187 ? -14.094 35.906 11.203 1 69.94 187 LYS B CA 1
ATOM 3762 C C . LYS B 1 187 ? -12.805 35.188 10.812 1 69.94 187 LYS B C 1
ATOM 3764 O O . LYS B 1 187 ? -12.5 35.062 9.625 1 69.94 187 LYS B O 1
ATOM 3769 N N . PHE B 1 188 ? -11.727 35.281 11.719 1 84.06 188 PHE B N 1
ATOM 3770 C CA . PHE B 1 188 ? -10.57 34.375 11.648 1 84.06 188 PHE B CA 1
ATOM 3771 C C . PHE B 1 188 ? -10.945 33.031 11.031 1 84.06 188 PHE B C 1
ATOM 3773 O O . PHE B 1 188 ? -11.781 32.312 11.57 1 84.06 188 PHE B O 1
ATOM 3780 N N . LEU B 1 189 ? -10.469 32.875 9.797 1 92.81 189 LEU B N 1
ATOM 3781 C CA . LEU B 1 189 ? -10.766 31.609 9.133 1 92.81 189 LEU B CA 1
ATOM 3782 C C . LEU B 1 189 ? -10.273 30.422 9.969 1 92.81 189 LEU B C 1
ATOM 3784 O O . LEU B 1 189 ? -9.195 30.484 10.57 1 92.81 189 LEU B O 1
ATOM 3788 N N . PRO B 1 190 ? -11.07 29.391 10.016 1 95 190 PRO B N 1
ATOM 3789 C CA . PRO B 1 190 ? -10.578 28.188 10.695 1 95 190 PRO B CA 1
ATOM 3790 C C . PRO B 1 190 ? -9.234 27.703 10.141 1 95 190 PRO B C 1
ATOM 3792 O O . PRO B 1 190 ? -8.969 27.844 8.945 1 95 190 PRO B O 1
ATOM 3795 N N . LEU B 1 191 ? -8.43 27.172 11.039 1 97.06 191 LEU B N 1
ATOM 3796 C CA . LEU B 1 191 ? -7.094 26.688 10.672 1 97.06 191 LEU B CA 1
ATOM 3797 C C . LEU B 1 191 ? -6.973 25.188 10.906 1 97.06 191 LEU B C 1
ATOM 3799 O O . LEU B 1 191 ? -7.289 24.703 11.992 1 97.06 191 LEU B O 1
ATOM 3803 N N . TYR B 1 192 ? -6.641 24.453 9.852 1 98.38 192 TYR B N 1
ATOM 3804 C CA . TYR B 1 192 ? -6.262 23.047 9.984 1 98.38 192 TYR B CA 1
ATOM 3805 C C . TYR B 1 192 ? -4.75 22.906 10.094 1 98.38 192 TYR B C 1
ATOM 3807 O O . TYR B 1 192 ? -4 23.578 9.383 1 98.38 192 TYR B O 1
ATOM 3815 N N . ILE B 1 193 ? -4.258 22.031 10.984 1 98.75 193 ILE B N 1
ATOM 3816 C CA . ILE B 1 193 ? -2.824 21.844 11.188 1 98.75 193 ILE B CA 1
ATOM 3817 C C . ILE B 1 193 ? -2.43 20.406 10.875 1 98.75 193 ILE B C 1
ATOM 3819 O O . ILE B 1 193 ? -2.998 19.469 11.438 1 98.75 193 ILE B O 1
ATOM 3823 N N . SER B 1 194 ? -1.531 20.219 9.977 1 98.94 194 SER B N 1
ATOM 3824 C CA . SER B 1 194 ? -0.994 18.906 9.641 1 98.94 194 SER B CA 1
ATOM 3825 C C . SER B 1 194 ? 0.503 18.844 9.922 1 98.94 194 SER B C 1
ATOM 3827 O O . SER B 1 194 ? 1.265 19.703 9.477 1 98.94 194 SER B O 1
ATOM 3829 N N . VAL B 1 195 ? 0.94 17.812 10.625 1 98.94 195 VAL B N 1
ATOM 3830 C CA . VAL B 1 195 ? 2.348 17.656 10.977 1 98.94 195 VAL B CA 1
ATOM 3831 C C . VAL B 1 195 ? 2.873 16.328 10.43 1 98.94 195 VAL B C 1
ATOM 3833 O O . VAL B 1 195 ? 2.332 15.266 10.742 1 98.94 195 VAL B O 1
ATOM 3836 N N . ASP B 1 196 ? 3.816 16.391 9.602 1 98.94 196 ASP B N 1
ATOM 3837 C CA . ASP B 1 196 ? 4.652 15.242 9.273 1 98.94 196 ASP B CA 1
ATOM 3838 C C . ASP B 1 196 ? 5.957 15.266 10.07 1 98.94 196 ASP B C 1
ATOM 3840 O O . ASP B 1 196 ? 6.754 16.203 9.93 1 98.94 196 ASP B O 1
ATOM 3844 N N . LYS B 1 197 ? 6.199 14.312 10.812 1 98.62 197 LYS B N 1
ATOM 3845 C CA . LYS B 1 197 ? 7.34 14.289 11.727 1 98.62 197 LYS B CA 1
ATOM 3846 C C . LYS B 1 197 ? 8.656 14.234 10.953 1 98.62 197 LYS B C 1
ATOM 3848 O O . LYS B 1 197 ? 9.727 14.461 11.523 1 98.62 197 LYS B O 1
ATOM 3853 N N . ASP B 1 198 ? 8.562 14.008 9.641 1 98.44 198 ASP B N 1
ATOM 3854 C CA . ASP B 1 198 ? 9.82 13.969 8.898 1 98.44 198 ASP B CA 1
ATOM 3855 C C . ASP B 1 198 ? 10.438 15.359 8.789 1 98.44 198 ASP B C 1
ATOM 3857 O O . ASP B 1 198 ? 11.57 15.508 8.32 1 98.44 198 ASP B O 1
ATOM 3861 N N . VAL B 1 199 ? 9.758 16.375 9.25 1 98.88 199 VAL B N 1
ATOM 3862 C CA . VAL B 1 199 ? 10.344 17.703 9.352 1 98.88 199 VAL B CA 1
ATOM 3863 C C . VAL B 1 199 ? 11.398 17.719 10.461 1 98.88 199 VAL B C 1
ATOM 3865 O O . VAL B 1 199 ? 12.273 18.594 10.477 1 98.88 199 VAL B O 1
ATOM 3868 N N . LEU B 1 200 ? 11.336 16.797 11.375 1 98.62 200 LEU B N 1
ATOM 3869 C CA . LEU B 1 200 ? 12.219 16.719 12.531 1 98.62 200 LEU B CA 1
ATOM 3870 C C . LEU B 1 200 ? 13.562 16.109 12.156 1 98.62 200 LEU B C 1
ATOM 3872 O O . LEU B 1 200 ? 13.664 15.398 11.156 1 98.62 200 LEU B O 1
ATOM 3876 N N . CYS B 1 201 ? 14.531 16.375 12.984 1 97.94 201 CYS B N 1
ATOM 3877 C CA . CYS B 1 201 ? 15.828 15.711 12.852 1 97.94 201 CYS B CA 1
ATOM 3878 C C . CYS B 1 201 ? 15.75 14.25 13.289 1 97.94 201 CYS B C 1
ATOM 3880 O O . CYS B 1 201 ? 14.797 13.852 13.961 1 97.94 201 CYS B O 1
ATOM 3882 N N . THR B 1 202 ? 16.734 13.508 12.984 1 95.31 202 THR B N 1
ATOM 3883 C CA . THR B 1 202 ? 16.719 12.055 13.172 1 95.31 202 THR B CA 1
ATOM 3884 C C . THR B 1 202 ? 16.812 11.711 14.656 1 95.31 202 THR B C 1
ATOM 3886 O O . THR B 1 202 ? 16.422 10.609 15.062 1 95.31 202 THR B O 1
ATOM 3889 N N . GLU B 1 203 ? 17.25 12.617 15.5 1 95.38 203 GLU B N 1
ATOM 3890 C CA . GLU B 1 203 ? 17.312 12.375 16.938 1 95.38 203 GLU B CA 1
ATOM 3891 C C . GLU B 1 203 ? 15.93 12.406 17.562 1 95.38 203 GLU B C 1
ATOM 3893 O O . GLU B 1 203 ? 15.672 11.711 18.562 1 95.38 203 GLU B O 1
ATOM 3898 N N . ASP B 1 204 ? 15.031 13.141 16.969 1 97.5 204 ASP B N 1
ATOM 3899 C CA . ASP B 1 204 ? 13.734 13.383 17.594 1 97.5 204 ASP B CA 1
ATOM 3900 C C . ASP B 1 204 ? 12.641 12.523 16.953 1 97.5 204 ASP B C 1
ATOM 3902 O O . ASP B 1 204 ? 11.555 12.367 17.516 1 97.5 204 ASP B O 1
ATOM 3906 N N . ALA B 1 205 ? 12.883 11.945 15.789 1 96.31 205 ALA B N 1
ATOM 3907 C CA . ALA B 1 205 ? 11.977 11.008 15.133 1 96.31 205 ALA B CA 1
ATOM 3908 C C . ALA B 1 205 ? 12.703 10.203 14.055 1 96.31 205 ALA B C 1
ATOM 3910 O O . ALA B 1 205 ? 13.703 10.656 13.492 1 96.31 205 ALA B O 1
ATOM 3911 N N . GLN B 1 206 ? 12.289 9.055 13.859 1 94.75 206 GLN B N 1
ATOM 3912 C CA . GLN B 1 206 ? 12.727 8.227 12.742 1 94.75 206 GLN B CA 1
ATOM 3913 C C . GLN B 1 206 ? 11.57 7.934 11.789 1 94.75 206 GLN B C 1
ATOM 3915 O O . GLN B 1 206 ? 10.57 7.32 12.188 1 94.75 206 GLN B O 1
ATOM 3920 N N . THR B 1 207 ? 11.703 8.391 10.547 1 94.5 207 THR B N 1
ATOM 3921 C CA . THR B 1 207 ? 10.57 8.289 9.625 1 94.5 207 THR B CA 1
ATOM 3922 C C . THR B 1 207 ? 10.961 7.508 8.375 1 94.5 207 THR B C 1
ATOM 3924 O O . THR B 1 207 ? 12.133 7.172 8.18 1 94.5 207 THR B O 1
ATOM 3927 N N . THR B 1 208 ? 10 7.168 7.543 1 90.12 208 THR B N 1
ATOM 3928 C CA . THR B 1 208 ? 10.18 6.391 6.32 1 90.12 208 THR B CA 1
ATOM 3929 C C . THR B 1 208 ? 10.766 7.258 5.207 1 90.12 208 THR B C 1
ATOM 3931 O O . THR B 1 208 ? 11.344 6.742 4.25 1 90.12 208 THR B O 1
ATOM 3934 N N . TRP B 1 209 ? 10.703 8.523 5.328 1 93.56 209 TRP B N 1
ATOM 3935 C CA . TRP B 1 209 ? 11.141 9.461 4.301 1 93.56 209 TRP B CA 1
ATOM 3936 C C . TRP B 1 209 ? 12.352 10.266 4.77 1 93.56 209 TRP B C 1
ATOM 3938 O O . TRP B 1 209 ? 12.68 10.266 5.957 1 93.56 209 TRP B O 1
ATOM 3948 N N . SER B 1 210 ? 12.984 10.953 3.805 1 95.81 210 SER B N 1
ATOM 3949 C CA . SER B 1 210 ? 14.078 11.844 4.191 1 95.81 210 SER B CA 1
ATOM 3950 C C . SER B 1 210 ? 13.602 12.898 5.184 1 95.81 210 SER B C 1
ATOM 3952 O O . SER B 1 210 ? 12.477 13.391 5.086 1 95.81 210 SER B O 1
ATOM 3954 N N . GLN B 1 211 ? 14.555 13.227 6.039 1 96.94 211 GLN B N 1
ATOM 3955 C CA . GLN B 1 211 ? 14.102 14.047 7.16 1 96.94 211 GLN B CA 1
ATOM 3956 C C . GLN B 1 211 ? 14.805 15.398 7.168 1 96.94 211 GLN B C 1
ATOM 3958 O O . GLN B 1 211 ? 15.828 15.578 6.5 1 96.94 211 GLN B O 1
ATOM 3963 N N . GLY B 1 212 ? 14.125 16.344 7.848 1 98.12 212 GLY B N 1
ATOM 3964 C CA . GLY B 1 212 ? 14.711 17.656 8.094 1 98.12 212 GLY B CA 1
ATOM 3965 C C . GLY B 1 212 ? 15.609 17.688 9.312 1 98.12 212 GLY B C 1
ATOM 3966 O O . GLY B 1 212 ? 16.188 16.656 9.688 1 98.12 212 GLY B O 1
ATOM 3967 N N . ASP B 1 213 ? 15.836 18.875 9.797 1 98.12 213 ASP B N 1
ATOM 3968 C CA . ASP B 1 213 ? 16.766 19.031 10.914 1 98.12 213 ASP B CA 1
ATOM 3969 C C . ASP B 1 213 ? 16.125 19.797 12.062 1 98.12 213 ASP B C 1
ATOM 3971 O O . ASP B 1 213 ? 16.812 20.219 12.992 1 98.12 213 ASP B O 1
ATOM 3975 N N . MET B 1 214 ? 14.82 20.031 11.984 1 98.31 214 MET B N 1
ATOM 3976 C CA . MET B 1 214 ? 14.117 20.766 13.031 1 98.31 214 MET B CA 1
ATOM 3977 C C . MET B 1 214 ? 14.07 19.953 14.328 1 98.31 214 MET B C 1
ATOM 3979 O O . MET B 1 214 ? 13.844 18.75 14.305 1 98.31 214 MET B O 1
ATOM 3983 N N . ARG B 1 215 ? 14.305 20.609 15.406 1 98.12 215 ARG B N 1
ATOM 3984 C CA . ARG B 1 215 ? 14.148 19.953 16.703 1 98.12 215 ARG B CA 1
ATOM 3985 C C . ARG B 1 215 ? 12.688 19.906 17.125 1 98.12 215 ARG B C 1
ATOM 3987 O O . ARG B 1 215 ? 11.914 20.812 16.812 1 98.12 215 ARG B O 1
ATOM 3994 N N . LEU B 1 216 ? 12.352 18.859 17.891 1 98.56 216 LEU B N 1
ATOM 3995 C CA . LEU B 1 216 ? 10.992 18.719 18.422 1 98.56 216 LEU B CA 1
ATOM 3996 C C . LEU B 1 216 ? 10.594 19.938 19.234 1 98.56 216 LEU B C 1
ATOM 3998 O O . LEU B 1 216 ? 9.461 20.406 19.141 1 98.56 216 LEU B O 1
ATOM 4002 N N . THR B 1 217 ? 11.492 20.469 19.984 1 98 217 THR B N 1
ATOM 4003 C CA . THR B 1 217 ? 11.219 21.641 20.812 1 98 217 THR B CA 1
ATOM 4004 C C . THR B 1 217 ? 10.844 22.828 19.938 1 98 217 THR B C 1
ATOM 4006 O O . THR B 1 217 ? 9.969 23.625 20.297 1 98 217 THR B O 1
ATOM 4009 N N . THR B 1 218 ? 11.484 22.953 18.844 1 98.06 218 THR B N 1
ATOM 4010 C CA . THR B 1 218 ? 11.188 24.031 17.906 1 98.06 218 THR B CA 1
ATOM 4011 C C . THR B 1 218 ? 9.789 23.875 17.312 1 98.06 218 THR B C 1
ATOM 4013 O O . THR B 1 218 ? 9.023 24.828 17.234 1 98.06 218 THR B O 1
ATOM 4016 N N . LEU B 1 219 ? 9.461 22.672 16.875 1 98.56 219 LEU B N 1
ATOM 4017 C CA . LEU B 1 219 ? 8.141 22.375 16.344 1 98.56 219 LEU B CA 1
ATOM 4018 C C . LEU B 1 219 ? 7.055 22.688 17.375 1 98.56 219 LEU B C 1
ATOM 4020 O O . LEU B 1 219 ? 6.082 23.375 17.062 1 98.56 219 LEU B O 1
ATOM 4024 N N . VAL B 1 220 ? 7.238 22.203 18.578 1 98.38 220 VAL B N 1
ATOM 4025 C CA . VAL B 1 220 ? 6.266 22.391 19.656 1 98.38 220 VAL B CA 1
ATOM 4026 C C . VAL B 1 220 ? 6.086 23.875 19.938 1 98.38 220 VAL B C 1
ATOM 4028 O O . VAL B 1 220 ? 4.957 24.359 20.078 1 98.38 220 VAL B O 1
ATOM 4031 N N . SER B 1 221 ? 7.18 24.578 19.969 1 97.88 221 SER B N 1
ATOM 4032 C CA . SER B 1 221 ? 7.129 26.031 20.188 1 97.88 221 SER B CA 1
ATOM 4033 C C . SER B 1 221 ? 6.344 26.734 19.094 1 97.88 221 SER B C 1
ATOM 4035 O O . SER B 1 221 ? 5.539 27.625 19.375 1 97.88 221 SER B O 1
ATOM 4037 N N . GLY B 1 222 ? 6.613 26.359 17.891 1 97.88 222 GLY B N 1
ATOM 4038 C CA . GLY B 1 222 ? 5.891 26.938 16.781 1 97.88 222 GLY B CA 1
ATOM 4039 C C . GLY B 1 222 ? 4.398 26.672 16.828 1 97.88 222 GLY B C 1
ATOM 4040 O O . GLY B 1 222 ? 3.592 27.578 16.625 1 97.88 222 GLY B O 1
ATOM 4041 N N . VAL B 1 223 ? 4.047 25.453 17.109 1 98.19 223 VAL B N 1
ATOM 4042 C CA . VAL B 1 223 ? 2.643 25.062 17.188 1 98.19 223 VAL B CA 1
ATOM 4043 C C . VAL B 1 223 ? 1.961 25.828 18.328 1 98.19 223 VAL B C 1
ATOM 4045 O O . VAL B 1 223 ? 0.844 26.328 18.156 1 98.19 223 VAL B O 1
ATOM 4048 N N . GLN B 1 224 ? 2.607 25.969 19.438 1 97.62 224 GLN B N 1
ATOM 4049 C CA . GLN B 1 224 ? 2.053 26.719 20.562 1 97.62 224 GLN B CA 1
ATOM 4050 C C . GLN B 1 224 ? 1.806 28.172 20.188 1 97.62 224 GLN B C 1
ATOM 4052 O O . GLN B 1 224 ? 0.77 28.75 20.531 1 97.62 224 GLN B O 1
ATOM 4057 N N . THR B 1 225 ? 2.752 28.734 19.5 1 97.44 225 THR B N 1
ATOM 4058 C CA . THR B 1 225 ? 2.623 30.109 19.031 1 97.44 225 THR B CA 1
ATOM 4059 C C . THR B 1 225 ? 1.388 30.266 18.141 1 97.44 225 THR B C 1
ATOM 4061 O O . THR B 1 225 ? 0.622 31.219 18.312 1 97.44 225 THR B O 1
ATOM 4064 N N . VAL B 1 226 ? 1.164 29.328 17.281 1 97.38 226 VAL B N 1
ATOM 4065 C CA . VAL B 1 226 ? 0.037 29.344 16.344 1 97.38 226 VAL B CA 1
ATOM 4066 C C . VAL B 1 226 ? -1.271 29.188 17.125 1 97.38 226 VAL B C 1
ATOM 4068 O O . VAL B 1 226 ? -2.246 29.906 16.859 1 97.38 226 VAL B O 1
ATOM 4071 N N . LEU B 1 227 ? -1.311 28.297 18.094 1 96.81 227 LEU B N 1
ATOM 4072 C CA . LEU B 1 227 ? -2.504 28.078 18.891 1 96.81 227 LEU B CA 1
ATOM 4073 C C . LEU B 1 227 ? -2.855 29.312 19.703 1 96.81 227 LEU B C 1
ATOM 4075 O O . LEU B 1 227 ? -4.031 29.672 19.828 1 96.81 227 LEU B O 1
ATOM 4079 N N . GLU B 1 228 ? -1.868 29.984 20.203 1 95.31 228 GLU B N 1
ATOM 4080 C CA . GLU B 1 228 ? -2.082 31.219 20.938 1 95.31 228 GLU B CA 1
ATOM 4081 C C . GLU B 1 228 ? -2.643 32.312 20.047 1 95.31 228 GLU B C 1
ATOM 4083 O O . GLU B 1 228 ? -3.572 33.031 20.422 1 95.31 228 GLU B O 1
ATOM 4088 N N . CYS B 1 229 ? -2.064 32.375 18.906 1 94.25 229 CYS B N 1
ATOM 4089 C CA . CYS B 1 229 ? -2.523 33.375 17.938 1 94.25 229 CYS B CA 1
ATOM 4090 C C . CYS B 1 229 ? -3.986 33.156 17.578 1 94.25 229 CYS B C 1
ATOM 4092 O O . CYS B 1 229 ? -4.773 34.094 17.547 1 94.25 229 CYS B O 1
ATOM 4094 N N . ALA B 1 230 ? -4.324 31.922 17.312 1 92.88 230 ALA B N 1
ATOM 4095 C CA . ALA B 1 230 ? -5.707 31.594 16.984 1 92.88 230 ALA B CA 1
ATOM 4096 C C . ALA B 1 230 ? -6.641 31.922 18.141 1 92.88 230 ALA B C 1
ATOM 4098 O O . ALA B 1 230 ? -7.711 32.5 17.938 1 92.88 230 ALA B O 1
ATOM 4099 N N . LYS B 1 231 ? -6.211 31.578 19.328 1 91.69 231 LYS B N 1
ATOM 4100 C CA . LYS B 1 231 ? -7.012 31.828 20.516 1 91.69 231 LYS B CA 1
ATOM 4101 C C . LYS B 1 231 ? -7.23 33.312 20.719 1 91.69 231 LYS B C 1
ATOM 4103 O O . LYS B 1 231 ? -8.352 33.75 21 1 91.69 231 LYS B O 1
ATOM 4108 N N . GLU B 1 232 ? -6.238 34.094 20.516 1 91.19 232 GLU B N 1
ATOM 4109 C CA . GLU B 1 232 ? -6.305 35.562 20.688 1 91.19 232 GLU B CA 1
ATOM 4110 C C . GLU B 1 232 ? -7.246 36.188 19.672 1 91.19 232 GLU B C 1
ATOM 4112 O O . GLU B 1 232 ? -7.84 37.25 19.938 1 91.19 232 GLU B O 1
ATOM 4117 N N . SER B 1 233 ? -7.41 35.531 18.594 1 87.62 233 SER B N 1
ATOM 4118 C CA . SER B 1 233 ? -8.242 36.062 17.531 1 87.62 233 SER B CA 1
ATOM 4119 C C . SER B 1 233 ? -9.617 35.406 17.516 1 87.62 233 SER B C 1
ATOM 4121 O O . SER B 1 233 ? -10.367 35.531 16.547 1 87.62 233 SER B O 1
ATOM 4123 N N . SER B 1 234 ? -9.875 34.594 18.562 1 84.31 234 SER B N 1
ATOM 4124 C CA . SER B 1 234 ? -11.109 33.812 18.688 1 84.31 234 SER B CA 1
ATOM 4125 C C . SER B 1 234 ? -11.312 32.906 17.484 1 84.31 234 SER B C 1
ATOM 4127 O O . SER B 1 234 ? -12.445 32.688 17.047 1 84.31 234 SER B O 1
ATOM 4129 N N . GLY B 1 235 ? -10.18 32.562 17 1 87 235 GLY B N 1
ATOM 4130 C CA . GLY B 1 235 ? -10.219 31.641 15.859 1 87 235 GLY B CA 1
ATOM 4131 C C . GLY B 1 235 ? -10.367 30.188 16.266 1 87 235 GLY B C 1
ATOM 4132 O O . GLY B 1 235 ? -10.117 29.828 17.422 1 87 235 GLY B O 1
ATOM 4133 N N . LYS B 1 236 ? -10.766 29.359 15.273 1 90.44 236 LYS B N 1
ATOM 4134 C CA . LYS B 1 236 ? -10.992 27.938 15.523 1 90.44 236 LYS B CA 1
ATOM 4135 C C . LYS B 1 236 ? -9.938 27.078 14.836 1 90.44 236 LYS B C 1
ATOM 4137 O O . LYS B 1 236 ? -9.547 27.359 13.695 1 90.44 236 LYS B O 1
ATOM 4142 N N . ILE B 1 237 ? -9.453 26.172 15.633 1 96.06 237 ILE B N 1
ATOM 4143 C CA . ILE B 1 237 ? -8.695 25.094 15.008 1 96.06 237 ILE B CA 1
ATOM 4144 C C . ILE B 1 237 ? -9.656 24.047 14.469 1 96.06 237 ILE B C 1
ATOM 4146 O O . ILE B 1 237 ? -10.383 23.406 15.234 1 96.06 237 ILE B O 1
ATOM 4150 N N . ALA B 1 238 ? -9.641 23.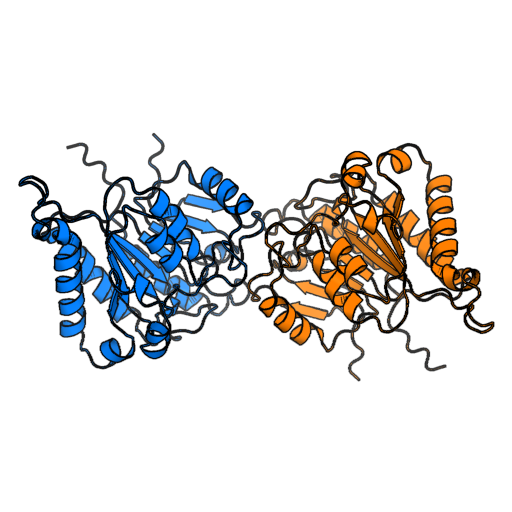891 13.188 1 96.25 238 ALA B N 1
ATOM 4151 C CA . ALA B 1 238 ? -10.633 23.062 12.516 1 96.25 238 ALA B CA 1
ATOM 4152 C C . ALA B 1 238 ? -10.32 21.578 12.703 1 96.25 238 ALA B C 1
ATOM 4154 O O . ALA B 1 238 ? -11.227 20.734 12.664 1 96.25 238 ALA B O 1
ATOM 4155 N N . GLY B 1 239 ? -9.102 21.188 12.836 1 97.31 239 GLY B N 1
ATOM 4156 C CA . GLY B 1 239 ? -8.602 19.828 12.992 1 97.31 239 GLY B CA 1
ATOM 4157 C C . GLY B 1 239 ? -7.09 19.734 12.945 1 97.31 239 GLY B C 1
ATOM 4158 O O . GLY B 1 239 ? -6.418 20.703 12.578 1 97.31 239 GLY B O 1
ATOM 4159 N N . VAL B 1 240 ? -6.617 18.609 13.367 1 98.44 240 VAL B N 1
ATOM 4160 C CA . VAL B 1 240 ? -5.18 18.344 13.398 1 98.44 240 VAL B CA 1
ATOM 4161 C C . VAL B 1 240 ? -4.91 16.922 12.93 1 98.44 240 VAL B C 1
ATOM 4163 O O . VAL B 1 240 ? -5.672 15.992 13.242 1 98.44 240 VAL B O 1
ATOM 4166 N N . ASP B 1 241 ? -3.838 16.766 12.18 1 98.69 241 ASP B N 1
ATOM 4167 C CA . ASP B 1 241 ? -3.375 15.398 11.945 1 98.69 241 ASP B CA 1
ATOM 4168 C C . ASP B 1 241 ? -1.853 15.312 12.031 1 98.69 241 ASP B C 1
ATOM 4170 O O . ASP B 1 241 ? -1.158 16.312 11.867 1 98.69 241 ASP B O 1
ATOM 4174 N N . ILE B 1 242 ? -1.386 14.195 12.453 1 98.81 242 ILE B N 1
ATOM 4175 C CA . ILE B 1 242 ? 0.032 13.914 12.648 1 98.81 242 ILE B CA 1
ATOM 4176 C C . ILE B 1 242 ? 0.401 12.609 11.945 1 98.81 242 ILE B C 1
ATOM 4178 O O . ILE B 1 242 ? -0.287 11.594 12.094 1 98.81 242 ILE B O 1
ATOM 4182 N N . CYS B 1 243 ? 1.446 12.633 11.117 1 98.56 243 CYS B N 1
ATOM 4183 C CA . CYS B 1 243 ? 1.967 11.414 10.492 1 98.56 243 CYS B CA 1
ATOM 4184 C C . CYS B 1 243 ? 3.484 11.352 10.617 1 98.56 243 CYS B C 1
ATOM 4186 O O . CYS B 1 243 ? 4.082 12.094 11.398 1 98.56 243 CYS B O 1
ATOM 4188 N N . GLY B 1 244 ? 4.082 10.453 9.953 1 97.38 244 GLY B N 1
ATOM 4189 C CA . GLY B 1 244 ? 5.535 10.359 9.914 1 97.38 244 GLY B CA 1
ATOM 4190 C C . GLY B 1 244 ? 6.086 9.25 10.789 1 97.38 244 GLY B C 1
ATOM 4191 O O . GLY B 1 244 ? 7.137 9.414 11.414 1 97.38 244 GLY B O 1
ATOM 4192 N N . GLU B 1 245 ? 5.352 8.18 10.914 1 96.12 245 GLU B N 1
ATOM 4193 C CA . GLU B 1 245 ? 5.848 7.027 11.664 1 96.12 245 GLU B CA 1
ATOM 4194 C C . GLU B 1 245 ? 6.906 6.27 10.867 1 96.12 245 GLU B C 1
ATOM 4196 O O . GLU B 1 245 ? 6.988 6.41 9.641 1 96.12 245 GLU B O 1
ATOM 4201 N N . ALA B 1 246 ? 7.668 5.516 11.617 1 91.75 246 ALA B N 1
ATOM 4202 C CA . ALA B 1 246 ? 8.641 4.625 10.992 1 91.75 246 ALA B CA 1
ATOM 4203 C C . ALA B 1 246 ? 7.977 3.354 10.477 1 91.75 246 ALA B C 1
ATOM 4205 O O . ALA B 1 246 ? 6.789 3.125 10.719 1 91.75 246 ALA B O 1
ATOM 4206 N N . ASP B 1 247 ? 8.805 2.666 9.727 1 81.88 247 ASP B N 1
ATOM 4207 C CA . ASP B 1 247 ? 8.328 1.355 9.297 1 81.88 247 ASP B CA 1
ATOM 4208 C C . ASP B 1 247 ? 8.055 0.448 10.492 1 81.88 247 ASP B C 1
ATOM 4210 O O . ASP B 1 247 ? 8.805 0.458 11.469 1 81.88 247 ASP B O 1
ATOM 4214 N N . ALA B 1 248 ? 7.031 -0.365 10.375 1 72.38 248 ALA B N 1
ATOM 4215 C CA . ALA B 1 248 ? 6.602 -1.216 11.484 1 72.38 248 ALA B CA 1
ATOM 4216 C C . ALA B 1 248 ? 7.703 -2.193 11.883 1 72.38 248 ALA B C 1
ATOM 4218 O O . ALA B 1 248 ? 7.762 -2.637 13.031 1 72.38 248 ALA B O 1
ATOM 4219 N N . GLU B 1 249 ? 8.539 -2.525 10.945 1 67.88 249 GLU B N 1
ATOM 4220 C CA . GLU B 1 249 ? 9.602 -3.479 11.266 1 67.88 249 GLU B CA 1
ATOM 4221 C C . GLU B 1 249 ? 10.75 -2.799 12.008 1 67.88 249 GLU B C 1
ATOM 4223 O O . GLU B 1 249 ? 11.562 -3.469 12.648 1 67.88 249 GLU B O 1
ATOM 4228 N N . ALA B 1 250 ? 10.805 -1.498 11.906 1 62.81 250 ALA B N 1
ATOM 4229 C CA . ALA B 1 250 ? 11.883 -0.767 12.562 1 62.81 250 ALA B CA 1
ATOM 4230 C C . ALA B 1 250 ? 11.477 -0.346 13.969 1 62.81 250 ALA B C 1
ATOM 4232 O O . ALA B 1 250 ? 11.586 0.83 14.328 1 62.81 250 ALA B O 1
ATOM 4233 N N . VAL B 1 251 ? 11.078 -1.271 14.781 1 60.44 251 VAL B N 1
ATOM 4234 C CA . VAL B 1 251 ? 10.477 -1.025 16.078 1 60.44 251 VAL B CA 1
ATOM 4235 C C . VAL B 1 251 ? 11.5 -0.355 17 1 60.44 251 VAL B C 1
ATOM 4237 O O . VAL B 1 251 ? 11.148 0.534 17.781 1 60.44 251 VAL B O 1
ATOM 4240 N N . HIS B 1 252 ? 12.734 -0.753 16.797 1 63.28 252 HIS B N 1
ATOM 4241 C CA . HIS B 1 252 ? 13.742 -0.234 17.719 1 63.28 252 HIS B CA 1
ATOM 4242 C C . HIS B 1 252 ? 13.883 1.278 17.578 1 63.28 252 HIS B C 1
ATOM 4244 O O . HIS B 1 252 ? 14.383 1.945 18.484 1 63.28 252 HIS B O 1
ATOM 4250 N N . GLU B 1 253 ? 13.344 1.757 16.594 1 66.81 253 GLU B N 1
ATOM 4251 C CA . GLU B 1 253 ? 13.484 3.182 16.312 1 66.81 253 GLU B CA 1
ATOM 4252 C C . GLU B 1 253 ? 12.203 3.945 16.656 1 66.81 253 GLU B C 1
ATOM 4254 O O . GLU B 1 253 ? 12.109 5.148 16.391 1 66.81 253 GLU B O 1
ATOM 4259 N N . ASN B 1 254 ? 11.375 3.234 17.406 1 84.56 254 ASN B N 1
ATOM 4260 C CA . ASN B 1 254 ? 10.031 3.793 17.547 1 84.56 254 ASN B CA 1
ATOM 4261 C C . ASN B 1 254 ? 9.906 4.629 18.828 1 84.56 254 ASN B C 1
ATOM 4263 O O . ASN B 1 254 ? 8.93 5.363 19 1 84.56 254 ASN B O 1
ATOM 4267 N N . GLU B 1 255 ? 10.938 4.641 19.641 1 91.56 255 GLU B N 1
ATOM 4268 C CA . GLU B 1 255 ? 10.852 5.363 20.922 1 91.56 255 GLU B CA 1
ATOM 4269 C C . GLU B 1 255 ? 10.797 6.871 20.688 1 91.56 255 GLU B C 1
ATOM 4271 O O . GLU B 1 255 ? 10 7.57 21.328 1 91.56 255 GLU B O 1
ATOM 4276 N N . ALA B 1 256 ? 11.672 7.332 19.859 1 95 256 ALA B N 1
ATOM 4277 C CA . ALA B 1 256 ? 11.688 8.758 19.547 1 95 256 ALA B CA 1
ATOM 4278 C C . ALA B 1 256 ? 10.352 9.203 18.969 1 95 256 ALA B C 1
ATOM 4280 O O . ALA B 1 256 ? 9.836 10.273 19.312 1 95 256 ALA B O 1
ATOM 4281 N N . ASN B 1 257 ? 9.781 8.383 18.141 1 97.19 257 ASN B N 1
ATOM 4282 C CA . ASN B 1 257 ? 8.484 8.695 17.531 1 97.19 257 ASN B CA 1
ATOM 4283 C C . ASN B 1 257 ? 7.371 8.703 18.578 1 97.19 257 ASN B C 1
ATOM 4285 O O . ASN B 1 257 ? 6.512 9.586 18.562 1 97.19 257 ASN B O 1
ATOM 4289 N N . ASP B 1 258 ? 7.414 7.715 19.422 1 96.88 258 ASP B N 1
ATOM 4290 C CA . ASP B 1 258 ? 6.445 7.633 20.516 1 96.88 258 ASP B CA 1
ATOM 4291 C C . ASP B 1 258 ? 6.488 8.883 21.391 1 96.88 258 ASP B C 1
ATOM 4293 O O . ASP B 1 258 ? 5.445 9.445 21.734 1 96.88 258 ASP B O 1
ATOM 4297 N N . TYR B 1 259 ? 7.645 9.312 21.734 1 97.62 259 TYR B N 1
ATOM 4298 C CA . TYR B 1 259 ? 7.832 10.508 22.547 1 97.62 259 TYR B CA 1
ATOM 4299 C C .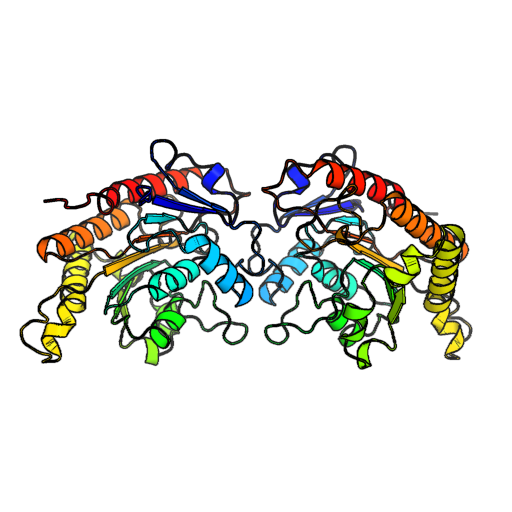 TYR B 1 259 ? 7.344 11.75 21.812 1 97.62 259 TYR B C 1
ATOM 4301 O O . TYR B 1 259 ? 6.656 12.594 22.391 1 97.62 259 TYR B O 1
ATOM 4309 N N . ALA B 1 260 ? 7.715 11.875 20.562 1 98.19 260 ALA B N 1
ATOM 4310 C CA . ALA B 1 260 ? 7.258 13.008 19.766 1 98.19 260 ALA B CA 1
ATOM 4311 C C . ALA B 1 260 ? 5.73 13.055 19.703 1 98.19 260 ALA B C 1
ATOM 4313 O O . ALA B 1 260 ? 5.129 14.117 19.844 1 98.19 260 ALA B O 1
ATOM 4314 N N . ASN B 1 261 ? 5.109 11.898 19.438 1 98.31 261 ASN B N 1
ATOM 4315 C CA . ASN B 1 261 ? 3.652 11.82 19.438 1 98.31 261 ASN B CA 1
ATOM 4316 C C . ASN B 1 261 ? 3.057 12.281 20.766 1 98.31 261 ASN B C 1
ATOM 4318 O O . ASN B 1 261 ? 2.051 12.992 20.781 1 98.31 261 ASN B O 1
ATOM 4322 N N . GLU B 1 262 ? 3.66 11.883 21.812 1 97.94 262 GLU B N 1
ATOM 4323 C CA . GLU B 1 262 ? 3.188 12.281 23.141 1 97.94 262 GLU B CA 1
ATOM 4324 C C . GLU B 1 262 ? 3.238 13.797 23.312 1 97.94 262 GLU B C 1
ATOM 4326 O O . GLU B 1 262 ? 2.271 14.406 23.766 1 97.94 262 GLU B O 1
ATOM 4331 N N . LYS B 1 263 ? 4.32 14.398 22.969 1 98.12 263 LYS B N 1
ATOM 4332 C CA . LYS B 1 263 ? 4.492 15.836 23.109 1 98.12 263 LYS B CA 1
ATOM 4333 C C . LYS B 1 263 ? 3.508 16.609 22.234 1 98.12 263 LYS B C 1
ATOM 4335 O O . LYS B 1 263 ? 2.916 17.594 22.672 1 98.12 263 LYS B O 1
ATOM 4340 N N . LEU B 1 264 ? 3.346 16.125 21.062 1 98.25 264 LEU B N 1
ATOM 4341 C CA . LEU B 1 264 ? 2.41 16.797 20.156 1 98.25 264 LEU B CA 1
ATOM 4342 C C . LEU B 1 264 ? 0.974 16.625 20.641 1 98.25 264 LEU B C 1
ATOM 4344 O O . LEU B 1 264 ? 0.188 17.578 20.609 1 98.25 264 LEU B O 1
ATOM 4348 N N . LEU B 1 265 ? 0.68 15.453 21.047 1 97.31 265 LEU B N 1
ATOM 4349 C CA . LEU B 1 265 ? -0.65 15.211 21.609 1 97.31 265 LEU B CA 1
ATOM 4350 C C . LEU B 1 265 ? -0.925 16.141 22.781 1 97.31 265 LEU B C 1
ATOM 4352 O O . LEU B 1 265 ? -2.02 16.688 22.906 1 97.31 265 LEU B O 1
ATOM 4356 N N . GLU B 1 266 ? 0.024 16.344 23.641 1 95.94 266 GLU B N 1
ATOM 4357 C CA . GLU B 1 266 ? -0.113 17.203 24.797 1 95.94 266 GLU B CA 1
ATOM 4358 C C . GLU B 1 266 ? -0.409 18.641 24.375 1 95.94 266 GLU B C 1
ATOM 4360 O O . GLU B 1 266 ? -1.19 19.344 25.031 1 95.94 266 GLU B O 1
ATOM 4365 N N . VAL B 1 267 ? 0.205 19.016 23.328 1 96.44 267 VAL B N 1
ATOM 4366 C CA . VAL B 1 267 ? 0.05 20.391 22.859 1 96.44 267 VAL B CA 1
ATOM 4367 C C . VAL B 1 267 ? -1.356 20.594 22.297 1 96.44 267 VAL B C 1
ATOM 4369 O O . VAL B 1 267 ? -1.953 21.656 22.469 1 96.44 267 VAL B O 1
ATOM 4372 N N . PHE B 1 268 ? -1.866 19.562 21.656 1 96 268 PHE B N 1
ATOM 4373 C CA . PHE B 1 268 ? -3.127 19.703 20.938 1 96 268 PHE B CA 1
ATOM 4374 C C . PHE B 1 268 ? -4.301 19.281 21.812 1 96 268 PHE B C 1
ATOM 4376 O O . PHE B 1 268 ? -5.453 19.594 21.516 1 96 268 PHE B O 1
ATOM 4383 N N . GLU B 1 269 ? -3.871 18.562 22.812 1 89.06 269 GLU B N 1
ATOM 4384 C CA . GLU B 1 269 ? -4.934 18 23.656 1 89.06 269 GLU B CA 1
ATOM 4385 C C . GLU B 1 269 ? -5.789 19.109 24.25 1 89.06 269 GLU B C 1
ATOM 4387 O O . GLU B 1 269 ? -5.27 20.141 24.672 1 89.06 269 GLU B O 1
ATOM 4392 N N . GLY B 1 270 ? -7.066 19.109 24.266 1 85.69 270 GLY B N 1
ATOM 4393 C CA . GLY B 1 270 ? -7.969 20.094 24.828 1 85.69 270 GLY B CA 1
ATOM 4394 C C . GLY B 1 270 ? -8.594 21.016 23.797 1 85.69 270 GLY B C 1
ATOM 4395 O O . GLY B 1 270 ? -9.508 21.781 24.109 1 85.69 270 GLY B O 1
ATOM 4396 N N . LEU B 1 271 ? -7.992 20.938 22.656 1 89.19 271 LEU B N 1
ATOM 4397 C CA . LEU B 1 271 ? -8.523 21.781 21.594 1 89.19 271 LEU B CA 1
ATOM 4398 C C . LEU B 1 271 ? -9.93 21.359 21.203 1 89.19 271 LEU B C 1
ATOM 4400 O O . LEU B 1 271 ? -10.719 22.172 20.719 1 89.19 271 LEU B O 1
ATOM 4404 N N . PHE B 1 272 ? -10.094 19.938 21.422 1 85.81 272 PHE B N 1
ATOM 4405 C CA . PHE B 1 272 ? -11.352 19.406 20.922 1 85.81 272 PHE B CA 1
ATOM 4406 C C . PHE B 1 272 ? -12.117 18.703 22.031 1 85.81 272 PHE B C 1
ATOM 4408 O O . PHE B 1 272 ? -11.523 18.109 22.922 1 85.81 272 PHE B O 1
ATOM 4415 N N . GLY B 1 273 ? -13.523 18.703 22.094 1 66.31 273 GLY B N 1
ATOM 4416 C CA . GLY B 1 273 ? -14.344 18 23.078 1 66.31 273 GLY B CA 1
ATOM 4417 C C . GLY B 1 273 ? -15.312 18.906 23.797 1 66.31 273 GLY B C 1
ATOM 4418 O O . GLY B 1 273 ? -16.422 18.5 24.156 1 66.31 273 GLY B O 1
ATOM 4419 N N . LYS B 1 274 ? -14.906 20.062 24.562 1 53.91 274 LYS B N 1
ATOM 4420 C CA . LYS B 1 274 ? -15.852 20.641 25.5 1 53.91 274 LYS B CA 1
ATOM 4421 C C . LYS B 1 274 ? -17.078 21.203 24.781 1 53.91 274 LYS B C 1
ATOM 4423 O O . LYS B 1 274 ? -16.953 21.984 23.844 1 53.91 274 LYS B O 1
ATOM 4428 N N . SER B 1 275 ? -18.109 20.453 24.547 1 44 275 SER B N 1
ATOM 4429 C CA . SER B 1 275 ? -19.422 21.031 24.234 1 44 275 SER B CA 1
ATOM 4430 C C . SER B 1 275 ? -19.656 22.312 25 1 44 275 SER B C 1
ATOM 4432 O O . SER B 1 275 ? -19.547 22.359 26.234 1 44 275 SER B O 1
ATOM 4434 N N . ASP B 1 276 ? -19.312 23.484 24.484 1 36.84 276 ASP B N 1
ATOM 4435 C CA . ASP B 1 276 ? -19.875 24.719 25.016 1 36.84 276 ASP B CA 1
ATOM 4436 C C . ASP B 1 276 ? -21.359 24.562 25.312 1 36.84 276 ASP B C 1
ATOM 4438 O O . ASP B 1 276 ? -22.188 24.578 24.391 1 36.84 276 ASP B O 1
ATOM 4442 N N . CYS B 1 277 ? -21.953 23.609 25.891 1 33.47 277 CYS B N 1
ATOM 4443 C CA . CYS B 1 277 ? -23.281 23.797 26.469 1 33.47 277 CYS B CA 1
ATOM 4444 C C . CYS B 1 277 ? -23.297 25 27.391 1 33.47 277 CYS B C 1
ATOM 4446 O O . CYS B 1 277 ? -24.203 25.141 28.203 1 33.47 277 CYS B O 1
ATOM 4448 N N . GLU B 1 278 ? -22.453 26.062 27.469 1 27.59 278 GLU B N 1
ATOM 4449 C CA . GLU B 1 278 ? -23.109 27.234 28.031 1 27.59 278 GLU B CA 1
ATOM 4450 C C . GLU B 1 278 ? -23.984 27.922 26.984 1 27.59 278 GLU B C 1
ATOM 4452 O O . GLU B 1 278 ? -23.625 27.984 25.797 1 27.59 278 GLU B O 1
#